Protein AF-0000000077100205 (afdb_homodimer)

Structure (mmCIF, N/CA/C/O backbone):
data_AF-0000000077100205-model_v1
#
loop_
_entity.id
_entity.type
_entity.pdbx_description
1 polymer 'Transcriptional regulator, Crp/Fnr family'
#
loop_
_atom_site.group_PDB
_atom_site.id
_atom_site.type_symbol
_atom_site.label_atom_id
_atom_site.label_alt_id
_atom_site.label_comp_id
_atom_site.label_asym_id
_atom_site.label_entity_id
_atom_site.label_seq_id
_atom_site.pdbx_PDB_ins_code
_atom_site.Cartn_x
_atom_site.Cartn_y
_atom_site.Cartn_z
_atom_site.occupancy
_atom_site.B_iso_or_equiv
_atom_site.auth_seq_id
_atom_site.auth_comp_id
_atom_site.auth_asym_id
_atom_site.auth_atom_id
_atom_site.pdbx_PDB_model_num
ATOM 1 N N . MET A 1 1 ? 35.594 2.723 14.594 1 41.22 1 MET A N 1
ATOM 2 C CA . MET A 1 1 ? 35.844 4.133 14.312 1 41.22 1 MET A CA 1
ATOM 3 C C . MET A 1 1 ? 36 4.371 12.812 1 41.22 1 MET A C 1
ATOM 5 O O . MET A 1 1 ? 35.5 5.363 12.281 1 41.22 1 MET A O 1
ATOM 9 N N . GLU A 1 2 ? 36.812 3.484 12.172 1 47.22 2 GLU A N 1
ATOM 10 C CA . GLU A 1 2 ? 37.25 3.404 10.773 1 47.22 2 GLU A CA 1
ATOM 11 C C . GLU A 1 2 ? 36.062 3.104 9.852 1 47.22 2 GLU A C 1
ATOM 13 O O . GLU A 1 2 ? 35.969 3.652 8.75 1 47.22 2 GLU A O 1
ATOM 18 N N . HIS A 1 3 ? 35.094 2.27 10.297 1 56.97 3 HIS A N 1
ATOM 19 C CA . HIS A 1 3 ? 34 1.74 9.492 1 56.97 3 HIS A CA 1
ATOM 20 C C . HIS A 1 3 ? 32.875 2.773 9.32 1 56.97 3 HIS A C 1
ATOM 22 O O . HIS A 1 3 ? 32.25 2.834 8.273 1 56.97 3 HIS A O 1
ATOM 28 N N . ALA A 1 4 ? 32.844 3.666 10.328 1 57.62 4 ALA A N 1
ATOM 29 C CA . ALA A 1 4 ? 31.875 4.758 10.297 1 57.62 4 ALA A CA 1
ATOM 30 C C . ALA A 1 4 ? 32.219 5.754 9.188 1 57.62 4 ALA A C 1
ATOM 32 O O . ALA A 1 4 ? 31.328 6.238 8.484 1 57.62 4 ALA A O 1
ATOM 33 N N . ASP A 1 5 ? 33.469 6.039 8.953 1 69.19 5 ASP A N 1
ATOM 34 C CA . ASP A 1 5 ? 33.906 7.012 7.957 1 69.19 5 ASP A CA 1
ATOM 35 C C . ASP A 1 5 ? 33.5 6.566 6.551 1 69.19 5 ASP A C 1
ATOM 37 O O . ASP A 1 5 ? 33.156 7.395 5.703 1 69.19 5 ASP A O 1
ATOM 41 N N . GLU A 1 6 ? 33.469 5.215 6.379 1 80 6 GLU A N 1
ATOM 42 C CA . GLU A 1 6 ? 33.156 4.719 5.043 1 80 6 GLU A CA 1
ATOM 43 C C . GLU A 1 6 ? 31.641 4.738 4.789 1 80 6 GLU A C 1
ATOM 45 O O . GLU A 1 6 ? 31.203 4.781 3.637 1 80 6 GLU A O 1
ATOM 50 N N . MET A 1 7 ? 30.906 4.941 5.836 1 88.75 7 MET A N 1
ATOM 51 C CA . MET A 1 7 ? 29.453 4.812 5.703 1 88.75 7 MET A CA 1
ATOM 52 C C . MET A 1 7 ? 28.812 6.176 5.508 1 88.75 7 MET A C 1
ATOM 54 O O . MET A 1 7 ? 27.734 6.277 4.93 1 88.75 7 MET A O 1
ATOM 58 N N . ILE A 1 8 ? 29.578 7.191 5.91 1 91.12 8 ILE A N 1
ATOM 59 C CA . ILE A 1 8 ? 29.016 8.539 5.953 1 91.12 8 ILE A CA 1
ATOM 60 C C . ILE A 1 8 ? 28.625 8.984 4.543 1 91.12 8 ILE A C 1
ATOM 62 O O . ILE A 1 8 ? 27.531 9.484 4.32 1 91.12 8 ILE A O 1
ATOM 66 N N . PRO A 1 9 ? 29.5 8.742 3.553 1 93.25 9 PRO A N 1
ATOM 67 C CA . PRO A 1 9 ? 29.125 9.141 2.195 1 93.25 9 PRO A CA 1
ATOM 68 C C . PRO A 1 9 ? 27.875 8.438 1.699 1 93.25 9 PRO A C 1
ATOM 70 O O . PRO A 1 9 ? 27.047 9.047 1.005 1 93.25 9 PRO A O 1
ATOM 73 N N . ILE A 1 10 ? 27.688 7.23 2.053 1 94.75 10 ILE A N 1
ATOM 74 C CA . ILE A 1 10 ? 26.516 6.473 1.63 1 94.75 10 ILE A CA 1
ATOM 75 C C . ILE A 1 10 ? 25.281 6.992 2.354 1 94.75 10 ILE A C 1
ATOM 77 O O . ILE A 1 10 ? 24.219 7.184 1.739 1 94.75 10 ILE A O 1
ATOM 81 N N . LEU A 1 11 ? 25.422 7.273 3.654 1 96.19 11 LEU A N 1
ATOM 82 C CA . LEU A 1 11 ? 24.312 7.836 4.418 1 96.19 11 LEU A CA 1
ATOM 83 C C . LEU A 1 11 ? 23.891 9.188 3.855 1 96.19 11 LEU A C 1
ATOM 85 O O . LEU A 1 11 ? 22.703 9.43 3.629 1 96.19 11 LEU A O 1
ATOM 89 N N . LYS A 1 12 ? 24.875 9.961 3.562 1 95.12 12 LYS A N 1
ATOM 90 C CA . LYS A 1 12 ? 24.625 11.305 3.051 1 95.12 12 LYS A CA 1
ATOM 91 C C . LYS A 1 12 ? 23.922 11.258 1.704 1 95.12 12 LYS A C 1
ATOM 93 O O . LYS A 1 12 ? 22.984 12.031 1.46 1 95.12 12 LYS A O 1
ATOM 98 N N . SER A 1 13 ? 24.281 10.336 0.863 1 95.69 13 SER A N 1
ATOM 99 C CA . SER A 1 13 ? 23.703 10.234 -0.471 1 95.69 13 SER A CA 1
ATOM 100 C C . SER A 1 13 ? 22.312 9.609 -0.425 1 95.69 13 SER A C 1
ATOM 102 O O . SER A 1 13 ? 21.453 9.93 -1.247 1 95.69 13 SER A O 1
ATOM 104 N N . SER A 1 14 ? 22.031 8.773 0.511 1 96.81 14 SER A N 1
ATOM 105 C CA . SER A 1 14 ? 20.797 7.996 0.561 1 96.81 14 SER A CA 1
ATOM 106 C C . SER A 1 14 ? 19.734 8.703 1.382 1 96.81 14 SER A C 1
ATOM 108 O O . SER A 1 14 ? 18.547 8.406 1.249 1 96.81 14 SER A O 1
ATOM 110 N N . LEU A 1 15 ? 20.219 9.617 2.244 1 97.69 15 LEU A N 1
ATOM 111 C CA . LEU A 1 15 ? 19.297 10.328 3.131 1 97.69 15 LEU A CA 1
ATOM 112 C C . LEU A 1 15 ? 19.312 11.82 2.85 1 97.69 15 LEU A C 1
ATOM 114 O O . LEU A 1 15 ? 20.047 12.57 3.498 1 97.69 15 LEU A O 1
ATOM 118 N N . PRO A 1 16 ? 18.438 12.242 1.99 1 96.56 16 PRO A N 1
ATOM 119 C CA . PRO A 1 16 ? 18.469 13.641 1.553 1 96.56 16 PRO A CA 1
ATOM 120 C C . PRO A 1 16 ? 18.266 14.625 2.705 1 96.56 16 PRO A C 1
ATOM 122 O O . PRO A 1 16 ? 18.656 15.789 2.596 1 96.56 16 PRO A O 1
ATOM 125 N N . PHE A 1 17 ? 17.75 14.195 3.811 1 97.5 17 PHE A N 1
ATOM 126 C CA . PHE A 1 17 ? 17.531 15.086 4.941 1 97.5 17 PHE A CA 1
ATOM 127 C C . PHE A 1 17 ? 18.828 15.273 5.73 1 97.5 17 PHE A C 1
ATOM 129 O O . PHE A 1 17 ? 18.859 16.016 6.715 1 97.5 17 PHE A O 1
ATOM 136 N N . TRP A 1 18 ? 19.906 14.68 5.32 1 97.25 18 TRP A N 1
ATOM 137 C CA . TRP A 1 18 ? 21.203 14.758 5.988 1 97.25 18 TRP A CA 1
ATOM 138 C C . TRP A 1 18 ? 21.609 16.203 6.23 1 97.25 18 TRP A C 1
ATOM 140 O O . TRP A 1 18 ? 22.141 16.531 7.289 1 97.25 18 TRP A O 1
ATOM 150 N N . GLU A 1 19 ? 21.281 17.062 5.324 1 96.06 19 GLU A N 1
ATOM 151 C CA . GLU A 1 19 ? 21.672 18.469 5.406 1 96.06 19 GLU A CA 1
ATOM 152 C C . GLU A 1 19 ? 20.891 19.203 6.492 1 96.06 19 GLU A C 1
ATOM 154 O O . GLU A 1 19 ? 21.281 20.281 6.93 1 96.06 19 GLU A O 1
ATOM 159 N N . HIS A 1 20 ? 19.812 18.625 6.891 1 97.38 20 HIS A N 1
ATOM 160 C CA . HIS A 1 20 ? 18.953 19.25 7.887 1 97.38 20 HIS A CA 1
ATOM 161 C C . HIS A 1 20 ? 19.234 18.703 9.281 1 97.38 20 HIS A C 1
ATOM 163 O O . HIS A 1 20 ? 18.531 19.031 10.234 1 97.38 20 HIS A O 1
ATOM 169 N N . LEU A 1 21 ? 20.281 17.875 9.414 1 97.19 21 LEU A N 1
ATOM 170 C CA . LEU A 1 21 ? 20.625 17.266 10.695 1 97.19 21 LEU A CA 1
ATOM 171 C C . LEU A 1 21 ? 21.672 18.094 11.438 1 97.19 21 LEU A C 1
ATOM 173 O O . LEU A 1 21 ? 22.578 18.641 10.82 1 97.19 21 LEU A O 1
ATOM 177 N N . LYS A 1 22 ? 21.516 18.078 12.734 1 96.44 22 LYS A N 1
ATOM 178 C CA . LYS A 1 22 ? 22.594 18.578 13.578 1 96.44 22 LYS A CA 1
ATOM 179 C C . LYS A 1 22 ? 23.781 17.594 13.586 1 96.44 22 LYS A C 1
ATOM 181 O O . LYS A 1 22 ? 23.609 16.406 13.289 1 96.44 22 LYS A O 1
ATOM 186 N N . GLU A 1 23 ? 24.906 18.125 13.898 1 95.75 23 GLU A N 1
ATOM 187 C CA . GLU A 1 23 ? 26.109 17.297 13.914 1 95.75 23 GLU A CA 1
ATOM 188 C C . GLU A 1 23 ? 25.953 16.125 14.875 1 95.75 23 GLU A C 1
ATOM 190 O O . GLU A 1 23 ? 26.406 15.016 14.586 1 95.75 23 GLU A O 1
ATOM 195 N N . THR A 1 24 ? 25.328 16.328 15.961 1 95.31 24 THR A N 1
ATOM 196 C CA . THR A 1 24 ? 25.109 15.266 16.938 1 95.31 24 THR A CA 1
ATOM 197 C C . THR A 1 24 ? 24.219 14.172 16.344 1 95.31 24 THR A C 1
ATOM 199 O O . THR A 1 24 ? 24.422 12.992 16.625 1 95.31 24 THR A O 1
ATOM 202 N N . GLU A 1 25 ? 23.25 14.586 15.555 1 95.69 25 GLU A N 1
ATOM 203 C CA . GLU A 1 25 ? 22.328 13.641 14.914 1 95.69 25 GLU A CA 1
ATOM 204 C C . GLU A 1 25 ? 23.031 12.836 13.836 1 95.69 25 GLU A C 1
ATOM 206 O O . GLU A 1 25 ? 22.812 11.633 13.703 1 95.69 25 GLU A O 1
ATOM 211 N N . LYS A 1 26 ? 23.891 13.531 13.109 1 95.81 26 LYS A N 1
ATOM 212 C CA . LYS A 1 26 ? 24.688 12.836 12.102 1 95.81 26 LYS A CA 1
ATOM 213 C C . LYS A 1 26 ? 25.578 11.773 12.75 1 95.81 26 LYS A C 1
ATOM 215 O O . LYS A 1 26 ? 25.672 10.648 12.242 1 95.81 26 LYS A O 1
ATOM 220 N N . LYS A 1 27 ? 26.109 12.148 13.82 1 94.25 27 LYS A N 1
ATOM 221 C CA . LYS A 1 27 ? 26.984 11.227 14.547 1 94.25 27 LYS A CA 1
ATOM 222 C C . LYS A 1 27 ? 26.188 10.031 15.07 1 94.25 27 LYS A C 1
ATOM 224 O O . LYS A 1 27 ? 26.656 8.891 14.992 1 94.25 27 LYS A O 1
ATOM 229 N N . THR A 1 28 ? 25.031 10.289 15.578 1 94.12 28 THR A N 1
ATOM 230 C CA . THR A 1 28 ? 24.172 9.227 16.078 1 94.12 28 THR A CA 1
ATOM 231 C C . THR A 1 28 ? 23.828 8.227 14.977 1 94.12 28 THR A C 1
ATOM 233 O O . THR A 1 28 ? 23.984 7.02 15.156 1 94.12 28 THR A O 1
ATOM 236 N N . LEU A 1 29 ? 23.453 8.727 13.797 1 95.19 29 LEU A N 1
ATOM 237 C CA . LEU A 1 29 ? 23.109 7.855 12.688 1 95.19 29 LEU A CA 1
ATOM 238 C C . LEU A 1 29 ? 24.312 7.035 12.242 1 95.19 29 LEU A C 1
ATOM 240 O O . LEU A 1 29 ? 24.203 5.832 11.992 1 95.19 29 LEU A O 1
ATOM 244 N N . SER A 1 30 ? 25.422 7.684 12.188 1 95.06 30 SER A N 1
ATOM 245 C CA . SER A 1 30 ? 26.625 7.004 11.719 1 95.06 30 SER A CA 1
ATOM 246 C C . SER A 1 30 ? 27.078 5.945 12.719 1 95.06 30 SER A C 1
ATOM 248 O O . SER A 1 30 ? 27.469 4.848 12.328 1 95.06 30 SER A O 1
ATOM 250 N N . GLN A 1 31 ? 27 6.25 13.969 1 94.56 31 GLN A N 1
ATOM 251 C CA . GLN A 1 31 ? 27.469 5.359 15.023 1 94.56 31 GLN A CA 1
ATOM 252 C C . GLN A 1 31 ? 26.562 4.133 15.148 1 94.56 31 GLN A C 1
ATOM 254 O O . GLN A 1 31 ? 27.031 3.049 15.5 1 94.56 31 GLN A O 1
ATOM 259 N N . TRP A 1 32 ? 25.344 4.301 14.883 1 95.12 32 TRP A N 1
ATOM 260 C CA . TRP A 1 32 ? 24.391 3.209 15.07 1 95.12 32 TRP A CA 1
ATOM 261 C C . TRP A 1 32 ? 24.016 2.58 13.734 1 95.12 32 TRP A C 1
ATOM 263 O O . TRP A 1 32 ? 22.891 2.102 13.562 1 95.12 32 TRP A O 1
ATOM 273 N N . SER A 1 33 ? 24.859 2.738 12.773 1 95.94 33 SER A N 1
ATOM 274 C CA . SER A 1 33 ? 24.75 2.061 11.492 1 95.94 33 SER A CA 1
ATOM 275 C C . SER A 1 33 ? 25.828 0.989 11.336 1 95.94 33 SER A C 1
ATOM 277 O O . SER A 1 33 ? 26.938 1.147 11.836 1 95.94 33 SER A O 1
ATOM 279 N N . GLN A 1 34 ? 25.438 -0.083 10.727 1 95.19 34 GLN A N 1
ATOM 280 C CA . GLN A 1 34 ? 26.391 -1.167 10.477 1 95.19 34 GLN A CA 1
ATOM 281 C C . GLN A 1 34 ? 26.25 -1.701 9.055 1 95.19 34 GLN A C 1
ATOM 283 O O . GLN A 1 34 ? 25.156 -1.729 8.5 1 95.19 34 GLN A O 1
ATOM 288 N N . LEU A 1 35 ? 27.344 -2.07 8.516 1 96 35 LEU A N 1
ATOM 289 C CA . LEU A 1 35 ? 27.359 -2.76 7.23 1 96 35 LEU A CA 1
ATOM 290 C C . LEU A 1 35 ? 27.266 -4.27 7.426 1 96 35 LEU A C 1
ATOM 292 O O . LEU A 1 35 ? 28.094 -4.855 8.133 1 96 35 LEU A O 1
ATOM 296 N N . ILE A 1 36 ? 26.297 -4.844 6.859 1 96 36 ILE A N 1
ATOM 297 C CA . ILE A 1 36 ? 26.078 -6.281 7.008 1 96 36 ILE A CA 1
ATOM 298 C C . ILE A 1 36 ? 26.078 -6.945 5.633 1 96 36 ILE A C 1
ATOM 300 O O . ILE A 1 36 ? 25.516 -6.41 4.676 1 96 36 ILE A O 1
ATOM 304 N N . ARG A 1 37 ? 26.688 -8.062 5.582 1 97.5 37 ARG A N 1
ATOM 305 C CA . ARG A 1 37 ? 26.688 -8.859 4.363 1 97.5 37 ARG A CA 1
ATOM 306 C C . ARG A 1 37 ? 25.75 -10.047 4.484 1 97.5 37 ARG A C 1
ATOM 308 O O . ARG A 1 37 ? 25.719 -10.727 5.516 1 97.5 37 ARG A O 1
ATOM 315 N N . TYR A 1 38 ? 24.938 -10.195 3.461 1 97.31 38 TYR A N 1
ATOM 316 C CA . TYR A 1 38 ? 24.031 -11.328 3.371 1 97.31 38 TYR A CA 1
ATOM 317 C C . TYR A 1 38 ? 24.344 -12.195 2.154 1 97.31 38 TYR A C 1
ATOM 319 O O . TYR A 1 38 ? 24.609 -11.672 1.07 1 97.31 38 TYR A O 1
ATOM 327 N N . GLU A 1 39 ? 24.297 -13.508 2.398 1 97.31 39 GLU A N 1
ATOM 328 C CA . GLU A 1 39 ? 24.406 -14.422 1.27 1 97.31 39 GLU A CA 1
ATOM 329 C C . GLU A 1 39 ? 23.078 -14.547 0.527 1 97.31 39 GLU A C 1
ATOM 331 O O . GLU A 1 39 ? 22.016 -14.172 1.056 1 97.31 39 GLU A O 1
ATOM 336 N N . LYS A 1 40 ? 23.25 -14.992 -0.708 1 94.56 40 LYS A N 1
ATOM 337 C CA . LYS A 1 40 ? 22.031 -15.305 -1.456 1 94.56 40 LYS A CA 1
ATOM 338 C C . LYS A 1 40 ? 21.109 -16.203 -0.643 1 94.56 40 LYS A C 1
ATOM 340 O O . LYS A 1 40 ? 21.531 -17.203 -0.081 1 94.56 40 LYS A O 1
ATOM 345 N N . GLY A 1 41 ? 19.891 -15.672 -0.539 1 93.62 41 GLY A N 1
ATOM 346 C CA . GLY A 1 41 ? 18.891 -16.453 0.19 1 93.62 41 GLY A CA 1
ATOM 347 C C . GLY A 1 41 ? 18.828 -16.094 1.663 1 93.62 41 GLY A C 1
ATOM 348 O O . GLY A 1 41 ? 17.922 -16.547 2.375 1 93.62 41 GLY A O 1
ATOM 349 N N . GLY A 1 42 ? 19.703 -15.258 2.1 1 96.06 42 GLY A N 1
ATOM 350 C CA . GLY A 1 42 ? 19.703 -14.867 3.5 1 96.06 42 GLY A CA 1
ATOM 351 C C . GLY A 1 42 ? 18.5 -14.039 3.896 1 96.06 42 GLY A C 1
ATOM 352 O O . GLY A 1 42 ? 18.094 -13.125 3.168 1 96.06 42 GLY A O 1
ATOM 353 N N . ILE A 1 43 ? 17.938 -14.383 5.039 1 96 43 ILE A N 1
ATOM 354 C CA . ILE A 1 43 ? 16.797 -13.641 5.578 1 96 43 ILE A CA 1
ATOM 355 C C . ILE A 1 43 ? 17.297 -12.414 6.34 1 96 43 ILE A C 1
ATOM 357 O O . ILE A 1 43 ? 18.203 -12.516 7.168 1 96 43 ILE A O 1
ATOM 361 N N . ILE A 1 44 ? 16.719 -11.328 5.973 1 96.38 44 ILE A N 1
ATOM 362 C CA . ILE A 1 44 ? 17.094 -10.078 6.617 1 96.38 44 ILE A CA 1
ATOM 363 C C . ILE A 1 44 ? 16.156 -9.789 7.785 1 96.38 44 ILE A C 1
ATOM 365 O O . ILE A 1 44 ? 15.016 -9.391 7.582 1 96.38 44 ILE A O 1
ATOM 369 N N . ARG A 1 45 ? 16.625 -10.031 8.961 1 89.19 45 ARG A N 1
ATOM 370 C CA . ARG A 1 45 ? 15.844 -9.828 10.172 1 89.19 45 ARG A CA 1
ATOM 371 C C . ARG A 1 45 ? 16.75 -9.602 11.375 1 89.19 45 ARG A C 1
ATOM 373 O O . ARG A 1 45 ? 17.906 -10.055 11.383 1 89.19 45 ARG A O 1
ATOM 380 N N . CYS A 1 46 ? 16.156 -8.844 12.203 1 81.88 46 CYS A N 1
ATOM 381 C CA . CYS A 1 46 ? 16.875 -8.664 13.461 1 81.88 46 CYS A CA 1
ATOM 382 C C . CYS A 1 46 ? 16.406 -9.68 14.5 1 81.88 46 CYS A C 1
ATOM 384 O O . CYS A 1 46 ? 15.203 -9.883 14.672 1 81.88 46 CYS A O 1
ATOM 386 N N . GLN A 1 47 ? 17.188 -10.461 15.125 1 71.75 47 GLN A N 1
ATOM 387 C CA . GLN A 1 47 ? 16.859 -11.562 16.016 1 71.75 47 GLN A CA 1
ATOM 388 C C . GLN A 1 47 ? 16.281 -11.039 17.344 1 71.75 47 GLN A C 1
ATOM 390 O O . GLN A 1 47 ? 15.312 -11.594 17.859 1 71.75 47 GLN A O 1
ATOM 395 N N . ASN A 1 48 ? 16.719 -9.977 17.797 1 71.69 48 ASN A N 1
ATOM 396 C CA . ASN A 1 48 ? 16.297 -9.539 19.109 1 71.69 48 ASN A CA 1
ATOM 397 C C . ASN A 1 48 ? 15.797 -8.094 19.094 1 71.69 48 ASN A C 1
ATOM 399 O O . ASN A 1 48 ? 16.094 -7.32 20 1 71.69 48 ASN A O 1
ATOM 403 N N . CYS A 1 49 ? 15.18 -7.93 18.062 1 78.25 49 CYS A N 1
ATOM 404 C CA . CYS A 1 49 ? 14.664 -6.566 17.969 1 78.25 49 CYS A CA 1
ATOM 405 C C . CYS A 1 49 ? 13.242 -6.555 17.422 1 78.25 49 CYS A C 1
ATOM 407 O O . CYS A 1 49 ? 12.797 -7.535 16.828 1 78.25 49 CYS A O 1
ATOM 409 N N . GLU A 1 50 ? 12.453 -5.555 17.719 1 81.62 50 GLU A N 1
ATOM 410 C CA . GLU A 1 50 ? 11.086 -5.402 17.234 1 81.62 50 GLU A CA 1
ATOM 411 C C . GLU A 1 50 ? 11.039 -5.277 15.719 1 81.62 50 GLU A C 1
ATOM 413 O O . GLU A 1 50 ? 10.133 -5.812 15.07 1 81.62 50 GLU A O 1
ATOM 418 N N . CYS A 1 51 ? 11.93 -4.508 15.219 1 91.69 51 CYS A N 1
ATOM 419 C CA . CYS A 1 51 ? 12.094 -4.375 13.781 1 91.69 51 CYS A CA 1
ATOM 420 C C . CYS A 1 51 ? 13.562 -4.227 13.406 1 91.69 51 CYS A C 1
ATOM 422 O O . CYS A 1 51 ? 14.406 -3.955 14.266 1 91.69 51 CYS A O 1
ATOM 424 N N . THR A 1 52 ? 13.953 -4.434 12.258 1 93.44 52 THR A N 1
ATOM 425 C CA . THR A 1 52 ? 15.336 -4.547 11.805 1 93.44 52 THR A CA 1
ATOM 426 C C . THR A 1 52 ? 16.016 -3.18 11.789 1 93.44 52 THR A C 1
ATOM 428 O O . THR A 1 52 ? 17.203 -3.066 12.078 1 93.44 52 THR A O 1
ATOM 431 N N . GLY A 1 53 ? 15.219 -2.098 11.492 1 96.19 53 GLY A N 1
ATOM 432 C CA . GLY A 1 53 ? 15.766 -0.775 11.227 1 96.19 53 GLY A CA 1
ATOM 433 C C . GLY A 1 53 ? 15.719 -0.392 9.758 1 96.19 53 GLY A C 1
ATOM 434 O O . GLY A 1 53 ? 15.258 -1.172 8.922 1 96.19 53 GLY A O 1
ATOM 435 N N . VAL A 1 54 ? 16.203 0.77 9.516 1 97.94 54 VAL A N 1
ATOM 436 C CA . VAL A 1 54 ? 16.203 1.242 8.133 1 97.94 54 VAL A CA 1
ATOM 437 C C . VAL A 1 54 ? 17.359 0.619 7.359 1 97.94 54 VAL A C 1
ATOM 439 O O . VAL A 1 54 ? 18.484 0.532 7.875 1 97.94 54 VAL A O 1
ATOM 442 N N . LEU A 1 55 ? 17.094 0.22 6.164 1 98.25 55 LEU A N 1
ATOM 443 C CA . LEU A 1 55 ? 18.109 -0.441 5.355 1 98.25 55 LEU A CA 1
ATOM 444 C C . LEU A 1 55 ? 18.453 0.392 4.125 1 98.25 55 LEU A C 1
ATOM 446 O O . LEU A 1 55 ? 17.562 0.957 3.484 1 98.25 55 LEU A O 1
ATOM 450 N N . ILE A 1 56 ? 19.672 0.458 3.852 1 98.31 56 ILE A N 1
ATOM 451 C CA . ILE A 1 56 ? 20.172 1.014 2.604 1 98.31 56 ILE A CA 1
ATOM 452 C C . ILE A 1 56 ? 20.922 -0.066 1.826 1 98.31 56 ILE A C 1
ATOM 454 O O . ILE A 1 56 ? 21.906 -0.626 2.32 1 98.31 56 ILE A O 1
ATOM 458 N N . ILE A 1 57 ? 20.438 -0.305 0.615 1 98.25 57 ILE A N 1
ATOM 459 C CA . ILE A 1 57 ? 21.062 -1.343 -0.197 1 98.25 57 ILE A CA 1
ATOM 460 C C . ILE A 1 57 ? 22.328 -0.791 -0.856 1 98.25 57 ILE A C 1
ATOM 462 O O . ILE A 1 57 ? 22.25 -0.033 -1.825 1 98.25 57 ILE A O 1
ATOM 466 N N . LYS A 1 58 ? 23.406 -1.151 -0.292 1 97.5 58 LYS A N 1
ATOM 467 C CA . LYS A 1 58 ? 24.672 -0.72 -0.879 1 97.5 58 LYS A CA 1
ATOM 468 C C . LYS A 1 58 ? 24.969 -1.478 -2.17 1 97.5 58 LYS A C 1
ATOM 470 O O . LYS A 1 58 ? 25.438 -0.89 -3.148 1 97.5 58 LYS A O 1
ATOM 475 N N . SER A 1 59 ? 24.719 -2.791 -2.094 1 97.19 59 SER A N 1
ATOM 476 C CA . SER A 1 59 ? 24.844 -3.643 -3.273 1 97.19 59 SER A CA 1
ATOM 477 C C . SER A 1 59 ? 23.953 -4.875 -3.156 1 97.19 59 SER A C 1
ATOM 479 O O . SER A 1 59 ? 23.594 -5.289 -2.051 1 97.19 59 SER A O 1
ATOM 481 N N . GLY A 1 60 ? 23.609 -5.395 -4.359 1 96.06 60 GLY A N 1
ATOM 482 C CA . GLY A 1 60 ? 22.781 -6.59 -4.402 1 96.06 60 GLY A CA 1
ATOM 483 C C . GLY A 1 60 ? 21.312 -6.293 -4.645 1 96.06 60 GLY A C 1
ATOM 484 O O . GLY A 1 60 ? 20.969 -5.238 -5.18 1 96.06 60 GLY A O 1
ATOM 485 N N . SER A 1 61 ? 20.5 -7.328 -4.398 1 95.19 61 SER A N 1
ATOM 486 C CA . SER A 1 61 ? 19.062 -7.266 -4.613 1 95.19 61 SER A CA 1
ATOM 487 C C . SER A 1 61 ? 18.297 -7.941 -3.477 1 95.19 61 SER A C 1
ATOM 489 O O . SER A 1 61 ? 18.672 -9.023 -3.029 1 95.19 61 SER A O 1
ATOM 491 N N . VAL A 1 62 ? 17.312 -7.207 -2.961 1 97.19 62 VAL A N 1
ATOM 492 C CA . VAL A 1 62 ? 16.562 -7.699 -1.815 1 97.19 62 VAL A CA 1
ATOM 493 C C . VAL A 1 62 ? 15.086 -7.809 -2.186 1 97.19 62 VAL A C 1
ATOM 495 O O . VAL A 1 62 ? 14.5 -6.875 -2.74 1 97.19 62 VAL A O 1
ATOM 498 N N . ARG A 1 63 ? 14.523 -8.938 -1.874 1 96.25 63 ARG A N 1
ATOM 499 C CA . ARG A 1 63 ? 13.109 -9.195 -2.094 1 96.25 63 ARG A CA 1
ATOM 500 C C . ARG A 1 63 ? 12.297 -8.898 -0.834 1 96.25 63 ARG A C 1
ATOM 502 O O . ARG A 1 63 ? 12.688 -9.289 0.268 1 96.25 63 ARG A O 1
ATOM 509 N N . THR A 1 64 ? 11.242 -8.148 -0.989 1 97.81 64 THR A N 1
ATOM 510 C CA . THR A 1 64 ? 10.289 -7.895 0.083 1 97.81 64 THR A CA 1
ATOM 511 C C . THR A 1 64 ? 8.984 -8.648 -0.165 1 97.81 64 THR A C 1
ATOM 513 O O . THR A 1 64 ? 8.438 -8.609 -1.267 1 97.81 64 THR A O 1
ATOM 516 N N . TYR A 1 65 ? 8.508 -9.375 0.867 1 97.31 65 TYR A N 1
ATOM 517 C CA . TYR A 1 65 ? 7.348 -10.234 0.644 1 97.31 65 TYR A CA 1
ATOM 518 C C . TYR A 1 65 ? 6.508 -10.352 1.908 1 97.31 65 TYR A C 1
ATOM 520 O O . TYR A 1 65 ? 6.965 -10.008 3 1 97.31 65 TYR A O 1
ATOM 528 N N . MET A 1 66 ? 5.301 -10.648 1.746 1 96.19 66 MET A N 1
ATOM 529 C CA . MET A 1 66 ? 4.434 -10.992 2.873 1 96.19 66 MET A CA 1
ATOM 530 C C . MET A 1 66 ? 4.34 -12.5 3.051 1 96.19 66 MET A C 1
ATOM 532 O O . MET A 1 66 ? 4.414 -13.25 2.074 1 96.19 66 MET A O 1
ATOM 536 N N . LEU A 1 67 ? 4.184 -12.906 4.281 1 94.38 67 LEU A N 1
ATOM 537 C CA . LEU A 1 67 ? 4.16 -14.312 4.66 1 94.38 67 LEU A CA 1
ATOM 538 C C . LEU A 1 67 ? 2.896 -14.648 5.445 1 94.38 67 LEU A C 1
ATOM 540 O O . LEU A 1 67 ? 2.588 -13.984 6.441 1 94.38 67 LEU A O 1
ATOM 544 N N . SER A 1 68 ? 2.15 -15.656 4.949 1 93.62 68 SER A N 1
ATOM 545 C CA . SER A 1 68 ? 0.963 -16.094 5.676 1 93.62 68 SER A CA 1
ATOM 546 C C . SER A 1 68 ? 1.331 -17 6.848 1 93.62 68 SER A C 1
ATOM 548 O O . SER A 1 68 ? 2.477 -17.438 6.961 1 93.62 68 SER A O 1
ATOM 550 N N . GLU A 1 69 ? 0.391 -17.297 7.66 1 90.81 69 GLU A N 1
ATOM 551 C CA . GLU A 1 69 ? 0.599 -18.219 8.766 1 90.81 69 GLU A CA 1
ATOM 552 C C . GLU A 1 69 ? 0.884 -19.625 8.25 1 90.81 69 GLU A C 1
ATOM 554 O O . GLU A 1 69 ? 1.603 -20.391 8.898 1 90.81 69 GLU A O 1
ATOM 559 N N . GLU A 1 70 ? 0.381 -19.969 7.09 1 90.25 70 GLU A N 1
ATOM 560 C CA . GLU A 1 70 ? 0.552 -21.297 6.512 1 90.25 70 GLU A CA 1
ATOM 561 C C . GLU A 1 70 ? 1.835 -21.375 5.691 1 90.25 70 GLU A C 1
ATOM 563 O O . GLU A 1 70 ? 2.141 -22.422 5.109 1 90.25 70 GLU A O 1
ATOM 568 N N . GLY A 1 71 ? 2.504 -20.297 5.602 1 89.81 71 GLY A N 1
ATOM 569 C CA . GLY A 1 71 ? 3.807 -20.328 4.957 1 89.81 71 GLY A CA 1
ATOM 570 C C . GLY A 1 71 ? 3.773 -19.875 3.51 1 89.81 71 GLY A C 1
ATOM 571 O O . GLY A 1 71 ? 4.785 -19.953 2.809 1 89.81 71 GLY A O 1
ATOM 572 N N . LYS A 1 72 ? 2.633 -19.422 3.107 1 90.06 72 LYS A N 1
ATOM 573 C CA . LYS A 1 72 ? 2.539 -18.906 1.749 1 90.06 72 LYS A CA 1
ATOM 574 C C . LYS A 1 72 ? 3.197 -17.531 1.646 1 90.06 72 LYS A C 1
ATOM 576 O O . LYS A 1 72 ? 3 -16.672 2.514 1 90.06 72 LYS A O 1
ATOM 581 N N . GLU A 1 73 ? 3.951 -17.297 0.559 1 93.44 73 GLU A N 1
ATOM 582 C CA . GLU A 1 73 ? 4.664 -16.047 0.35 1 93.44 73 GLU A CA 1
ATOM 583 C C . GLU A 1 73 ? 4.141 -15.312 -0.882 1 93.44 73 GLU A C 1
ATOM 585 O O . GLU A 1 73 ? 3.824 -15.938 -1.896 1 93.44 73 GLU A O 1
ATOM 590 N N . ILE A 1 74 ? 4.074 -14.031 -0.748 1 94.88 74 ILE A N 1
ATOM 591 C CA . ILE A 1 74 ? 3.762 -13.156 -1.875 1 94.88 74 ILE A CA 1
ATOM 592 C C . ILE A 1 74 ? 4.805 -12.047 -1.974 1 94.88 74 ILE A C 1
ATOM 594 O O . ILE A 1 74 ? 4.914 -11.211 -1.075 1 94.88 74 ILE A O 1
ATOM 598 N N . THR A 1 75 ? 5.543 -12.055 -3.074 1 96.81 75 THR A N 1
ATOM 599 C CA . THR A 1 75 ? 6.531 -11 -3.279 1 96.81 75 THR A CA 1
ATOM 600 C C . THR A 1 75 ? 5.844 -9.672 -3.596 1 96.81 75 THR A C 1
ATOM 602 O O . THR A 1 75 ? 4.961 -9.617 -4.453 1 96.81 75 THR A O 1
ATOM 605 N N . LEU A 1 76 ? 6.242 -8.664 -2.947 1 97.69 76 LEU A N 1
ATOM 606 C CA . LEU A 1 76 ? 5.641 -7.344 -3.119 1 97.69 76 LEU A CA 1
ATOM 607 C C . LEU A 1 76 ? 6.473 -6.484 -4.07 1 97.69 76 LEU A C 1
ATOM 609 O O . LEU A 1 76 ? 5.934 -5.875 -4.996 1 97.69 76 LEU A O 1
ATOM 613 N N . TYR A 1 77 ? 7.793 -6.406 -3.842 1 96.88 77 TYR A N 1
ATOM 614 C CA . TYR A 1 77 ? 8.734 -5.66 -4.676 1 96.88 77 TYR A CA 1
ATOM 615 C C . TYR A 1 77 ? 10.172 -6.039 -4.348 1 96.88 77 TYR A C 1
ATOM 617 O O . TYR A 1 77 ? 10.422 -6.828 -3.432 1 96.88 77 TYR A O 1
ATOM 625 N N . ARG A 1 78 ? 11.086 -5.52 -5.137 1 96.19 78 ARG A N 1
ATOM 626 C CA . ARG A 1 78 ? 12.516 -5.73 -4.91 1 96.19 78 ARG A CA 1
ATOM 627 C C . ARG A 1 78 ? 13.234 -4.402 -4.711 1 96.19 78 ARG A C 1
ATOM 629 O O . ARG A 1 78 ? 12.828 -3.379 -5.266 1 96.19 78 ARG A O 1
ATOM 636 N N . LEU A 1 79 ? 14.195 -4.453 -3.91 1 97.56 79 LEU A N 1
ATOM 637 C CA . LEU A 1 79 ? 15.086 -3.32 -3.686 1 97.56 79 LEU A CA 1
ATOM 638 C C . LEU A 1 79 ? 16.438 -3.562 -4.332 1 97.56 79 LEU A C 1
ATOM 640 O O . LEU A 1 79 ? 16.969 -4.672 -4.27 1 97.56 79 LEU A O 1
ATOM 644 N N . GLU A 1 80 ? 16.859 -2.523 -4.949 1 96.19 80 GLU A N 1
ATOM 645 C CA . GLU A 1 80 ? 18.156 -2.574 -5.629 1 96.19 80 GLU A CA 1
ATOM 646 C C . GLU A 1 80 ? 19.141 -1.569 -5.031 1 96.19 80 GLU A C 1
ATOM 648 O O . GLU A 1 80 ? 18.812 -0.88 -4.062 1 96.19 80 GLU A O 1
ATOM 653 N N . GLN A 1 81 ? 20.375 -1.619 -5.57 1 96 81 GLN A N 1
ATOM 654 C CA . GLN A 1 81 ? 21.406 -0.691 -5.117 1 96 81 GLN A CA 1
ATOM 655 C C . GLN A 1 81 ? 20.875 0.739 -5.07 1 96 81 GLN A C 1
ATOM 657 O O . GLN A 1 81 ? 20.266 1.216 -6.035 1 96 81 GLN A O 1
ATOM 662 N N . GLY A 1 82 ? 21.031 1.347 -3.924 1 95.88 82 GLY A N 1
ATOM 663 C CA . GLY A 1 82 ? 20.641 2.74 -3.781 1 95.88 82 GLY A CA 1
ATOM 664 C C . GLY A 1 82 ? 19.297 2.918 -3.123 1 95.88 82 GLY A C 1
ATOM 665 O O . GLY A 1 82 ? 18.969 4.004 -2.635 1 95.88 82 GLY A O 1
ATOM 666 N N . ASP A 1 83 ? 18.578 1.862 -3.068 1 97.69 83 ASP A N 1
ATOM 667 C CA . ASP A 1 83 ? 17.234 1.947 -2.479 1 97.69 83 ASP A CA 1
ATOM 668 C C . ASP A 1 83 ? 17.312 2.006 -0.955 1 97.69 83 ASP A C 1
ATOM 670 O O . ASP A 1 83 ? 18.234 1.451 -0.352 1 97.69 83 ASP A O 1
ATOM 674 N N . VAL A 1 84 ? 16.406 2.715 -0.408 1 98.12 84 VAL A N 1
ATOM 675 C CA . VAL A 1 84 ? 16.219 2.787 1.038 1 98.12 84 VAL A CA 1
ATOM 676 C C . VAL A 1 84 ? 14.922 2.09 1.432 1 98.12 84 VAL A C 1
ATOM 678 O O . VAL A 1 84 ? 13.875 2.314 0.814 1 98.12 84 VAL A O 1
ATOM 681 N N . CYS A 1 85 ? 15.031 1.227 2.416 1 98 85 CYS A N 1
ATOM 682 C CA . CYS A 1 85 ? 13.836 0.55 2.912 1 98 85 CYS A CA 1
ATOM 683 C C . CYS A 1 85 ? 13.477 1.034 4.312 1 98 85 CYS A C 1
ATOM 685 O O . CYS A 1 85 ? 14.156 0.703 5.281 1 98 85 CYS A O 1
ATOM 687 N N . VAL A 1 86 ? 12.375 1.662 4.391 1 98.06 86 VAL A N 1
ATOM 688 C CA . VAL A 1 86 ? 11.945 2.156 5.695 1 98.06 86 VAL A CA 1
ATOM 689 C C . VAL A 1 86 ? 10.93 1.193 6.309 1 98.06 86 VAL A C 1
ATOM 691 O O . VAL A 1 86 ? 10.688 1.227 7.516 1 98.06 86 VAL A O 1
ATOM 694 N N . LEU A 1 87 ? 10.336 0.31 5.461 1 97.75 87 LEU A N 1
ATOM 695 C CA . LEU A 1 87 ? 9.32 -0.61 5.965 1 97.75 87 LEU A CA 1
ATOM 696 C C . LEU A 1 87 ? 9.945 -1.677 6.855 1 97.75 87 LEU A C 1
ATOM 698 O O . LEU A 1 87 ? 9.25 -2.314 7.648 1 97.75 87 LEU A O 1
ATOM 702 N N . SER A 1 88 ? 11.258 -1.86 6.719 1 97.06 88 SER A N 1
ATOM 703 C CA . SER A 1 88 ? 11.984 -2.732 7.637 1 97.06 88 SER A CA 1
ATOM 704 C C . SER A 1 88 ? 12.031 -2.137 9.039 1 97.06 88 SER A C 1
ATOM 706 O O . SER A 1 88 ? 12.383 -2.826 10 1 97.06 88 SER A O 1
ATOM 708 N N . ALA A 1 89 ? 11.75 -0.858 9.125 1 96.5 89 ALA A N 1
ATOM 709 C CA . ALA A 1 89 ? 11.68 -0.145 10.398 1 96.5 89 ALA A CA 1
ATOM 710 C C . ALA A 1 89 ? 10.234 0.229 10.734 1 96.5 89 ALA A C 1
ATOM 712 O O . ALA A 1 89 ? 9.953 1.368 11.117 1 96.5 89 ALA A O 1
ATOM 713 N N . SER A 1 90 ? 9.359 -0.705 10.578 1 95 90 SER A N 1
ATOM 714 C CA . SER A 1 90 ? 7.938 -0.445 10.75 1 95 90 SER A CA 1
ATOM 715 C C . SER A 1 90 ? 7.629 0.028 12.164 1 95 90 SER A C 1
ATOM 717 O O . SER A 1 90 ? 6.699 0.81 12.383 1 95 90 SER A O 1
ATOM 719 N N . CYS A 1 91 ? 8.414 -0.365 13.188 1 94.81 91 CYS A N 1
ATOM 720 C CA . CYS A 1 91 ? 8.18 -0.014 14.586 1 94.81 91 CYS A CA 1
ATOM 721 C C . CYS A 1 91 ? 8.43 1.471 14.82 1 94.81 91 CYS A C 1
ATOM 723 O O . CYS A 1 91 ? 8.047 2.012 15.859 1 94.81 91 CYS A O 1
ATOM 725 N N . VAL A 1 92 ? 9.109 2.139 13.883 1 95.25 92 VAL A N 1
ATOM 726 C CA . VAL A 1 92 ? 9.422 3.561 13.984 1 95.25 92 VAL A CA 1
ATOM 727 C C . VAL A 1 92 ? 8.273 4.387 13.406 1 95.25 92 VAL A C 1
ATOM 729 O O . VAL A 1 92 ? 8.133 5.566 13.719 1 95.25 92 VAL A O 1
ATOM 732 N N . LEU A 1 93 ? 7.523 3.748 12.57 1 96.19 93 LEU A N 1
ATOM 733 C CA . LEU A 1 93 ? 6.496 4.457 11.812 1 96.19 93 LEU A CA 1
ATOM 734 C C . LEU A 1 93 ? 5.113 4.215 12.406 1 96.19 93 LEU A C 1
ATOM 736 O O . LEU A 1 93 ? 4.496 3.18 12.148 1 96.19 93 LEU A O 1
ATOM 740 N N . SER A 1 94 ? 4.617 5.176 13.055 1 94.88 94 SER A N 1
ATOM 741 C CA . SER A 1 94 ? 3.357 5.016 13.773 1 94.88 94 SER A CA 1
ATOM 742 C C . SER A 1 94 ? 2.205 4.746 12.812 1 94.88 94 SER A C 1
ATOM 744 O O . SER A 1 94 ? 1.203 4.137 13.188 1 94.88 94 SER A O 1
ATOM 746 N N . ALA A 1 95 ? 2.365 5.137 11.586 1 95.5 95 ALA A N 1
ATOM 747 C CA . ALA A 1 95 ? 1.293 5 10.602 1 95.5 95 ALA A CA 1
ATOM 748 C C . ALA A 1 95 ? 1.287 3.604 9.992 1 95.5 95 ALA A C 1
ATOM 750 O O . ALA A 1 95 ? 0.394 3.266 9.211 1 95.5 95 ALA A O 1
ATOM 751 N N . ILE A 1 96 ? 2.262 2.783 10.312 1 97 96 ILE A N 1
ATOM 752 C CA . ILE A 1 96 ? 2.393 1.451 9.734 1 97 96 ILE A CA 1
ATOM 753 C C . ILE A 1 96 ? 1.979 0.399 10.766 1 97 96 ILE A C 1
ATOM 755 O O . ILE A 1 96 ? 2.482 0.39 11.891 1 97 96 ILE A O 1
ATOM 759 N N . THR A 1 97 ? 1.044 -0.498 10.391 1 96.56 97 THR A N 1
ATOM 760 C CA . THR A 1 97 ? 0.56 -1.504 11.328 1 96.56 97 THR A CA 1
ATOM 761 C C . THR A 1 97 ? 0.778 -2.91 10.773 1 96.56 97 THR A C 1
ATOM 763 O O . THR A 1 97 ? 0.129 -3.861 11.211 1 96.56 97 THR A O 1
ATOM 766 N N . PHE A 1 98 ? 1.572 -3.023 9.75 1 95.5 98 PHE A N 1
ATOM 767 C CA . PHE A 1 98 ? 1.882 -4.316 9.156 1 95.5 98 PHE A CA 1
ATOM 768 C C . PHE A 1 98 ? 3.387 -4.559 9.141 1 95.5 98 PHE A C 1
ATOM 770 O O . PHE A 1 98 ? 4.172 -3.65 9.43 1 95.5 98 PHE A O 1
ATOM 777 N N . GLU A 1 99 ? 3.729 -5.82 8.812 1 93.69 99 GLU A N 1
ATOM 778 C CA . GLU A 1 99 ? 5.133 -6.195 8.695 1 93.69 99 GLU A CA 1
ATOM 779 C C . GLU A 1 99 ? 5.41 -6.879 7.359 1 93.69 99 GLU A C 1
ATOM 781 O O . GLU A 1 99 ? 4.52 -7.512 6.785 1 93.69 99 GLU A O 1
ATOM 786 N N . VAL A 1 100 ? 6.625 -6.691 6.926 1 96.44 100 VAL A N 1
ATOM 787 C CA . VAL A 1 100 ? 7.07 -7.391 5.723 1 96.44 100 VAL A CA 1
ATOM 788 C C . VAL A 1 100 ? 8.32 -8.211 6.035 1 96.44 100 VAL A C 1
ATOM 790 O O . VAL A 1 100 ? 8.992 -7.973 7.039 1 96.44 100 VAL A O 1
ATOM 793 N N . GLN A 1 101 ? 8.523 -9.172 5.199 1 96.06 101 GLN A N 1
ATOM 794 C CA . GLN A 1 101 ? 9.742 -9.969 5.262 1 96.06 101 GLN A CA 1
ATOM 795 C C . GLN A 1 101 ? 10.695 -9.602 4.129 1 96.06 101 GLN A C 1
ATOM 797 O O . GLN A 1 101 ? 10.266 -9.102 3.088 1 96.06 101 GLN A O 1
ATOM 802 N N . MET A 1 102 ? 11.945 -9.805 4.406 1 97.38 102 MET A N 1
ATOM 803 C CA . MET A 1 102 ? 12.945 -9.469 3.398 1 97.38 102 MET A CA 1
ATOM 804 C C . MET A 1 102 ? 13.977 -10.586 3.254 1 97.38 102 MET A C 1
ATOM 806 O O . MET A 1 102 ? 14.375 -11.195 4.242 1 97.38 102 MET A O 1
ATOM 810 N N . GLU A 1 103 ? 14.367 -10.805 2.041 1 96.88 103 GLU A N 1
ATOM 811 C CA . GLU A 1 103 ? 15.352 -11.828 1.706 1 96.88 103 GLU A CA 1
ATOM 812 C C . GLU A 1 103 ? 16.328 -11.328 0.645 1 96.88 103 GLU A C 1
ATOM 814 O O . GLU A 1 103 ? 15.922 -10.664 -0.314 1 96.88 103 GLU A O 1
ATOM 819 N N . ALA A 1 104 ? 17.641 -11.617 0.865 1 96.88 104 ALA A N 1
ATOM 820 C CA . ALA A 1 104 ? 18.625 -11.289 -0.157 1 96.88 104 ALA A CA 1
ATOM 821 C C . ALA A 1 104 ? 18.484 -12.211 -1.367 1 96.88 104 ALA A C 1
ATOM 823 O O . ALA A 1 104 ? 18.672 -13.422 -1.256 1 96.88 104 ALA A O 1
ATOM 824 N N . VAL A 1 105 ? 18.219 -11.664 -2.482 1 92.44 105 VAL A N 1
ATOM 825 C CA . VAL A 1 105 ? 18.094 -12.414 -3.725 1 92.44 105 VAL A CA 1
ATOM 826 C C . VAL A 1 105 ? 19.469 -12.773 -4.262 1 92.44 105 VAL A C 1
ATOM 828 O O . VAL A 1 105 ? 19.656 -13.828 -4.879 1 92.44 105 VAL A O 1
ATOM 831 N N . THR A 1 106 ? 20.375 -11.906 -4.102 1 93.31 106 THR A N 1
ATOM 832 C CA . THR A 1 106 ? 21.797 -12.086 -4.395 1 93.31 106 THR A CA 1
ATOM 833 C C . THR A 1 106 ? 22.656 -11.758 -3.176 1 93.31 106 THR A C 1
ATOM 835 O O . THR A 1 106 ? 22.141 -11.258 -2.17 1 93.31 106 THR A O 1
ATOM 838 N N . GLU A 1 107 ? 23.891 -12.117 -3.312 1 97.06 107 GLU A N 1
ATOM 839 C CA . GLU A 1 107 ? 24.781 -11.57 -2.301 1 97.06 107 GLU A CA 1
ATOM 840 C C . GLU A 1 107 ? 24.641 -10.055 -2.188 1 97.06 107 GLU A C 1
ATOM 842 O O . GLU A 1 107 ? 24.641 -9.344 -3.197 1 97.06 107 GLU A O 1
ATOM 847 N N . SER A 1 108 ? 24.391 -9.625 -0.941 1 97.75 108 SER A N 1
ATOM 848 C CA . SER A 1 108 ? 24.047 -8.219 -0.761 1 97.75 108 SER A CA 1
ATOM 849 C C . SER A 1 108 ? 24.812 -7.602 0.4 1 97.75 108 SER A C 1
ATOM 851 O O . SER A 1 108 ? 25.078 -8.273 1.402 1 97.75 108 SER A O 1
ATOM 853 N N . GLU A 1 109 ? 25.266 -6.406 0.234 1 97.88 109 GLU A N 1
ATOM 854 C CA . GLU A 1 109 ? 25.766 -5.547 1.307 1 97.88 109 GLU A CA 1
ATOM 855 C C . GLU A 1 109 ? 24.734 -4.473 1.67 1 97.88 109 GLU A C 1
ATOM 857 O O . GLU A 1 109 ? 24.328 -3.688 0.813 1 97.88 109 GLU A O 1
ATOM 862 N N . ILE A 1 110 ? 24.422 -4.465 2.918 1 97.62 110 ILE A N 1
ATOM 863 C CA . ILE A 1 110 ? 23.328 -3.605 3.354 1 97.62 110 ILE A CA 1
ATOM 864 C C . ILE A 1 110 ? 23.75 -2.803 4.578 1 97.62 110 ILE A C 1
ATOM 866 O O . ILE A 1 110 ? 24.328 -3.354 5.52 1 97.62 110 ILE A O 1
ATOM 870 N N . ILE A 1 111 ? 23.547 -1.516 4.48 1 97.31 111 ILE A N 1
ATOM 871 C CA . ILE A 1 111 ? 23.703 -0.689 5.672 1 97.31 111 ILE A CA 1
ATOM 872 C C . ILE A 1 111 ? 22.422 -0.706 6.492 1 97.31 111 ILE A C 1
ATOM 874 O O . ILE A 1 111 ? 21.344 -0.418 5.969 1 97.31 111 ILE A O 1
ATOM 878 N N . GLN A 1 112 ? 22.547 -1.079 7.699 1 96.75 112 GLN A N 1
ATOM 879 C CA . GLN A 1 112 ? 21.422 -1.114 8.625 1 96.75 112 GLN A CA 1
ATOM 880 C C . GLN A 1 112 ? 21.547 -0.019 9.68 1 96.75 112 GLN A C 1
ATOM 882 O O . GLN A 1 112 ? 22.531 0.046 10.406 1 96.75 112 GLN A O 1
ATOM 887 N N . ILE A 1 113 ? 20.562 0.855 9.711 1 96.69 113 ILE A N 1
ATOM 888 C CA . ILE A 1 113 ? 20.484 1.88 10.742 1 96.69 113 ILE A CA 1
ATOM 889 C C . ILE A 1 113 ? 19.547 1.408 11.859 1 96.69 113 ILE A C 1
ATOM 891 O O . ILE A 1 113 ? 18.422 1.015 11.602 1 96.69 113 ILE A O 1
ATOM 895 N N . SER A 1 114 ? 20.016 1.475 13.039 1 95.69 114 SER A N 1
ATOM 896 C CA . SER A 1 114 ? 19.219 0.999 14.172 1 95.69 114 SER A CA 1
ATOM 897 C C . SER A 1 114 ? 17.891 1.726 14.258 1 95.69 114 SER A C 1
ATOM 899 O O . SER A 1 114 ? 17.812 2.938 14.039 1 95.69 114 SER A O 1
ATOM 901 N N . ALA A 1 115 ? 16.828 0.942 14.602 1 96.38 115 ALA A N 1
ATOM 902 C CA . ALA A 1 115 ? 15.484 1.514 14.719 1 96.38 115 ALA A CA 1
ATOM 903 C C . ALA A 1 115 ? 15.438 2.594 15.797 1 96.38 115 ALA A C 1
ATOM 905 O O . ALA A 1 115 ? 14.828 3.646 15.609 1 96.38 115 ALA A O 1
ATOM 906 N N . GLY A 1 116 ? 16.094 2.328 16.859 1 95.56 116 GLY A N 1
ATOM 907 C CA . GLY A 1 116 ? 16.109 3.285 17.953 1 95.56 116 GLY A CA 1
ATOM 908 C C . GLY A 1 116 ? 16.734 4.613 17.578 1 95.56 116 GLY A C 1
ATOM 909 O O . GLY A 1 116 ? 16.156 5.672 17.828 1 95.56 116 GLY A O 1
ATOM 910 N N . ALA A 1 117 ? 17.922 4.566 16.984 1 95.75 117 ALA A N 1
ATOM 911 C CA . ALA A 1 117 ? 18.625 5.781 16.562 1 95.75 117 ALA A CA 1
ATOM 912 C C . ALA A 1 117 ? 17.812 6.547 15.523 1 95.75 117 ALA A C 1
ATOM 914 O O . ALA A 1 117 ? 17.719 7.773 15.578 1 95.75 117 ALA A O 1
ATOM 915 N N . TYR A 1 118 ? 17.266 5.785 14.617 1 97.5 118 TYR A N 1
ATOM 916 C CA . TYR A 1 118 ? 16.484 6.414 13.555 1 97.5 118 TYR A CA 1
ATOM 917 C C . TYR A 1 118 ? 15.227 7.066 14.117 1 97.5 118 TYR A C 1
ATOM 919 O O . TYR A 1 118 ? 14.859 8.172 13.719 1 97.5 118 TYR A O 1
ATOM 927 N N . SER A 1 119 ? 14.609 6.387 15.039 1 97.44 119 SER A N 1
ATOM 928 C CA . SER A 1 119 ? 13.391 6.898 15.664 1 97.44 119 SER A CA 1
ATOM 929 C C . SER A 1 119 ? 13.648 8.234 16.359 1 97.44 119 SER A C 1
ATOM 931 O O . SER A 1 119 ? 12.828 9.148 16.281 1 97.44 119 SER A O 1
ATOM 933 N N . GLU A 1 120 ? 14.75 8.367 16.969 1 96.44 120 GLU A N 1
ATOM 934 C CA . GLU A 1 120 ? 15.109 9.609 17.656 1 96.44 120 GLU A CA 1
ATOM 935 C C . GLU A 1 120 ? 15.188 10.773 16.688 1 96.44 120 GLU A C 1
ATOM 937 O O . GLU A 1 120 ? 14.797 11.898 17.016 1 96.44 120 GLU A O 1
ATOM 942 N N . ILE A 1 121 ? 15.664 10.445 15.523 1 97.12 121 ILE A N 1
ATOM 943 C CA . ILE A 1 121 ? 15.836 11.477 14.508 1 97.12 121 ILE A CA 1
ATOM 944 C C . ILE A 1 121 ? 14.477 11.836 13.906 1 97.12 121 ILE A C 1
ATOM 946 O O . ILE A 1 121 ? 14.133 13.016 13.797 1 97.12 121 ILE A O 1
ATOM 950 N N . VAL A 1 122 ? 13.703 10.859 13.586 1 97.12 122 VAL A N 1
ATOM 951 C CA . VAL A 1 122 ? 12.406 11.055 12.945 1 97.12 122 VAL A CA 1
ATOM 952 C C . VAL A 1 122 ? 11.477 11.828 13.883 1 97.12 122 VAL A C 1
ATOM 954 O O . VAL A 1 122 ? 10.688 12.664 13.43 1 97.12 122 VAL A O 1
ATOM 957 N N . ASP A 1 123 ? 11.617 11.625 15.156 1 95.69 123 ASP A N 1
ATOM 958 C CA . ASP A 1 123 ? 10.75 12.258 16.141 1 95.69 123 ASP A CA 1
ATOM 959 C C . ASP A 1 123 ? 11.086 13.742 16.297 1 95.69 123 ASP A C 1
ATOM 961 O O . ASP A 1 123 ? 10.227 14.539 16.688 1 95.69 123 ASP A O 1
ATOM 965 N N . ARG A 1 124 ? 12.32 14.086 15.906 1 95.19 124 ARG A N 1
ATOM 966 C CA . ARG A 1 124 ? 12.758 15.438 16.25 1 95.19 124 ARG A CA 1
ATOM 967 C C . ARG A 1 124 ? 13.047 16.25 14.984 1 95.19 124 ARG A C 1
ATOM 969 O O . ARG A 1 124 ? 13.273 17.469 15.062 1 95.19 124 ARG A O 1
ATOM 976 N N . ASN A 1 125 ? 13.156 15.578 13.938 1 97.06 125 ASN A N 1
ATOM 977 C CA . ASN A 1 125 ? 13.484 16.25 12.688 1 97.06 125 ASN A CA 1
ATOM 978 C C . ASN A 1 125 ? 12.398 16.047 11.633 1 97.06 125 ASN A C 1
ATOM 980 O O . ASN A 1 125 ? 12.234 14.938 11.109 1 97.06 125 ASN A O 1
ATOM 984 N N . ILE A 1 126 ? 11.703 17.125 11.312 1 97.44 126 ILE A N 1
ATOM 985 C CA . ILE A 1 126 ? 10.531 17.078 10.445 1 97.44 126 ILE A CA 1
ATOM 986 C C . ILE A 1 126 ? 10.938 16.641 9.039 1 97.44 126 ILE A C 1
ATOM 988 O O . ILE A 1 126 ? 10.156 16.016 8.32 1 97.44 126 ILE A O 1
ATOM 992 N N . TYR A 1 127 ? 12.117 16.953 8.609 1 98.06 127 TYR A N 1
ATOM 993 C CA . TYR A 1 127 ? 12.578 16.547 7.281 1 98.06 127 TYR A CA 1
ATOM 994 C C . TYR A 1 127 ? 12.812 15.047 7.215 1 98.06 127 TYR A C 1
ATOM 996 O O . TYR A 1 127 ? 12.523 14.414 6.199 1 98.06 127 TYR A O 1
ATOM 1004 N N . ALA A 1 128 ? 13.32 14.5 8.281 1 98 128 ALA A N 1
ATOM 1005 C CA . ALA A 1 128 ? 13.484 13.055 8.359 1 98 128 ALA A CA 1
ATOM 1006 C C . ALA A 1 128 ? 12.133 12.344 8.367 1 98 128 ALA A C 1
ATOM 1008 O O . ALA A 1 128 ? 11.961 11.32 7.695 1 98 128 ALA A O 1
ATOM 1009 N N . GLU A 1 129 ? 11.219 12.906 9.148 1 97.88 129 GLU A N 1
ATOM 1010 C CA . GLU A 1 129 ? 9.875 12.344 9.18 1 97.88 129 GLU A CA 1
ATOM 1011 C C . GLU A 1 129 ? 9.242 12.352 7.793 1 97.88 129 GLU A C 1
ATOM 1013 O O . GLU A 1 129 ? 8.727 11.328 7.336 1 97.88 129 GLU A O 1
ATOM 1018 N N . ALA A 1 130 ? 9.367 13.484 7.109 1 97.94 130 ALA A N 1
ATOM 1019 C CA . ALA A 1 130 ? 8.781 13.625 5.781 1 97.94 130 ALA A CA 1
ATOM 1020 C C . ALA A 1 130 ? 9.406 12.648 4.793 1 97.94 130 ALA A C 1
ATOM 1022 O O . ALA A 1 130 ? 8.695 11.977 4.039 1 97.94 130 ALA A O 1
ATOM 1023 N N . PHE A 1 131 ? 10.68 12.547 4.852 1 98.25 131 PHE A N 1
ATOM 1024 C CA . PHE A 1 131 ? 11.398 11.625 3.971 1 98.25 131 PHE A CA 1
ATOM 1025 C C . PHE A 1 131 ? 10.945 10.188 4.215 1 98.25 131 PHE A C 1
ATOM 1027 O O . PHE A 1 131 ? 10.719 9.438 3.264 1 98.25 131 PHE A O 1
ATOM 1034 N N . THR A 1 132 ? 10.812 9.836 5.414 1 98.31 132 THR A N 1
ATOM 1035 C CA . THR A 1 132 ? 10.492 8.469 5.793 1 98.31 132 THR A CA 1
ATOM 1036 C C . THR A 1 132 ? 9.109 8.07 5.281 1 98.31 132 THR A C 1
ATOM 1038 O O . THR A 1 132 ? 8.953 7.02 4.656 1 98.31 132 THR A O 1
ATOM 1041 N N . TYR A 1 133 ? 8.188 8.953 5.492 1 98.19 133 TYR A N 1
ATOM 1042 C CA . TYR A 1 133 ? 6.84 8.641 5.035 1 98.19 133 TYR A CA 1
ATOM 1043 C C . TYR A 1 133 ? 6.746 8.727 3.516 1 98.19 133 TYR A C 1
ATOM 1045 O O . TYR A 1 133 ? 5.992 7.969 2.893 1 98.19 133 TYR A O 1
ATOM 1053 N N . LYS A 1 134 ? 7.52 9.602 2.908 1 98.12 134 LYS A N 1
ATOM 1054 C CA . LYS A 1 134 ? 7.574 9.648 1.45 1 98.12 134 LYS A CA 1
ATOM 1055 C C . LYS A 1 134 ? 8.133 8.344 0.882 1 98.12 134 LYS A C 1
ATOM 1057 O O . LYS A 1 134 ? 7.594 7.797 -0.082 1 98.12 134 LYS A O 1
ATOM 1062 N N . GLN A 1 135 ? 9.133 7.855 1.507 1 98.12 135 GLN A N 1
ATOM 1063 C CA . GLN A 1 135 ? 9.719 6.582 1.096 1 98.12 135 GLN A CA 1
ATOM 1064 C C . GLN A 1 135 ? 8.719 5.441 1.247 1 98.12 135 GLN A C 1
ATOM 1066 O O . GLN A 1 135 ? 8.609 4.586 0.365 1 98.12 135 GLN A O 1
ATOM 1071 N N . ALA A 1 136 ? 8.023 5.414 2.35 1 98.31 136 ALA A N 1
ATOM 1072 C CA . ALA A 1 136 ? 6.992 4.398 2.559 1 98.31 136 ALA A CA 1
ATOM 1073 C C . ALA A 1 136 ? 5.922 4.477 1.476 1 98.31 136 ALA A C 1
ATOM 1075 O O . ALA A 1 136 ? 5.449 3.445 0.991 1 98.31 136 ALA A O 1
ATOM 1076 N N . THR A 1 137 ? 5.574 5.652 1.11 1 98.25 137 THR A N 1
ATOM 1077 C CA . THR A 1 137 ? 4.535 5.867 0.109 1 98.25 137 THR A CA 1
ATOM 1078 C C . THR A 1 137 ? 5.004 5.398 -1.266 1 98.25 137 THR A C 1
ATOM 1080 O O . THR A 1 137 ? 4.207 4.887 -2.057 1 98.25 137 THR A O 1
ATOM 1083 N N . GLU A 1 138 ? 6.285 5.566 -1.509 1 97.88 138 GLU A N 1
ATOM 1084 C CA . GLU A 1 138 ? 6.828 5.027 -2.752 1 97.88 138 GLU A CA 1
ATOM 1085 C C . GLU A 1 138 ? 6.668 3.51 -2.812 1 97.88 138 GLU A C 1
ATOM 1087 O O . GLU A 1 138 ? 6.305 2.959 -3.855 1 97.88 138 GLU A O 1
ATOM 1092 N N . ARG A 1 13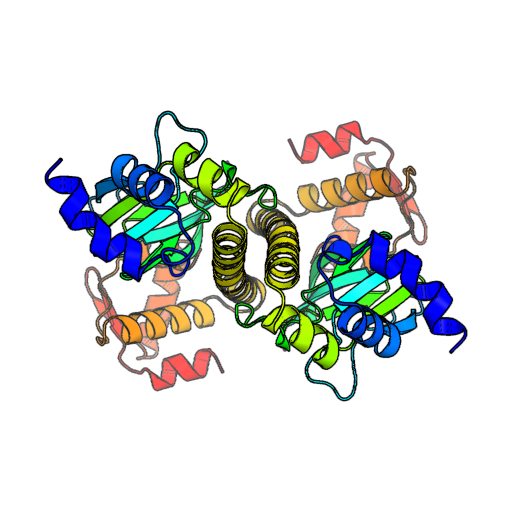9 ? 6.898 2.875 -1.758 1 98.25 139 ARG A N 1
ATOM 1093 C CA . ARG A 1 139 ? 6.711 1.429 -1.681 1 98.25 139 ARG A CA 1
ATOM 1094 C C . ARG A 1 139 ? 5.234 1.061 -1.785 1 98.25 139 ARG A C 1
ATOM 1096 O O . ARG A 1 139 ? 4.891 0.01 -2.33 1 98.25 139 ARG A O 1
ATOM 1103 N N . PHE A 1 140 ? 4.371 1.973 -1.301 1 98.69 140 PHE A N 1
ATOM 1104 C CA . PHE A 1 140 ? 2.936 1.788 -1.46 1 98.69 140 PHE A CA 1
ATOM 1105 C C . PHE A 1 140 ? 2.568 1.64 -2.932 1 98.69 140 PHE A C 1
ATOM 1107 O O . PHE A 1 140 ? 1.807 0.743 -3.301 1 98.69 140 PHE A O 1
ATOM 1114 N N . SER A 1 141 ? 3.141 2.471 -3.746 1 98.44 141 SER A N 1
ATOM 1115 C CA . SER A 1 141 ? 2.893 2.381 -5.184 1 98.44 141 SER A CA 1
ATOM 1116 C C . SER A 1 141 ? 3.324 1.026 -5.734 1 98.44 141 SER A C 1
ATOM 1118 O O . SER A 1 141 ? 2.602 0.413 -6.523 1 98.44 141 SER A O 1
ATOM 1120 N N . ASP A 1 142 ? 4.465 0.53 -5.293 1 97.56 142 ASP A N 1
ATOM 1121 C CA . ASP A 1 142 ? 4.93 -0.785 -5.723 1 97.56 142 ASP A CA 1
ATOM 1122 C C . ASP A 1 142 ? 3.918 -1.87 -5.367 1 97.56 142 ASP A C 1
ATOM 1124 O O . ASP A 1 142 ? 3.6 -2.725 -6.195 1 97.56 142 ASP A O 1
ATOM 1128 N N . VAL A 1 143 ? 3.447 -1.79 -4.168 1 98.19 143 VAL A N 1
ATOM 1129 C CA . VAL A 1 143 ? 2.533 -2.811 -3.668 1 98.19 143 VAL A CA 1
ATOM 1130 C C . VAL A 1 143 ? 1.207 -2.729 -4.418 1 98.19 143 VAL A C 1
ATOM 1132 O O . VAL A 1 143 ? 0.604 -3.756 -4.742 1 98.19 143 VAL A O 1
ATOM 1135 N N . MET A 1 144 ? 0.776 -1.518 -4.68 1 98.12 144 MET A N 1
ATOM 1136 C CA . MET A 1 144 ? -0.466 -1.348 -5.426 1 98.12 144 MET A CA 1
ATOM 1137 C C . MET A 1 144 ? -0.343 -1.94 -6.828 1 98.12 144 MET A C 1
ATOM 1139 O O . MET A 1 144 ? -1.271 -2.586 -7.316 1 98.12 144 MET A O 1
ATOM 1143 N N . TRP A 1 145 ? 0.77 -1.788 -7.434 1 95.88 145 TRP A N 1
ATOM 1144 C CA . TRP A 1 145 ? 1 -2.373 -8.75 1 95.88 145 TRP A CA 1
ATOM 1145 C C . TRP A 1 145 ? 0.972 -3.896 -8.68 1 95.88 145 TRP A C 1
ATOM 1147 O O . TRP A 1 145 ? 0.32 -4.547 -9.5 1 95.88 145 TRP A O 1
ATOM 1157 N N . THR A 1 146 ? 1.577 -4.398 -7.715 1 96.31 146 THR A N 1
ATOM 1158 C CA . THR A 1 146 ? 1.592 -5.844 -7.52 1 96.31 146 THR A CA 1
ATOM 1159 C C . THR A 1 146 ? 0.183 -6.371 -7.258 1 96.31 146 THR A C 1
ATOM 1161 O O . THR A 1 146 ? -0.231 -7.371 -7.848 1 96.31 146 THR A O 1
ATOM 1164 N N . MET A 1 147 ? -0.553 -5.691 -6.418 1 96.44 147 MET A N 1
ATOM 1165 C CA . MET A 1 147 ? -1.915 -6.094 -6.082 1 96.44 147 MET A CA 1
ATOM 1166 C C . MET A 1 147 ? -2.805 -6.086 -7.32 1 96.44 147 MET A C 1
ATOM 1168 O O . MET A 1 147 ? -3.562 -7.031 -7.551 1 96.44 147 MET A O 1
ATOM 1172 N N . GLN A 1 148 ? -2.674 -5.059 -8.086 1 95.69 148 GLN A N 1
ATOM 1173 C CA . GLN A 1 148 ? -3.471 -4.961 -9.305 1 95.69 148 GLN A CA 1
ATOM 1174 C C . GLN A 1 148 ? -3.156 -6.105 -10.258 1 95.69 148 GLN A C 1
ATOM 1176 O O . GLN A 1 148 ? -4.062 -6.688 -10.859 1 95.69 148 GLN A O 1
ATOM 1181 N N . GLN A 1 149 ? -1.933 -6.422 -10.367 1 94.06 149 GLN A N 1
ATOM 1182 C CA . GLN A 1 149 ? -1.547 -7.531 -11.234 1 94.06 149 GLN A CA 1
ATOM 1183 C C . GLN A 1 149 ? -2.145 -8.844 -10.742 1 94.06 149 GLN A C 1
ATOM 1185 O O . GLN A 1 149 ? -2.725 -9.602 -11.531 1 94.06 149 GLN A O 1
ATOM 1190 N N . ILE A 1 150 ? -2.033 -9.078 -9.484 1 94.62 150 ILE A N 1
ATOM 1191 C CA . ILE A 1 150 ? -2.488 -10.336 -8.898 1 94.62 150 ILE A CA 1
ATOM 1192 C C . ILE A 1 150 ? -4 -10.461 -9.055 1 94.62 150 ILE A C 1
ATOM 1194 O O . ILE A 1 150 ? -4.512 -11.531 -9.375 1 94.62 150 ILE A O 1
ATOM 1198 N N . LEU A 1 151 ? -4.695 -9.367 -8.93 1 93.81 151 LEU A N 1
ATOM 1199 C CA . LEU A 1 151 ? -6.148 -9.43 -8.836 1 93.81 151 LEU A CA 1
ATOM 1200 C C . LEU A 1 151 ? -6.789 -9.32 -10.219 1 93.81 151 LEU A C 1
ATOM 1202 O O . LEU A 1 151 ? -7.883 -9.836 -10.445 1 93.81 151 LEU A O 1
ATOM 1206 N N . PHE A 1 152 ? -6.059 -8.727 -11.203 1 94.31 152 PHE A N 1
ATOM 1207 C CA . PHE A 1 152 ? -6.773 -8.359 -12.422 1 94.31 152 PHE A CA 1
ATOM 1208 C C . PHE A 1 152 ? -6.113 -8.969 -13.648 1 94.31 152 PHE A C 1
ATOM 1210 O O . PHE A 1 152 ? -6.648 -8.891 -14.758 1 94.31 152 PHE A O 1
ATOM 1217 N N . MET A 1 153 ? -5.02 -9.594 -13.43 1 94.06 153 MET A N 1
ATOM 1218 C CA . MET A 1 153 ? -4.336 -10.172 -14.586 1 94.06 153 MET A CA 1
ATOM 1219 C C . MET A 1 153 ? -4.273 -11.688 -14.484 1 94.06 153 MET A C 1
ATOM 1221 O O . MET A 1 153 ? -4.309 -12.242 -13.383 1 94.06 153 MET A O 1
ATOM 1225 N N . SER A 1 154 ? -4.211 -12.305 -15.625 1 94.69 154 SER A N 1
ATOM 1226 C CA . SER A 1 154 ? -3.963 -13.742 -15.68 1 94.69 154 SER A CA 1
ATOM 1227 C C . SER A 1 154 ? -2.496 -14.062 -15.406 1 94.69 154 SER A C 1
ATOM 1229 O O . SER A 1 154 ? -1.645 -13.172 -15.445 1 94.69 154 SER A O 1
ATOM 1231 N N . PHE A 1 155 ? -2.279 -15.289 -15.141 1 96 155 PHE A N 1
ATOM 1232 C CA . PHE A 1 155 ? -0.916 -15.656 -14.773 1 96 155 PHE A CA 1
ATOM 1233 C C . PHE A 1 155 ? 0.021 -15.5 -15.969 1 96 155 PHE A C 1
ATOM 1235 O O . PHE A 1 155 ? 1.188 -15.148 -15.805 1 96 155 PHE A O 1
ATOM 1242 N N . ASP A 1 156 ? -0.469 -15.828 -17.141 1 96.38 156 ASP A N 1
ATOM 1243 C CA . ASP A 1 156 ? 0.391 -15.695 -18.312 1 96.38 156 ASP A CA 1
ATOM 1244 C C . ASP A 1 156 ? 0.827 -14.242 -18.516 1 96.38 156 ASP A C 1
ATOM 1246 O O . ASP A 1 156 ? 1.988 -13.977 -18.828 1 96.38 156 ASP A O 1
ATOM 1250 N N . GLN A 1 157 ? -0.08 -13.336 -18.266 1 96.62 157 GLN A N 1
ATOM 1251 C CA . GLN A 1 157 ? 0.255 -11.922 -18.359 1 96.62 157 GLN A CA 1
ATOM 1252 C C . GLN A 1 157 ? 1.297 -11.539 -17.312 1 96.62 157 GLN A C 1
ATOM 1254 O O . GLN A 1 157 ? 2.285 -10.867 -17.625 1 96.62 157 GLN A O 1
ATOM 1259 N N . ARG A 1 158 ? 1.063 -11.977 -16.109 1 96.56 158 ARG A N 1
ATOM 1260 C CA . ARG A 1 158 ? 1.963 -11.633 -15.016 1 96.56 158 ARG A CA 1
ATOM 1261 C C . ARG A 1 158 ? 3.355 -12.211 -15.25 1 96.56 158 ARG A C 1
ATOM 1263 O O . ARG A 1 158 ? 4.359 -11.555 -14.969 1 96.56 158 ARG A O 1
ATOM 1270 N N . LEU A 1 159 ? 3.396 -13.438 -15.75 1 97.44 159 LEU A N 1
ATOM 1271 C CA . LEU A 1 159 ? 4.68 -14.062 -16.047 1 97.44 159 LEU A CA 1
ATOM 1272 C C . LEU A 1 159 ? 5.402 -13.328 -17.172 1 97.44 159 LEU A C 1
ATOM 1274 O O . LEU A 1 159 ? 6.613 -13.117 -17.094 1 97.44 159 LEU A O 1
ATOM 1278 N N . ALA A 1 160 ? 4.684 -12.953 -18.156 1 97.69 160 ALA A N 1
ATOM 1279 C CA . ALA A 1 160 ? 5.262 -12.188 -19.25 1 97.69 160 ALA A CA 1
ATOM 1280 C C . ALA A 1 160 ? 5.855 -10.875 -18.75 1 97.69 160 ALA A C 1
ATOM 1282 O O . ALA A 1 160 ? 6.98 -10.516 -19.109 1 97.69 160 ALA A O 1
ATOM 1283 N N . ILE A 1 161 ? 5.129 -10.195 -17.922 1 96.88 161 ILE A N 1
ATOM 1284 C CA . ILE A 1 161 ? 5.594 -8.938 -17.359 1 96.88 161 ILE A CA 1
ATOM 1285 C C . ILE A 1 161 ? 6.875 -9.172 -16.562 1 96.88 161 ILE A C 1
ATOM 1287 O O . ILE A 1 161 ? 7.852 -8.43 -16.719 1 96.88 161 ILE A O 1
ATOM 1291 N N . PHE A 1 162 ? 6.863 -10.164 -15.797 1 96.56 162 PHE A N 1
ATOM 1292 C CA . PHE A 1 162 ? 8.023 -10.469 -14.969 1 96.56 162 PHE A CA 1
ATOM 1293 C C . PHE A 1 162 ? 9.258 -10.711 -15.828 1 96.56 162 PHE A C 1
ATOM 1295 O O . PHE A 1 162 ? 10.328 -10.172 -15.547 1 96.56 162 PHE A O 1
ATOM 1302 N N . LEU A 1 163 ? 9.055 -11.547 -16.797 1 97.38 163 LEU A N 1
ATOM 1303 C CA . LEU A 1 163 ? 10.172 -11.891 -17.672 1 97.38 163 LEU A CA 1
ATOM 1304 C C . LEU A 1 163 ? 10.711 -10.648 -18.391 1 97.38 163 LEU A C 1
ATOM 1306 O O . LEU A 1 163 ? 11.922 -10.445 -18.453 1 97.38 163 LEU A O 1
ATOM 1310 N N . LEU A 1 164 ? 9.844 -9.844 -18.828 1 97.19 164 LEU A N 1
ATOM 1311 C CA . LEU A 1 164 ? 10.25 -8.625 -19.531 1 97.19 164 LEU A CA 1
ATOM 1312 C C . LEU A 1 164 ? 10.953 -7.664 -18.578 1 97.19 164 LEU A C 1
ATOM 1314 O O . LEU A 1 164 ? 11.969 -7.059 -18.938 1 97.19 164 LEU A O 1
ATOM 1318 N N . ASP A 1 165 ? 10.414 -7.555 -17.406 1 94.38 165 ASP A N 1
ATOM 1319 C CA . ASP A 1 165 ? 11.016 -6.688 -16.391 1 94.38 165 ASP A CA 1
ATOM 1320 C C . ASP A 1 165 ? 12.422 -7.16 -16.031 1 94.38 165 ASP A C 1
ATOM 1322 O O . ASP A 1 165 ? 13.344 -6.355 -15.922 1 94.38 165 ASP A O 1
ATOM 1326 N N . GLU A 1 166 ? 12.531 -8.414 -15.82 1 94 166 GLU A N 1
ATOM 1327 C CA . GLU A 1 166 ? 13.836 -8.977 -15.477 1 94 166 GLU A CA 1
ATOM 1328 C C . GLU A 1 166 ? 14.852 -8.742 -16.594 1 94 166 GLU A C 1
ATOM 1330 O O . GLU A 1 166 ? 16.016 -8.422 -16.328 1 94 166 GLU A O 1
ATOM 1335 N N . SER A 1 167 ? 14.406 -8.992 -17.781 1 95.94 167 SER A N 1
ATOM 1336 C CA . SER A 1 167 ? 15.266 -8.75 -18.938 1 95.94 167 SER A CA 1
ATOM 1337 C C . SER A 1 167 ? 15.727 -7.297 -18.984 1 95.94 167 SER A C 1
ATOM 1339 O O . SER A 1 167 ? 16.891 -7.02 -19.25 1 95.94 167 SER A O 1
ATOM 1341 N N . GLY A 1 168 ? 14.852 -6.418 -18.734 1 92.69 168 GLY A N 1
ATOM 1342 C CA . GLY A 1 168 ? 15.195 -5.004 -18.703 1 92.69 168 GLY A CA 1
ATOM 1343 C C . GLY A 1 168 ? 16.188 -4.648 -17.625 1 92.69 168 GLY A C 1
ATOM 1344 O O . GLY A 1 168 ? 17.109 -3.857 -17.844 1 92.69 168 GLY A O 1
ATOM 1345 N N . LYS A 1 169 ? 16.062 -5.199 -16.516 1 87.31 169 LYS A N 1
ATOM 1346 C CA . LYS A 1 169 ? 16.922 -4.914 -15.367 1 87.31 169 LYS A CA 1
ATOM 1347 C C . LYS A 1 169 ? 18.328 -5.422 -15.602 1 87.31 169 LYS A C 1
ATOM 1349 O O . LYS A 1 169 ? 19.312 -4.75 -15.242 1 87.31 169 LYS A O 1
ATOM 1354 N N . THR A 1 170 ? 18.422 -6.57 -16.156 1 88 170 THR A N 1
ATOM 1355 C CA . THR A 1 170 ? 19.734 -7.195 -16.312 1 88 170 THR A CA 1
ATOM 1356 C C . THR A 1 170 ? 20.359 -6.828 -17.672 1 88 170 THR A C 1
ATOM 1358 O O . THR A 1 170 ? 21.562 -6.996 -17.859 1 88 170 THR A O 1
ATOM 1361 N N . GLY A 1 171 ? 19.5 -6.414 -18.531 1 92.75 171 GLY A N 1
ATOM 1362 C CA . GLY A 1 171 ? 19.953 -6.141 -19.891 1 92.75 171 GLY A CA 1
ATOM 1363 C C . GLY A 1 171 ? 20.203 -7.398 -20.703 1 92.75 171 GLY A C 1
ATOM 1364 O O . GLY A 1 171 ? 20.891 -7.359 -21.719 1 92.75 171 GLY A O 1
ATOM 1365 N N . SER A 1 172 ? 19.703 -8.469 -20.188 1 94.88 172 SER A N 1
ATOM 1366 C CA . SER A 1 172 ? 19.875 -9.758 -20.844 1 94.88 172 SER A CA 1
ATOM 1367 C C . SER A 1 172 ? 18.547 -10.484 -21.016 1 94.88 172 SER A C 1
ATOM 1369 O O . SER A 1 172 ? 17.656 -10.352 -20.172 1 94.88 172 SER A O 1
ATOM 1371 N N . ASP A 1 173 ? 18.453 -11.203 -22.109 1 96.81 173 ASP A N 1
ATOM 1372 C CA . ASP A 1 173 ? 17.25 -11.984 -22.344 1 96.81 173 ASP A CA 1
ATOM 1373 C C . ASP A 1 173 ? 17.359 -13.375 -21.719 1 96.81 173 ASP A C 1
ATOM 1375 O O . ASP A 1 173 ? 16.422 -14.164 -21.766 1 96.81 173 ASP A O 1
ATOM 1379 N N . ASP A 1 174 ? 18.516 -13.602 -21.156 1 96.44 174 ASP A N 1
ATOM 1380 C CA . ASP A 1 174 ? 18.719 -14.836 -20.406 1 96.44 174 ASP A CA 1
ATOM 1381 C C . ASP A 1 174 ? 18.406 -14.633 -18.922 1 96.44 174 ASP A C 1
ATOM 1383 O O . ASP A 1 174 ? 19.125 -13.922 -18.219 1 96.44 174 ASP A O 1
ATOM 1387 N N . ILE A 1 175 ? 17.375 -15.258 -18.547 1 95.44 175 ILE A N 1
ATOM 1388 C CA . ILE A 1 175 ? 16.953 -15.156 -17.156 1 95.44 175 ILE A CA 1
ATOM 1389 C C . ILE A 1 175 ? 17.406 -16.406 -16.391 1 95.44 175 ILE A C 1
ATOM 1391 O O . ILE A 1 175 ? 16.938 -17.516 -16.672 1 95.44 175 ILE A O 1
ATOM 1395 N N . HIS A 1 176 ? 18.297 -16.203 -15.469 1 92.56 176 HIS A N 1
ATOM 1396 C CA . HIS A 1 176 ? 18.859 -17.312 -14.711 1 92.56 176 HIS A CA 1
ATOM 1397 C C . HIS A 1 176 ? 18.094 -17.531 -13.398 1 92.56 176 HIS A C 1
ATOM 1399 O O . HIS A 1 176 ? 18.641 -17.25 -12.32 1 92.56 176 HIS A O 1
ATOM 1405 N N . MET A 1 177 ? 16.938 -18.094 -13.539 1 92.69 177 MET A N 1
ATOM 1406 C CA . MET A 1 177 ? 16.094 -18.422 -12.391 1 92.69 177 MET A CA 1
ATOM 1407 C C . MET A 1 177 ? 15.414 -19.766 -12.578 1 92.69 177 MET A C 1
ATOM 1409 O O . MET A 1 177 ? 14.977 -20.094 -13.688 1 92.69 177 MET A O 1
ATOM 1413 N N . THR A 1 178 ? 15.359 -20.484 -11.469 1 92.88 178 THR A N 1
ATOM 1414 C CA . THR A 1 178 ? 14.625 -21.75 -11.492 1 92.88 178 THR A CA 1
ATOM 1415 C C . THR A 1 178 ? 13.117 -21.5 -11.508 1 92.88 178 THR A C 1
ATOM 1417 O O . THR A 1 178 ? 12.664 -20.375 -11.227 1 92.88 178 THR A O 1
ATOM 1420 N N . HIS A 1 179 ? 12.406 -22.531 -11.891 1 95.5 179 HIS A N 1
ATOM 1421 C CA . HIS A 1 179 ? 10.953 -22.422 -11.852 1 95.5 179 HIS A CA 1
ATOM 1422 C C . HIS A 1 179 ? 10.461 -22.125 -10.438 1 95.5 179 HIS A C 1
ATOM 1424 O O . HIS A 1 179 ? 9.461 -21.422 -10.266 1 95.5 179 HIS A O 1
ATOM 1430 N N . GLU A 1 180 ? 11.188 -22.609 -9.477 1 92.31 180 GLU A N 1
ATOM 1431 C CA . GLU A 1 180 ? 10.859 -22.344 -8.078 1 92.31 180 GLU A CA 1
ATOM 1432 C C . GLU A 1 180 ? 11.047 -20.859 -7.734 1 92.31 180 GLU A C 1
ATOM 1434 O O . GLU A 1 180 ? 10.195 -20.266 -7.066 1 92.31 180 GLU A O 1
ATOM 1439 N N . GLN A 1 181 ? 12.086 -20.344 -8.148 1 89.69 181 GLN A N 1
ATOM 1440 C CA . GLN A 1 181 ? 12.352 -18.922 -7.922 1 89.69 181 GLN A CA 1
ATOM 1441 C C . GLN A 1 181 ? 11.328 -18.047 -8.641 1 89.69 181 GLN A C 1
ATOM 1443 O O . GLN A 1 181 ? 10.82 -17.078 -8.062 1 89.69 181 GLN A O 1
ATOM 1448 N N . LEU A 1 182 ? 11.047 -18.422 -9.852 1 94.25 182 LEU A N 1
ATOM 1449 C CA . LEU A 1 182 ? 10.039 -17.688 -10.617 1 94.25 182 LEU A CA 1
ATOM 1450 C C . LEU A 1 182 ? 8.688 -17.734 -9.914 1 94.25 182 LEU A C 1
ATOM 1452 O O . LEU A 1 182 ? 7.965 -16.734 -9.875 1 94.25 182 LEU A O 1
ATOM 1456 N N . ALA A 1 183 ? 8.367 -18.891 -9.391 1 93.62 183 ALA A N 1
ATOM 1457 C CA . ALA A 1 183 ? 7.121 -19.062 -8.648 1 93.62 183 ALA A CA 1
ATOM 1458 C C . ALA A 1 183 ? 7.082 -18.141 -7.434 1 93.62 183 ALA A C 1
ATOM 1460 O O . ALA A 1 183 ? 6.082 -17.453 -7.199 1 93.62 183 ALA A O 1
ATOM 1461 N N . LYS A 1 184 ? 8.125 -17.984 -6.73 1 89.38 184 LYS A N 1
ATOM 1462 C CA . LYS A 1 184 ? 8.234 -17.141 -5.551 1 89.38 184 LYS A CA 1
ATOM 1463 C C . LYS A 1 184 ? 8.062 -15.664 -5.918 1 89.38 184 LYS A C 1
ATOM 1465 O O . LYS A 1 184 ? 7.371 -14.922 -5.219 1 89.38 184 LYS A O 1
ATOM 1470 N N . TYR A 1 185 ? 8.602 -15.328 -7.043 1 90.75 185 TYR A N 1
ATOM 1471 C CA . TYR A 1 185 ? 8.609 -13.922 -7.434 1 90.75 185 TYR A CA 1
ATOM 1472 C C . TYR A 1 185 ? 7.277 -13.516 -8.055 1 90.75 185 TYR A C 1
ATOM 1474 O O . TYR A 1 185 ? 6.902 -12.344 -8.031 1 90.75 185 TYR A O 1
ATOM 1482 N N . THR A 1 186 ? 6.574 -14.484 -8.57 1 91.88 186 THR A N 1
ATOM 1483 C CA . THR A 1 186 ? 5.316 -14.172 -9.234 1 91.88 186 THR A CA 1
ATOM 1484 C C . THR A 1 186 ? 4.129 -14.57 -8.359 1 91.88 186 THR A C 1
ATOM 1486 O O . THR A 1 186 ? 2.977 -14.453 -8.781 1 91.88 186 THR A O 1
ATOM 1489 N N . GLY A 1 187 ? 4.445 -15 -7.176 1 87.81 187 GLY A N 1
ATOM 1490 C CA . GLY A 1 187 ? 3.389 -15.383 -6.258 1 87.81 187 GLY A CA 1
ATOM 1491 C C . GLY A 1 187 ? 2.531 -16.516 -6.777 1 87.81 187 GLY A C 1
ATOM 1492 O O . GLY A 1 187 ? 1.301 -16.438 -6.738 1 87.81 187 GLY A O 1
ATOM 1493 N N . SER A 1 188 ? 3.107 -17.469 -7.309 1 91.81 188 SER A N 1
ATOM 1494 C CA . SER A 1 188 ? 2.42 -18.625 -7.863 1 91.81 188 SER A CA 1
ATOM 1495 C C . SER A 1 188 ? 3.08 -19.922 -7.414 1 91.81 188 SER A C 1
ATOM 1497 O O . SER A 1 188 ? 3.906 -19.922 -6.5 1 91.81 188 SER A O 1
ATOM 1499 N N . ALA A 1 189 ? 2.527 -21.047 -7.848 1 92.38 189 ALA A N 1
ATOM 1500 C CA . ALA A 1 189 ? 3.105 -22.359 -7.559 1 92.38 189 ALA A CA 1
ATOM 1501 C C . ALA A 1 189 ? 4.07 -22.781 -8.664 1 92.38 189 ALA A C 1
ATOM 1503 O O . ALA A 1 189 ? 3.885 -22.438 -9.828 1 92.38 189 ALA A O 1
ATOM 1504 N N . ARG A 1 190 ? 5.07 -23.562 -8.211 1 94.06 190 ARG A N 1
ATOM 1505 C CA . ARG A 1 190 ? 6.094 -24.016 -9.148 1 94.06 190 ARG A CA 1
ATOM 1506 C C . ARG A 1 190 ? 5.469 -24.75 -10.328 1 94.06 190 ARG A C 1
ATOM 1508 O O . ARG A 1 190 ? 5.879 -24.562 -11.469 1 94.06 190 ARG A O 1
ATOM 1515 N N . GLU A 1 191 ? 4.492 -25.516 -10.016 1 96.56 191 GLU A N 1
ATOM 1516 C CA . GLU A 1 191 ? 3.838 -26.297 -11.047 1 96.56 191 GLU A CA 1
ATOM 1517 C C . GLU A 1 191 ? 3.156 -25.406 -12.078 1 96.56 191 GLU A C 1
ATOM 1519 O O . GLU A 1 191 ? 3.195 -25.688 -13.281 1 96.56 191 GLU A O 1
ATOM 1524 N N . VAL A 1 192 ? 2.576 -24.422 -11.672 1 96.44 192 VAL A N 1
ATOM 1525 C CA . VAL A 1 192 ? 1.881 -23.484 -12.555 1 96.44 192 VAL A CA 1
ATOM 1526 C C . VAL A 1 192 ? 2.891 -22.766 -13.438 1 96.44 192 VAL A C 1
ATOM 1528 O O . VAL A 1 192 ? 2.678 -22.625 -14.648 1 96.44 192 VAL A O 1
ATOM 1531 N N . VAL A 1 193 ? 3.973 -22.359 -12.883 1 97 193 VAL A N 1
ATOM 1532 C CA . VAL A 1 193 ? 5.031 -21.672 -13.625 1 97 193 VAL A CA 1
ATOM 1533 C C . VAL A 1 193 ? 5.586 -22.609 -14.703 1 97 193 VAL A C 1
ATOM 1535 O O . VAL A 1 193 ? 5.742 -22.203 -15.859 1 97 193 VAL A O 1
ATOM 1538 N N . SER A 1 194 ? 5.832 -23.812 -14.305 1 97.44 194 SER A N 1
ATOM 1539 C CA . SER A 1 194 ? 6.391 -24.797 -15.227 1 97.44 194 SER A CA 1
ATOM 1540 C C . SER A 1 194 ? 5.477 -25.016 -16.422 1 97.44 194 SER A C 1
ATOM 1542 O O . SER A 1 194 ? 5.941 -25.031 -17.562 1 97.44 194 SER A O 1
ATOM 1544 N N . ARG A 1 195 ? 4.223 -25.141 -16.125 1 97.81 195 ARG A N 1
ATOM 1545 C CA . ARG A 1 195 ? 3.248 -25.344 -17.203 1 97.81 195 ARG A CA 1
ATOM 1546 C C . ARG A 1 195 ? 3.18 -24.125 -18.125 1 97.81 195 ARG A C 1
ATOM 1548 O O . ARG A 1 195 ? 3.121 -24.281 -19.344 1 97.81 195 ARG A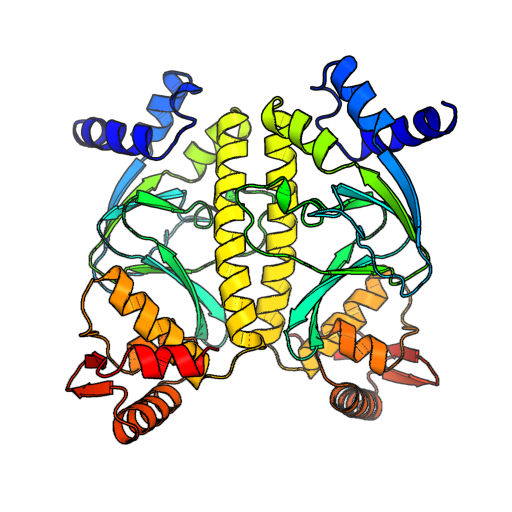 O 1
ATOM 1555 N N . MET A 1 196 ? 3.156 -23.047 -17.562 1 97.88 196 MET A N 1
ATOM 1556 C CA . MET A 1 196 ? 3.041 -21.812 -18.344 1 97.88 196 MET A CA 1
ATOM 1557 C C . MET A 1 196 ? 4.281 -21.609 -19.203 1 97.88 196 MET A C 1
ATOM 1559 O O . MET A 1 196 ? 4.176 -21.203 -20.359 1 97.88 196 MET A O 1
ATOM 1563 N N . LEU A 1 197 ? 5.43 -21.859 -18.625 1 97.81 197 LEU A N 1
ATOM 1564 C CA . LEU A 1 197 ? 6.672 -21.719 -19.391 1 97.81 197 LEU A CA 1
ATOM 1565 C C . LEU A 1 197 ? 6.723 -22.703 -20.547 1 97.81 197 LEU A C 1
ATOM 1567 O O . LEU A 1 197 ? 7.227 -22.391 -21.625 1 97.81 197 LEU A O 1
ATOM 1571 N N . LYS A 1 198 ? 6.285 -23.875 -20.281 1 97.88 198 LYS A N 1
ATOM 1572 C CA . LYS A 1 198 ? 6.188 -24.859 -21.359 1 97.88 198 LYS A CA 1
ATOM 1573 C C . LYS A 1 198 ? 5.289 -24.344 -22.484 1 97.88 198 LYS A C 1
ATOM 1575 O O . LYS A 1 198 ? 5.617 -24.484 -23.672 1 97.88 198 LYS A O 1
ATOM 1580 N N . TYR A 1 199 ? 4.238 -23.828 -22.062 1 98 199 TYR A N 1
ATOM 1581 C CA . TYR A 1 199 ? 3.326 -23.234 -23.031 1 98 199 TYR A CA 1
ATOM 1582 C C . TYR A 1 199 ? 4.004 -22.109 -23.797 1 98 199 TYR A C 1
ATOM 1584 O O . TYR A 1 199 ? 3.936 -22.062 -25.031 1 98 199 TYR A O 1
ATOM 1592 N N . PHE A 1 200 ? 4.637 -21.156 -23.094 1 98.12 200 PHE A N 1
ATOM 1593 C CA . PHE A 1 200 ? 5.379 -20.078 -23.734 1 98.12 200 PHE A CA 1
ATOM 1594 C C . PHE A 1 200 ? 6.402 -20.625 -24.719 1 98.12 200 PHE A C 1
ATOM 1596 O O . PHE A 1 200 ? 6.594 -20.047 -25.797 1 98.12 200 PHE A O 1
ATOM 1603 N N . SER A 1 201 ? 7.051 -21.656 -24.297 1 98 201 SER A N 1
ATOM 1604 C CA . SER A 1 201 ? 8.062 -22.281 -25.141 1 98 201 SER A CA 1
ATOM 1605 C C . SER A 1 201 ? 7.441 -22.859 -26.422 1 98 201 SER A C 1
ATOM 1607 O O . SER A 1 201 ? 7.992 -22.688 -27.516 1 98 201 SER A O 1
ATOM 1609 N N . SER A 1 202 ? 6.367 -23.531 -26.266 1 98.19 202 SER A N 1
ATOM 1610 C CA . SER A 1 202 ? 5.691 -24.109 -27.422 1 98.19 202 SER A CA 1
ATOM 1611 C C . SER A 1 202 ? 5.234 -23.047 -28.406 1 98.19 202 SER A C 1
ATOM 1613 O O . SER A 1 202 ? 5.137 -23.297 -29.609 1 98.19 202 SER A O 1
ATOM 1615 N N . GLU A 1 203 ? 5 -21.859 -27.922 1 97.62 203 GLU A N 1
ATOM 1616 C CA . GLU A 1 203 ? 4.555 -20.75 -28.75 1 97.62 203 GLU A CA 1
ATOM 1617 C C . GLU A 1 203 ? 5.742 -19.969 -29.297 1 97.62 203 GLU A C 1
ATOM 1619 O O . GLU A 1 203 ? 5.562 -18.953 -29.984 1 97.62 203 GLU A O 1
ATOM 1624 N N . GLY A 1 204 ? 6.914 -20.375 -28.922 1 97.94 204 GLY A N 1
ATOM 1625 C CA . GLY A 1 204 ? 8.125 -19.766 -29.438 1 97.94 204 GLY A CA 1
ATOM 1626 C C . GLY A 1 204 ? 8.492 -18.469 -28.719 1 97.94 204 GLY A C 1
ATOM 1627 O O . GLY A 1 204 ? 9.297 -17.688 -29.219 1 97.94 204 GLY A O 1
ATOM 1628 N N . LEU A 1 205 ? 7.934 -18.25 -27.562 1 98.44 205 LEU A N 1
ATOM 1629 C CA . LEU A 1 205 ? 8.172 -17 -26.844 1 98.44 205 LEU A CA 1
ATOM 1630 C C . LEU A 1 205 ? 9.453 -17.094 -26.016 1 98.44 205 LEU A C 1
ATOM 1632 O O . LEU A 1 205 ? 10.164 -16.094 -25.844 1 98.44 205 LEU A O 1
ATOM 1636 N N . VAL A 1 206 ? 9.688 -18.281 -25.5 1 98.56 206 VAL A N 1
ATOM 1637 C CA . VAL A 1 206 ? 10.867 -18.484 -24.672 1 98.56 206 VAL A CA 1
ATOM 1638 C C . VAL A 1 206 ? 11.5 -19.844 -24.984 1 98.56 206 VAL A C 1
ATOM 1640 O O . VAL A 1 206 ? 10.875 -20.688 -25.625 1 98.56 206 VAL A O 1
ATOM 1643 N N . LYS A 1 207 ? 12.742 -19.969 -24.578 1 98.25 207 LYS A N 1
ATOM 1644 C CA . LYS A 1 207 ? 13.453 -21.234 -24.578 1 98.25 207 LYS A CA 1
ATOM 1645 C C . LYS A 1 207 ? 13.836 -21.656 -23.156 1 98.25 207 LYS A C 1
ATOM 1647 O O . LYS A 1 207 ? 14.352 -20.828 -22.391 1 98.25 207 LYS A O 1
ATOM 1652 N N . LEU A 1 208 ? 13.539 -22.875 -22.891 1 97.19 208 LEU A N 1
ATOM 1653 C CA . LEU A 1 208 ? 13.828 -23.359 -21.547 1 97.19 208 LEU A CA 1
ATOM 1654 C C . LEU A 1 208 ? 15.156 -24.094 -21.5 1 97.19 208 LEU A C 1
ATOM 1656 O O . LEU A 1 208 ? 15.508 -24.812 -22.438 1 97.19 208 LEU A O 1
ATOM 1660 N N . SER A 1 209 ? 15.891 -23.797 -20.547 1 93.38 209 SER A N 1
ATOM 1661 C CA . SER A 1 209 ? 17.141 -24.5 -20.25 1 93.38 209 SER A CA 1
ATOM 1662 C C . SER A 1 209 ? 17.25 -24.844 -18.781 1 93.38 209 SER A C 1
ATOM 1664 O O . SER A 1 209 ? 16.375 -24.484 -17.984 1 93.38 209 SER A O 1
ATOM 1666 N N . ARG A 1 210 ? 18.297 -25.594 -18.469 1 89.81 210 ARG A N 1
ATOM 1667 C CA . ARG A 1 210 ? 18.516 -25.938 -17.062 1 89.81 210 ARG A CA 1
ATOM 1668 C C . ARG A 1 210 ? 18.797 -24.688 -16.234 1 89.81 210 ARG A C 1
ATOM 1670 O O . ARG A 1 210 ? 19.766 -23.984 -16.484 1 89.81 210 ARG A O 1
ATOM 1677 N N . GLY A 1 211 ? 17.969 -24.375 -15.438 1 88.06 211 GLY A N 1
ATOM 1678 C CA . GLY A 1 211 ? 18.172 -23.281 -14.5 1 88.06 211 GLY A CA 1
ATOM 1679 C C . GLY A 1 211 ? 17.891 -21.922 -15.102 1 88.06 211 GLY A C 1
ATOM 1680 O O . GLY A 1 211 ? 18.234 -20.891 -14.516 1 88.06 211 GLY A O 1
ATOM 1681 N N . GLY A 1 212 ? 17.219 -22 -16.297 1 93.88 212 GLY A N 1
ATOM 1682 C CA . GLY A 1 212 ? 17.062 -20.688 -16.906 1 93.88 212 GLY A CA 1
ATOM 1683 C C . GLY A 1 212 ? 15.992 -20.641 -17.984 1 93.88 212 GLY A C 1
ATOM 1684 O O . GLY A 1 212 ? 15.5 -21.688 -18.406 1 93.88 212 GLY A O 1
ATOM 1685 N N . VAL A 1 213 ? 15.617 -19.453 -18.328 1 97.38 213 VAL A N 1
ATOM 1686 C CA . VAL A 1 213 ? 14.648 -19.125 -19.375 1 97.38 213 VAL A CA 1
AT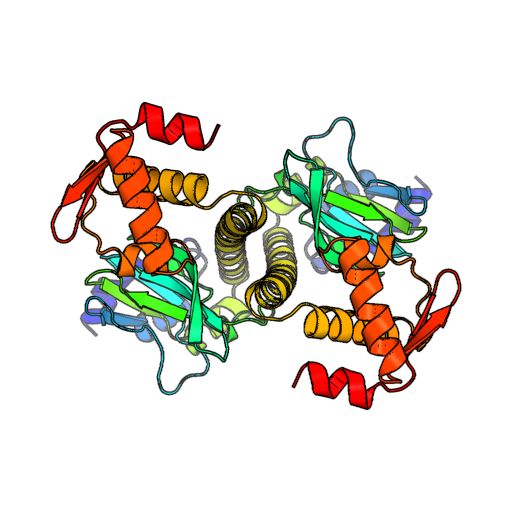OM 1687 C C . VAL A 1 213 ? 15.219 -18.047 -20.297 1 97.38 213 VAL A C 1
ATOM 1689 O O . VAL A 1 213 ? 15.734 -17.031 -19.828 1 97.38 213 VAL A O 1
ATOM 1692 N N . THR A 1 214 ? 15.227 -18.297 -21.562 1 98.25 214 THR A N 1
ATOM 1693 C CA . THR A 1 214 ? 15.672 -17.297 -22.531 1 98.25 214 THR A CA 1
ATOM 1694 C C . THR A 1 214 ? 14.492 -16.719 -23.297 1 98.25 214 THR A C 1
ATOM 1696 O O . THR A 1 214 ? 13.703 -17.469 -23.891 1 98.25 214 THR A O 1
ATOM 1699 N N . ILE A 1 215 ? 14.359 -15.438 -23.281 1 98.38 215 ILE A N 1
ATOM 1700 C CA . ILE A 1 215 ? 13.289 -14.781 -24.047 1 98.38 215 ILE A CA 1
ATOM 1701 C C . ILE A 1 215 ? 13.641 -14.781 -25.531 1 98.38 215 ILE A C 1
ATOM 1703 O O . ILE A 1 215 ? 14.703 -14.289 -25.922 1 98.38 215 ILE A O 1
ATOM 1707 N N . LEU A 1 216 ? 12.781 -15.281 -26.312 1 98.31 216 LEU A N 1
ATOM 1708 C CA . LEU A 1 216 ? 13.008 -15.359 -27.75 1 98.31 216 LEU A CA 1
ATOM 1709 C C . LEU A 1 216 ? 12.227 -14.273 -28.484 1 98.31 216 LEU A C 1
ATOM 1711 O O . LEU A 1 216 ? 12.664 -13.797 -29.531 1 98.31 216 LEU A O 1
ATOM 1715 N N . ASP A 1 217 ? 11.102 -13.953 -27.984 1 97.94 217 ASP A N 1
ATOM 1716 C CA . ASP A 1 217 ? 10.203 -13.031 -28.656 1 97.94 217 ASP A CA 1
ATOM 1717 C C . ASP A 1 217 ? 9.609 -12.016 -27.672 1 97.94 217 ASP A C 1
ATOM 1719 O O . ASP A 1 217 ? 8.477 -12.18 -27.219 1 97.94 217 ASP A O 1
ATOM 1723 N N . LYS A 1 218 ? 10.273 -10.922 -27.469 1 96.94 218 LYS A N 1
ATOM 1724 C CA . LYS A 1 218 ? 9.836 -9.891 -26.531 1 96.94 218 LYS A CA 1
ATOM 1725 C C . LYS A 1 218 ? 8.523 -9.258 -27 1 96.94 218 LYS A C 1
ATOM 1727 O O . LYS A 1 218 ? 7.648 -8.969 -26.172 1 96.94 218 LYS A O 1
ATOM 1732 N N . LYS A 1 219 ? 8.43 -9.086 -28.266 1 96.75 219 LYS A N 1
ATOM 1733 C CA . LYS A 1 219 ? 7.211 -8.5 -28.812 1 96.75 219 LYS A CA 1
ATOM 1734 C C . LYS A 1 219 ? 6 -9.383 -28.531 1 96.75 219 LYS A C 1
ATOM 1736 O O . LYS A 1 219 ? 4.93 -8.883 -28.172 1 96.75 219 LYS A O 1
ATOM 1741 N N . GLY A 1 220 ? 6.223 -10.656 -28.766 1 97 220 GLY A N 1
ATOM 1742 C CA . GLY A 1 220 ? 5.156 -11.594 -28.469 1 97 220 GLY A CA 1
ATOM 1743 C C . GLY A 1 220 ? 4.723 -11.562 -27.016 1 97 220 GLY A C 1
ATOM 1744 O O . GLY A 1 220 ? 3.527 -11.633 -26.703 1 97 220 GLY A O 1
ATOM 1745 N N . LEU A 1 221 ? 5.699 -11.484 -26.109 1 97.44 221 LEU A N 1
ATOM 1746 C CA . LEU A 1 221 ? 5.391 -11.398 -24.672 1 97.44 221 LEU A CA 1
ATOM 1747 C C . LEU A 1 221 ? 4.633 -10.109 -24.359 1 97.44 221 LEU A C 1
ATOM 1749 O O . LEU A 1 221 ? 3.689 -10.125 -23.562 1 97.44 221 LEU A O 1
ATOM 1753 N N . LYS A 1 222 ? 5.012 -9 -24.984 1 96.38 222 LYS A N 1
ATOM 1754 C CA . LYS A 1 222 ? 4.355 -7.715 -24.766 1 96.38 222 LYS A CA 1
ATOM 1755 C C . LYS A 1 222 ? 2.902 -7.754 -25.234 1 96.38 222 LYS A C 1
ATOM 1757 O O . LYS A 1 222 ? 2.043 -7.094 -24.641 1 96.38 222 LYS A O 1
ATOM 1762 N N . GLN A 1 223 ? 2.631 -8.555 -26.219 1 95.5 223 GLN A N 1
ATOM 1763 C CA . GLN A 1 223 ? 1.279 -8.672 -26.766 1 95.5 223 GLN A CA 1
ATOM 1764 C C . GLN A 1 223 ? 0.348 -9.359 -25.766 1 95.5 223 GLN A C 1
ATOM 1766 O O . GLN A 1 223 ? -0.861 -9.117 -25.766 1 95.5 223 GLN A O 1
ATOM 1771 N N . LEU A 1 224 ? 0.923 -10.203 -24.922 1 93 224 LEU A N 1
ATOM 1772 C CA . LEU A 1 224 ? 0.128 -10.883 -23.906 1 93 224 LEU A CA 1
ATOM 1773 C C . LEU A 1 224 ? -0.384 -9.906 -22.859 1 93 224 LEU A C 1
ATOM 1775 O O . LEU A 1 224 ? -1.383 -10.172 -22.188 1 93 224 LEU A O 1
ATOM 1779 N N . ILE A 1 225 ? 0.319 -8.852 -22.625 1 89.44 225 ILE A N 1
ATOM 1780 C CA . ILE A 1 225 ? 0.028 -7.906 -21.562 1 89.44 225 ILE A CA 1
ATOM 1781 C C . ILE A 1 225 ? -0.94 -6.84 -22.062 1 89.44 225 ILE A C 1
ATOM 1783 O O . ILE A 1 225 ? -1.607 -6.172 -21.266 1 89.44 225 ILE A O 1
ATOM 1787 N N . SER A 1 226 ? -0.98 -6.574 -23.422 1 77.38 226 SER A N 1
ATOM 1788 C CA . SER A 1 226 ? -1.854 -5.582 -24.047 1 77.38 226 SER A CA 1
ATOM 1789 C C . SER A 1 226 ? -3.305 -6.051 -24.047 1 77.38 226 SER A C 1
ATOM 1791 O O . SER A 1 226 ? -3.574 -7.25 -24.109 1 77.38 226 SER A O 1
ATOM 1793 N N . MET B 1 1 ? -18.125 34.031 0.574 1 40.91 1 MET B N 1
ATOM 1794 C CA . MET B 1 1 ? -17.422 34.656 1.699 1 40.91 1 MET B CA 1
ATOM 1795 C C . MET B 1 1 ? -17.781 33.969 3.008 1 40.91 1 MET B C 1
ATOM 1797 O O . MET B 1 1 ? -16.922 33.75 3.855 1 40.91 1 MET B O 1
ATOM 1801 N N . GLU B 1 2 ? -19.109 33.719 3.201 1 47.16 2 GLU B N 1
ATOM 1802 C CA . GLU B 1 2 ? -19.844 33.156 4.332 1 47.16 2 GLU B CA 1
ATOM 1803 C C . GLU B 1 2 ? -19.5 31.672 4.508 1 47.16 2 GLU B C 1
ATOM 1805 O O . GLU B 1 2 ? -19.359 31.188 5.633 1 47.16 2 GLU B O 1
ATOM 1810 N N . HIS B 1 3 ? -19.266 30.922 3.4 1 57.12 3 HIS B N 1
ATOM 1811 C CA . HIS B 1 3 ? -19.109 29.469 3.363 1 57.12 3 HIS B CA 1
ATOM 1812 C C . HIS B 1 3 ? -17.703 29.062 3.803 1 57.12 3 HIS B C 1
ATOM 1814 O O . HIS B 1 3 ? -17.531 28.016 4.445 1 57.12 3 HIS B O 1
ATOM 1820 N N . ALA B 1 4 ? -16.812 30.031 3.57 1 57.88 4 ALA B N 1
ATOM 1821 C CA . ALA B 1 4 ? -15.422 29.812 3.98 1 57.88 4 ALA B CA 1
ATOM 1822 C C . ALA B 1 4 ? -15.297 29.812 5.5 1 57.88 4 ALA B C 1
ATOM 1824 O O . ALA B 1 4 ? -14.562 29 6.07 1 57.88 4 ALA B O 1
ATOM 1825 N N . ASP B 1 5 ? -16.016 30.656 6.176 1 69.31 5 ASP B N 1
ATOM 1826 C CA . ASP B 1 5 ? -15.93 30.781 7.629 1 69.31 5 ASP B CA 1
ATOM 1827 C C . ASP B 1 5 ? -16.375 29.5 8.32 1 69.31 5 ASP B C 1
ATOM 1829 O O . ASP B 1 5 ? -15.82 29.125 9.359 1 69.31 5 ASP B O 1
ATOM 1833 N N . GLU B 1 6 ? -17.297 28.781 7.633 1 79.81 6 GLU B N 1
ATOM 1834 C CA . GLU B 1 6 ? -17.812 27.562 8.258 1 79.81 6 GLU B CA 1
ATOM 1835 C C . GLU B 1 6 ? -16.859 26.391 8.055 1 79.81 6 GLU B C 1
ATOM 1837 O O . GLU B 1 6 ? -16.859 25.422 8.828 1 79.81 6 GLU B O 1
ATOM 1842 N N . MET B 1 7 ? -15.922 26.594 7.184 1 88.75 7 MET B N 1
ATOM 1843 C CA . MET B 1 7 ? -15.07 25.469 6.809 1 88.75 7 MET B CA 1
ATOM 1844 C C . MET B 1 7 ? -13.758 25.5 7.59 1 88.75 7 MET B C 1
ATOM 1846 O O . MET B 1 7 ? -13.125 24.453 7.785 1 88.75 7 MET B O 1
ATOM 1850 N N . ILE B 1 8 ? -13.492 26.703 8.102 1 91 8 ILE B N 1
ATOM 1851 C CA . ILE B 1 8 ? -12.188 26.922 8.711 1 91 8 ILE B CA 1
ATOM 1852 C C . ILE B 1 8 ? -12.023 26.016 9.938 1 91 8 ILE B C 1
ATOM 1854 O O . ILE B 1 8 ? -11 25.359 10.102 1 91 8 ILE B O 1
ATOM 1858 N N . PRO B 1 9 ? -13.055 25.906 10.773 1 93.06 9 PRO B N 1
ATOM 1859 C CA . PRO B 1 9 ? -12.914 25.031 11.938 1 93.06 9 PRO B CA 1
ATOM 1860 C C . PRO B 1 9 ? -12.68 23.578 11.547 1 93.06 9 PRO B C 1
ATOM 1862 O O . PRO B 1 9 ? -11.906 22.875 12.203 1 93.06 9 PRO B O 1
ATOM 1865 N N . ILE B 1 10 ? -13.281 23.141 10.5 1 94.62 10 ILE B N 1
ATOM 1866 C CA . ILE B 1 10 ? -13.117 21.766 10.047 1 94.62 10 ILE B CA 1
ATOM 1867 C C . ILE B 1 10 ? -11.719 21.562 9.469 1 94.62 10 ILE B C 1
ATOM 1869 O O . ILE B 1 10 ? -11.047 20.578 9.758 1 94.62 10 ILE B O 1
ATOM 1873 N N . LEU B 1 11 ? -11.258 22.562 8.695 1 96.12 11 LEU B N 1
ATOM 1874 C CA . LEU B 1 11 ? -9.914 22.5 8.141 1 96.12 11 LEU B CA 1
ATOM 1875 C C . LEU B 1 11 ? -8.867 22.469 9.258 1 96.12 11 LEU B C 1
ATOM 1877 O O . LEU B 1 11 ? -7.965 21.625 9.242 1 96.12 11 LEU B O 1
ATOM 1881 N N . LYS B 1 12 ? -9.094 23.297 10.211 1 95.06 12 LYS B N 1
ATOM 1882 C CA . LYS B 1 12 ? -8.156 23.422 11.32 1 95.06 12 LYS B CA 1
ATOM 1883 C C . LYS B 1 12 ? -8.086 22.109 12.117 1 95.06 12 LYS B C 1
ATOM 1885 O O . LYS B 1 12 ? -7 21.672 12.5 1 95.06 12 LYS B O 1
ATOM 1890 N N . SER B 1 13 ? -9.203 21.453 12.312 1 95.69 13 SER B N 1
ATOM 1891 C CA . SER B 1 13 ? -9.25 20.234 13.102 1 95.69 13 SER B CA 1
ATOM 1892 C C . SER B 1 13 ? -8.719 19.047 12.312 1 95.69 13 SER B C 1
ATOM 1894 O O . SER B 1 13 ? -8.148 18.109 12.883 1 95.69 13 SER B O 1
ATOM 1896 N N . SER B 1 14 ? -8.828 19.047 11.031 1 96.81 14 SER B N 1
ATOM 1897 C CA . SER B 1 14 ? -8.508 17.891 10.188 1 96.81 14 SER B CA 1
ATOM 1898 C C . SER B 1 14 ? -7.066 17.953 9.695 1 96.81 14 SER B C 1
ATOM 1900 O O . SER B 1 14 ? -6.496 16.938 9.289 1 96.81 14 SER B O 1
ATOM 1902 N N . LEU B 1 15 ? -6.531 19.188 9.711 1 97.69 15 LEU B N 1
ATOM 1903 C CA . LEU B 1 15 ? -5.176 19.406 9.203 1 97.69 15 LEU B CA 1
ATOM 1904 C C . LEU B 1 15 ? -4.258 19.906 10.312 1 97.69 15 LEU B C 1
ATOM 1906 O O . LEU B 1 15 ? -4.074 21.109 10.477 1 97.69 15 LEU B O 1
ATOM 1910 N N . PRO B 1 16 ? -3.615 18.969 10.961 1 96.62 16 PRO B N 1
ATOM 1911 C CA . PRO B 1 16 ? -2.816 19.344 12.125 1 96.62 16 PRO B CA 1
ATOM 1912 C C . PRO B 1 16 ? -1.692 20.328 11.789 1 96.62 16 PRO B C 1
ATOM 1914 O O . PRO B 1 16 ? -1.194 21.031 12.672 1 96.62 16 PRO B O 1
ATOM 1917 N N . PHE B 1 17 ? -1.307 20.422 10.555 1 97.5 17 PHE B N 1
ATOM 1918 C CA . PHE B 1 17 ? -0.237 21.344 10.172 1 97.5 17 PHE B CA 1
ATOM 1919 C C . PHE B 1 17 ? -0.763 22.766 10.039 1 97.5 17 PHE B C 1
ATOM 1921 O O . PHE B 1 17 ? -0.003 23.688 9.742 1 97.5 17 PHE B O 1
ATOM 1928 N N . TRP B 1 18 ? -2.025 22.984 10.305 1 97.25 18 TRP B N 1
ATOM 1929 C CA . TRP B 1 18 ? -2.666 24.297 10.203 1 97.25 18 TRP B CA 1
ATOM 1930 C C . TRP B 1 18 ? -1.886 25.344 10.992 1 97.25 18 TRP B C 1
ATOM 1932 O O . TRP B 1 18 ? -1.735 26.484 10.539 1 97.25 18 TRP B O 1
ATOM 1942 N N . GLU B 1 19 ? -1.352 24.984 12.094 1 96 19 GLU B N 1
ATOM 1943 C CA . GLU B 1 19 ? -0.64 25.906 12.961 1 96 19 GLU B CA 1
ATOM 1944 C C . GLU B 1 19 ? 0.694 26.328 12.352 1 96 19 GLU B C 1
ATOM 1946 O O . GLU B 1 19 ? 1.281 27.328 12.766 1 96 19 GLU B O 1
ATOM 1951 N N . HIS B 1 20 ? 1.145 25.578 11.414 1 97.31 20 HIS B N 1
ATOM 1952 C CA . HIS B 1 20 ? 2.436 25.859 10.789 1 97.31 20 HIS B CA 1
ATOM 1953 C C . HIS B 1 20 ? 2.268 26.625 9.492 1 97.31 20 HIS B C 1
ATOM 1955 O O . HIS B 1 20 ? 3.242 26.875 8.773 1 97.31 20 HIS B O 1
ATOM 1961 N N . LEU B 1 21 ? 1.023 27.078 9.203 1 97.25 21 LEU B N 1
ATOM 1962 C CA . LEU B 1 21 ? 0.737 27.797 7.965 1 97.25 21 LEU B CA 1
ATOM 1963 C C . LEU B 1 21 ? 0.791 29.297 8.18 1 97.25 21 LEU B C 1
ATOM 1965 O O . LEU B 1 21 ? 0.369 29.797 9.234 1 97.25 21 LEU B O 1
ATOM 1969 N N . LYS B 1 22 ? 1.289 29.984 7.148 1 96.38 22 LYS B N 1
ATOM 1970 C CA . LYS B 1 22 ? 1.12 31.422 7.098 1 96.38 22 LYS B CA 1
ATOM 1971 C C . LYS B 1 22 ? -0.337 31.797 6.848 1 96.38 22 LYS B C 1
ATOM 1973 O O . LYS B 1 22 ? -1.107 31 6.316 1 96.38 22 LYS B O 1
ATOM 1978 N N . GLU B 1 23 ? -0.667 32.969 7.234 1 95.69 23 GLU B N 1
ATOM 1979 C CA . GLU B 1 23 ? -2.041 33.438 7.062 1 95.69 23 GLU B CA 1
ATOM 1980 C C . GLU B 1 23 ? -2.461 33.375 5.598 1 95.69 23 GLU B C 1
ATOM 1982 O O . GLU B 1 23 ? -3.604 33.031 5.285 1 95.69 23 GLU B O 1
ATOM 1987 N N . THR B 1 24 ? -1.602 33.688 4.73 1 95.38 24 THR B N 1
ATOM 1988 C CA . THR B 1 24 ? -1.898 33.656 3.305 1 95.38 24 THR B CA 1
ATOM 1989 C C . THR B 1 24 ? -2.193 32.219 2.844 1 95.38 24 THR B C 1
ATOM 1991 O O . THR B 1 24 ? -3.055 32 1.991 1 95.38 24 THR B O 1
ATOM 1994 N N . GLU B 1 25 ? -1.477 31.281 3.42 1 95.69 25 GLU B N 1
ATOM 1995 C CA . GLU B 1 25 ? -1.673 29.875 3.088 1 95.69 25 GLU B CA 1
ATOM 1996 C C . GLU B 1 25 ? -3.006 29.359 3.627 1 95.69 25 GLU B C 1
ATOM 1998 O O . GLU B 1 25 ? -3.705 28.594 2.949 1 95.69 25 GLU B O 1
ATOM 2003 N N . LYS B 1 26 ? -3.318 29.797 4.836 1 95.75 26 LYS B N 1
ATOM 2004 C CA . LYS B 1 26 ? -4.617 29.453 5.406 1 95.75 26 LYS B CA 1
ATOM 2005 C C . LYS B 1 26 ? -5.758 29.969 4.539 1 95.75 26 LYS B C 1
ATOM 2007 O O . LYS B 1 26 ? -6.723 29.25 4.277 1 95.75 26 LYS B O 1
ATOM 2012 N N . LYS B 1 27 ? -5.574 31.125 4.094 1 94.12 27 LYS B N 1
ATOM 2013 C CA . LYS B 1 27 ? -6.582 31.75 3.242 1 94.12 27 LYS B CA 1
ATOM 2014 C C . LYS B 1 27 ? -6.711 31.016 1.914 1 94.12 27 LYS B C 1
ATOM 2016 O O . LYS B 1 27 ? -7.82 30.781 1.43 1 94.12 27 LYS B O 1
ATOM 2021 N N . THR B 1 28 ? -5.598 30.641 1.368 1 94.06 28 THR B N 1
ATOM 2022 C CA . THR B 1 28 ? -5.594 29.906 0.115 1 94.06 28 THR B CA 1
ATOM 2023 C C . THR B 1 28 ? -6.352 28.578 0.264 1 94.06 28 THR B C 1
ATOM 2025 O O . THR B 1 28 ? -7.223 28.266 -0.551 1 94.06 28 THR B O 1
ATOM 2028 N N . LEU B 1 29 ? -6.09 27.844 1.348 1 95.12 29 LEU B N 1
ATOM 2029 C CA . LEU B 1 29 ? -6.754 26.578 1.575 1 95.12 29 LEU B CA 1
ATOM 2030 C C . LEU B 1 29 ? -8.258 26.766 1.76 1 95.12 29 LEU B C 1
ATOM 2032 O O . LEU B 1 29 ? -9.055 26.016 1.199 1 95.12 29 LEU B O 1
ATOM 2036 N N . SER B 1 30 ? -8.578 27.766 2.49 1 95 30 SER B N 1
ATOM 2037 C CA . SER B 1 30 ? -9.984 28 2.775 1 95 30 SER B CA 1
ATOM 2038 C C . SER B 1 30 ? -10.734 28.453 1.523 1 95 30 SER B C 1
ATOM 2040 O O . SER B 1 30 ? -11.859 28 1.273 1 95 30 SER B O 1
ATOM 2042 N N . GLN B 1 31 ? -10.117 29.266 0.736 1 94.56 31 GLN B N 1
ATOM 2043 C CA . GLN B 1 31 ? -10.75 29.812 -0.458 1 94.56 31 GLN B CA 1
ATOM 2044 C C . GLN B 1 31 ? -10.93 28.75 -1.532 1 94.56 31 GLN B C 1
ATOM 2046 O O . GLN B 1 31 ? -11.883 28.797 -2.311 1 94.56 31 GLN B O 1
ATOM 2051 N N . TRP B 1 32 ? -10.055 27.844 -1.582 1 95.12 32 TRP B N 1
ATOM 2052 C CA . TRP B 1 32 ? -10.094 26.828 -2.637 1 95.12 32 TRP B CA 1
ATOM 2053 C C . TRP B 1 32 ? -10.641 25.516 -2.105 1 95.12 32 TRP B C 1
ATOM 2055 O O . TRP B 1 32 ? -10.266 24.438 -2.58 1 95.12 32 TRP B O 1
ATOM 2065 N N . SER B 1 33 ? -11.383 25.578 -1.042 1 95.88 33 SER B N 1
ATOM 2066 C CA . SER B 1 33 ? -12.133 24.453 -0.503 1 95.88 33 SER B CA 1
ATOM 2067 C C . SER B 1 33 ? -13.633 24.625 -0.725 1 95.88 33 SER B C 1
ATOM 2069 O O . SER B 1 33 ? -14.141 25.75 -0.699 1 95.88 33 SER B O 1
ATOM 2071 N N . GLN B 1 34 ? -14.273 23.531 -1.004 1 95.19 34 GLN B N 1
ATOM 2072 C CA . GLN B 1 34 ? -15.727 23.562 -1.191 1 95.19 34 GLN B CA 1
ATOM 2073 C C . GLN B 1 34 ? -16.391 22.391 -0.472 1 95.19 34 GLN B C 1
ATOM 2075 O O . GLN B 1 34 ? -15.82 21.312 -0.378 1 95.19 34 GLN B O 1
ATOM 2080 N N . LEU B 1 35 ? -17.531 22.656 0.019 1 95.94 35 LEU B N 1
ATOM 2081 C CA . LEU B 1 35 ? -18.375 21.609 0.583 1 95.94 35 LEU B CA 1
ATOM 2082 C C . LEU B 1 35 ? -19.281 21 -0.481 1 95.94 35 LEU B C 1
ATOM 2084 O O . LEU B 1 35 ? -20.047 21.719 -1.135 1 95.94 35 LEU B O 1
ATOM 2088 N N . ILE B 1 36 ? -19.156 19.75 -0.674 1 96 36 ILE B N 1
ATOM 2089 C CA . ILE B 1 36 ? -19.953 19.062 -1.694 1 96 36 ILE B CA 1
ATOM 2090 C C . ILE B 1 36 ? -20.781 17.969 -1.048 1 96 36 ILE B C 1
ATOM 2092 O O . ILE B 1 36 ? -20.312 17.25 -0.167 1 96 36 ILE B O 1
ATOM 2096 N N . ARG B 1 37 ? -21.969 17.875 -1.497 1 97.44 37 ARG B N 1
ATOM 2097 C CA . ARG B 1 37 ? -22.859 16.812 -1.044 1 97.44 37 ARG B CA 1
ATOM 2098 C C . ARG B 1 37 ? -22.984 15.711 -2.102 1 97.44 37 ARG B C 1
ATOM 2100 O O . ARG B 1 37 ? -23.141 16 -3.289 1 97.44 37 ARG B O 1
ATOM 2107 N N . TYR B 1 38 ? -22.828 14.5 -1.646 1 97.31 38 TYR B N 1
ATOM 2108 C CA . TYR B 1 38 ? -23 13.328 -2.504 1 97.31 38 TYR B CA 1
ATOM 2109 C C . TYR B 1 38 ? -24.141 12.453 -2.006 1 97.31 38 TYR B C 1
ATOM 2111 O O . TYR B 1 38 ? -24.281 12.219 -0.801 1 97.31 38 TYR B O 1
ATOM 2119 N N . GLU B 1 39 ? -24.938 11.992 -2.977 1 97.31 39 GLU B N 1
ATOM 2120 C CA . GLU B 1 39 ? -25.953 11 -2.637 1 97.31 39 GLU B CA 1
ATOM 2121 C C . GLU B 1 39 ? -25.344 9.609 -2.514 1 97.31 39 GLU B C 1
ATOM 2123 O O . GLU B 1 39 ? -24.219 9.367 -2.986 1 97.31 39 GLU B O 1
ATOM 2128 N N . LYS B 1 40 ? -26.109 8.805 -1.788 1 94.44 40 LYS B N 1
ATOM 2129 C CA . LYS B 1 40 ? -25.703 7.402 -1.742 1 94.44 40 LYS B CA 1
ATOM 2130 C C . LYS B 1 40 ? -25.453 6.859 -3.145 1 94.44 40 LYS B C 1
ATOM 2132 O O . LYS B 1 40 ? -26.266 7.035 -4.047 1 94.44 40 LYS B O 1
ATOM 2137 N N . GLY B 1 41 ? -24.234 6.316 -3.262 1 93.44 41 GLY B N 1
ATOM 2138 C CA . GLY B 1 41 ? -23.891 5.738 -4.547 1 93.44 41 GLY B CA 1
ATOM 2139 C C . GLY B 1 41 ? -23.172 6.715 -5.469 1 93.44 41 GLY B C 1
ATOM 2140 O O . GLY B 1 41 ? -22.688 6.328 -6.527 1 93.44 41 GLY B O 1
ATOM 2141 N N . GLY B 1 42 ? -23.094 7.938 -5.059 1 96.06 42 GLY B N 1
ATOM 2142 C CA . GLY B 1 42 ? -22.438 8.945 -5.883 1 96.06 42 GLY B CA 1
ATOM 2143 C C . GLY B 1 42 ? -20.953 8.719 -6.027 1 96.06 42 GLY B C 1
ATOM 2144 O O . GLY B 1 42 ? -20.266 8.406 -5.051 1 96.06 42 GLY B O 1
ATOM 2145 N N . ILE B 1 43 ? -20.469 8.867 -7.254 1 96 43 ILE B N 1
ATOM 2146 C CA . ILE B 1 43 ? -19.047 8.734 -7.539 1 96 43 ILE B CA 1
ATOM 2147 C C . ILE B 1 43 ? -18.344 10.062 -7.246 1 96 43 ILE B C 1
ATOM 2149 O O . ILE B 1 43 ? -18.797 11.117 -7.684 1 96 43 ILE B O 1
ATOM 2153 N N . ILE B 1 44 ? -17.312 9.914 -6.496 1 96.38 44 ILE B N 1
ATOM 2154 C CA . ILE B 1 44 ? -16.547 11.102 -6.133 1 96.38 44 ILE B CA 1
ATOM 2155 C C . ILE B 1 44 ? -15.391 11.281 -7.109 1 96.38 44 ILE B C 1
ATOM 2157 O O . ILE B 1 44 ? -14.391 10.555 -7.039 1 96.38 44 ILE B O 1
ATOM 2161 N N . ARG B 1 45 ? -15.539 12.18 -8 1 89.44 45 ARG B N 1
ATOM 2162 C CA . ARG B 1 45 ? -14.531 12.461 -9.008 1 89.44 45 ARG B CA 1
ATOM 2163 C C . ARG B 1 45 ? -14.656 13.891 -9.531 1 89.44 45 ARG B C 1
ATOM 2165 O O . ARG B 1 45 ? -15.734 14.477 -9.492 1 89.44 45 ARG B O 1
ATOM 2172 N N . CYS B 1 46 ? -13.492 14.312 -9.867 1 82.19 46 CYS B N 1
ATOM 2173 C CA . CYS B 1 46 ? -13.5 15.617 -10.516 1 82.19 46 CYS B CA 1
ATOM 2174 C C . CYS B 1 46 ? -13.562 15.477 -12.031 1 82.19 46 CYS B C 1
ATOM 2176 O O . CYS B 1 46 ? -12.82 14.688 -12.617 1 82.19 46 CYS B O 1
ATOM 2178 N N . GLN B 1 47 ? -14.477 16.016 -12.758 1 71.75 47 GLN B N 1
ATOM 2179 C CA . GLN B 1 47 ? -14.734 15.836 -14.18 1 71.75 47 GLN B CA 1
ATOM 2180 C C . GLN B 1 47 ? -13.625 16.453 -15.023 1 71.75 47 GLN B C 1
ATOM 2182 O O . GLN B 1 47 ? -13.188 15.852 -16.016 1 71.75 47 GLN B O 1
ATOM 2187 N N . ASN B 1 48 ? -13.07 17.484 -14.625 1 71.75 48 ASN B N 1
ATOM 2188 C CA . ASN B 1 48 ? -12.102 18.156 -15.484 1 71.75 48 ASN B CA 1
ATOM 2189 C C . ASN B 1 48 ? -10.805 18.438 -14.742 1 71.75 48 ASN B C 1
ATOM 2191 O O . ASN B 1 48 ? -10.219 19.516 -14.898 1 71.75 48 ASN B O 1
ATOM 2195 N N . CYS B 1 49 ? -10.562 17.484 -14.031 1 78.69 49 CYS B N 1
ATOM 2196 C CA . CYS B 1 49 ? -9.32 17.672 -13.289 1 78.69 49 CYS B CA 1
ATOM 2197 C C . CYS B 1 49 ? -8.492 16.406 -13.266 1 78.69 49 CYS B C 1
ATOM 2199 O O . CYS B 1 49 ? -9.008 15.312 -13.523 1 78.69 49 CYS B O 1
ATOM 2201 N N . GLU B 1 50 ? -7.203 16.484 -13.141 1 81.75 50 GLU B N 1
ATOM 2202 C CA . GLU B 1 50 ? -6.297 15.344 -13.078 1 81.75 50 GLU B CA 1
ATOM 2203 C C . GLU B 1 50 ? -6.605 14.461 -11.867 1 81.75 50 GLU B C 1
ATOM 2205 O O . GLU B 1 50 ? -6.539 13.234 -11.961 1 81.75 50 GLU B O 1
ATOM 2210 N N . CYS B 1 51 ? -6.816 15.102 -10.781 1 91.75 51 CYS B N 1
ATOM 2211 C CA . CYS B 1 51 ? -7.238 14.414 -9.57 1 91.75 51 CYS B CA 1
ATOM 2212 C C . CYS B 1 51 ? -8.242 15.25 -8.789 1 91.75 51 CYS B C 1
ATOM 2214 O O . CYS B 1 51 ? -8.398 16.438 -9.047 1 91.75 51 CYS B O 1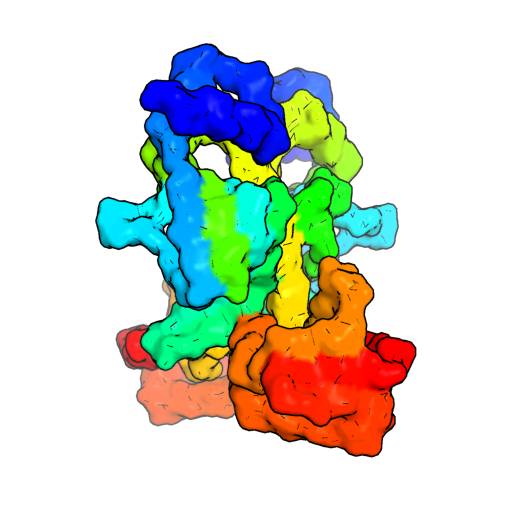
ATOM 2216 N N . THR B 1 52 ? -8.969 14.734 -7.922 1 93.44 52 THR B N 1
ATOM 2217 C CA . THR B 1 52 ? -10.109 15.352 -7.266 1 93.44 52 THR B CA 1
ATOM 2218 C C . THR B 1 52 ? -9.656 16.391 -6.246 1 93.44 52 THR B C 1
ATOM 2220 O O . THR B 1 52 ? -10.32 17.422 -6.051 1 93.44 52 THR B O 1
ATOM 2223 N N . GLY B 1 53 ? -8.461 16.172 -5.613 1 96.19 53 GLY B N 1
ATOM 2224 C CA . GLY B 1 53 ? -8.008 16.953 -4.477 1 96.19 53 GLY B CA 1
ATOM 2225 C C . GLY B 1 53 ? -8.133 16.234 -3.152 1 96.19 53 GLY B C 1
ATOM 2226 O O . GLY B 1 53 ? -8.602 15.086 -3.109 1 96.19 53 GLY B O 1
ATOM 2227 N N . VAL B 1 54 ? -7.754 16.922 -2.139 1 97.94 54 VAL B N 1
ATOM 2228 C CA . VAL B 1 54 ? -7.816 16.297 -0.819 1 97.94 54 VAL B CA 1
ATOM 2229 C C . VAL B 1 54 ? -9.25 16.359 -0.29 1 97.94 54 VAL B C 1
ATOM 2231 O O . VAL B 1 54 ? -9.922 17.391 -0.421 1 97.94 54 VAL B O 1
ATOM 2234 N N . LEU B 1 55 ? -9.664 15.289 0.299 1 98.25 55 LEU B N 1
ATOM 2235 C CA . LEU B 1 55 ? -11.031 15.219 0.8 1 98.25 55 LEU B CA 1
ATOM 2236 C C . LEU B 1 55 ? -11.047 15.086 2.32 1 98.25 55 LEU B C 1
ATOM 2238 O O . LEU B 1 55 ? -10.242 14.352 2.893 1 98.25 55 LEU B O 1
ATOM 2242 N N . ILE B 1 56 ? -11.914 15.781 2.906 1 98.31 56 ILE B N 1
ATOM 2243 C CA . ILE B 1 56 ? -12.234 15.633 4.32 1 98.31 56 ILE B CA 1
ATOM 2244 C C . ILE B 1 56 ? -13.695 15.211 4.477 1 98.31 56 ILE B C 1
ATOM 2246 O O . ILE B 1 56 ? -14.602 15.922 4.043 1 98.31 56 ILE B O 1
ATOM 2250 N N . ILE B 1 57 ? -13.859 14.055 5.121 1 98.25 57 ILE B N 1
ATOM 2251 C CA . ILE B 1 57 ? -15.219 13.547 5.293 1 98.25 57 ILE B CA 1
ATOM 2252 C C . ILE B 1 57 ? -15.883 14.25 6.473 1 98.25 57 ILE B C 1
ATOM 2254 O O . ILE B 1 57 ? -15.594 13.953 7.633 1 98.25 57 ILE B O 1
ATOM 2258 N N . LYS B 1 58 ? -16.703 15.172 6.129 1 97.5 58 LYS B N 1
ATOM 2259 C CA . LYS B 1 58 ? -17.438 15.875 7.18 1 97.5 58 LYS B CA 1
ATOM 2260 C C . LYS B 1 58 ? -18.516 14.984 7.789 1 97.5 58 LYS B C 1
ATOM 2262 O O . LYS B 1 58 ? -18.703 14.977 9.008 1 97.5 58 LYS B O 1
ATOM 2267 N N . SER B 1 59 ? -19.234 14.281 6.891 1 97.12 59 SER B N 1
ATOM 2268 C CA . SER B 1 59 ? -20.219 13.297 7.316 1 97.12 59 SER B CA 1
ATOM 2269 C C . SER B 1 59 ? -20.422 12.227 6.25 1 97.12 59 SER B C 1
ATOM 2271 O O . SER B 1 59 ? -20.141 12.453 5.07 1 97.12 59 SER B O 1
ATOM 2273 N N . GLY B 1 60 ? -20.875 11.055 6.758 1 96 60 GLY B N 1
ATOM 2274 C CA . GLY B 1 60 ? -21.141 9.945 5.855 1 96 60 GLY B CA 1
ATOM 2275 C C . GLY B 1 60 ? -20 8.938 5.801 1 96 60 GLY B C 1
ATOM 2276 O O . GLY B 1 60 ? -19.203 8.852 6.734 1 96 60 GLY B O 1
ATOM 2277 N N . SER B 1 61 ? -20.078 8.086 4.777 1 95.12 61 SER B N 1
ATOM 2278 C CA . SER B 1 61 ? -19.125 7.012 4.574 1 95.12 61 SER B CA 1
ATOM 2279 C C . SER B 1 61 ? -18.75 6.875 3.102 1 95.12 61 SER B C 1
ATOM 2281 O O . SER B 1 61 ? -19.609 6.922 2.227 1 95.12 61 SER B O 1
ATOM 2283 N N . VAL B 1 62 ? -17.438 6.832 2.875 1 97.12 62 VAL B N 1
ATOM 2284 C CA . VAL B 1 62 ? -16.938 6.777 1.505 1 97.12 62 VAL B CA 1
ATOM 2285 C C . VAL B 1 62 ? -16.109 5.504 1.308 1 97.12 62 VAL B C 1
ATOM 2287 O O . VAL B 1 62 ? -15.242 5.184 2.125 1 97.12 62 VAL B O 1
ATOM 2290 N N . ARG B 1 63 ? -16.406 4.824 0.245 1 96.06 63 ARG B N 1
ATOM 2291 C CA . ARG B 1 63 ? -15.664 3.621 -0.136 1 96.06 63 ARG B CA 1
ATOM 2292 C C . ARG B 1 63 ? -14.562 3.945 -1.135 1 96.06 63 ARG B C 1
ATOM 2294 O O . ARG B 1 63 ? -14.773 4.703 -2.082 1 96.06 63 ARG B O 1
ATOM 2301 N N . THR B 1 64 ? -13.383 3.467 -0.869 1 97.75 64 THR B N 1
ATOM 2302 C CA . THR B 1 64 ? -12.258 3.562 -1.797 1 97.75 64 THR B CA 1
ATOM 2303 C C . THR B 1 64 ? -11.961 2.205 -2.426 1 97.75 64 THR B C 1
ATOM 2305 O O . THR B 1 64 ? -11.867 1.196 -1.722 1 97.75 64 THR B O 1
ATOM 2308 N N . TYR B 1 65 ? -11.836 2.176 -3.771 1 97.25 65 TYR B N 1
ATOM 2309 C CA . TYR B 1 65 ? -11.695 0.886 -4.438 1 97.25 65 TYR B CA 1
ATOM 2310 C C . TYR B 1 65 ? -10.844 1.014 -5.695 1 97.25 65 TYR B C 1
ATOM 2312 O O . TYR B 1 65 ? -10.617 2.121 -6.188 1 97.25 65 TYR B O 1
ATOM 2320 N N . MET B 1 66 ? -10.273 -0.025 -6.082 1 96.19 66 MET B N 1
ATOM 2321 C CA . MET B 1 66 ? -9.594 -0.09 -7.371 1 96.19 66 MET B CA 1
ATOM 2322 C C . MET B 1 66 ? -10.5 -0.712 -8.43 1 96.19 66 MET B C 1
ATOM 2324 O O . MET B 1 66 ? -11.328 -1.565 -8.117 1 96.19 66 MET B O 1
ATOM 2328 N N . LEU B 1 67 ? -10.312 -0.27 -9.648 1 94.31 67 LEU B N 1
ATOM 2329 C CA . LEU B 1 67 ? -11.148 -0.672 -10.773 1 94.31 67 LEU B CA 1
ATOM 2330 C C . LEU B 1 67 ? -10.289 -1.21 -11.914 1 94.31 67 LEU B C 1
ATOM 2332 O O . LEU B 1 67 ? -9.352 -0.546 -12.359 1 94.31 67 LEU B O 1
ATOM 2336 N N . SER B 1 68 ? -10.617 -2.449 -12.352 1 93.56 68 SER B N 1
ATOM 2337 C CA . SER B 1 68 ? -9.898 -3.018 -13.484 1 93.56 68 SER B CA 1
ATOM 2338 C C . SER B 1 68 ? -10.43 -2.469 -14.805 1 93.56 68 SER B C 1
ATOM 2340 O O . SER B 1 68 ? -11.477 -1.814 -14.836 1 93.56 68 SER B O 1
ATOM 2342 N N . GLU B 1 69 ? -9.758 -2.754 -15.859 1 90.69 69 GLU B N 1
ATOM 2343 C CA . GLU B 1 69 ? -10.219 -2.365 -17.188 1 90.69 69 GLU B CA 1
ATOM 2344 C C . GLU B 1 69 ? -11.516 -3.082 -17.562 1 90.69 69 GLU B C 1
ATOM 2346 O O . GLU B 1 69 ? -12.344 -2.543 -18.297 1 90.69 69 GLU B O 1
ATOM 2351 N N . GLU B 1 70 ? -11.742 -4.254 -17.016 1 90.06 70 GLU B N 1
ATOM 2352 C CA . GLU B 1 70 ? -12.922 -5.055 -17.328 1 90.06 70 GLU B CA 1
ATOM 2353 C C . GLU B 1 70 ? -14.078 -4.699 -16.391 1 90.06 70 GLU B C 1
ATOM 2355 O O . GLU B 1 70 ? -15.156 -5.297 -16.484 1 90.06 70 GLU B O 1
ATOM 2360 N N . GLY B 1 71 ? -13.812 -3.818 -15.508 1 89.56 71 GLY B N 1
ATOM 2361 C CA . GLY B 1 71 ? -14.906 -3.328 -14.688 1 89.56 71 GLY B CA 1
ATOM 2362 C C . GLY B 1 71 ? -14.984 -4.016 -13.336 1 89.56 71 GLY B C 1
ATOM 2363 O O . GLY B 1 71 ? -15.914 -3.775 -12.562 1 89.56 71 GLY B O 1
ATOM 2364 N N . LYS B 1 72 ? -14.023 -4.84 -13.078 1 89.88 72 LYS B N 1
ATOM 2365 C CA . LYS B 1 72 ? -13.984 -5.48 -11.766 1 89.88 72 LYS B CA 1
ATOM 2366 C C . LYS B 1 72 ? -13.523 -4.504 -10.688 1 89.88 72 LYS B C 1
ATOM 2368 O O . LYS B 1 72 ? -12.57 -3.752 -10.891 1 89.88 72 LYS B O 1
ATOM 2373 N N . GLU B 1 73 ? -14.195 -4.539 -9.516 1 93.31 73 GLU B N 1
ATOM 2374 C CA . GLU B 1 73 ? -13.883 -3.635 -8.414 1 93.31 73 GLU B CA 1
ATOM 2375 C C . GLU B 1 73 ? -13.383 -4.402 -7.195 1 93.31 73 GLU B C 1
ATOM 2377 O O . GLU B 1 73 ? -13.875 -5.492 -6.895 1 93.31 73 GLU B O 1
ATOM 2382 N N . ILE B 1 74 ? -12.438 -3.805 -6.547 1 94.5 74 ILE B N 1
ATOM 2383 C CA . ILE B 1 74 ? -11.953 -4.305 -5.262 1 94.5 74 ILE B CA 1
ATOM 2384 C C . ILE B 1 74 ? -11.938 -3.172 -4.242 1 94.5 74 ILE B C 1
ATOM 2386 O O . ILE B 1 74 ? -11.195 -2.201 -4.395 1 94.5 74 ILE B O 1
ATOM 2390 N 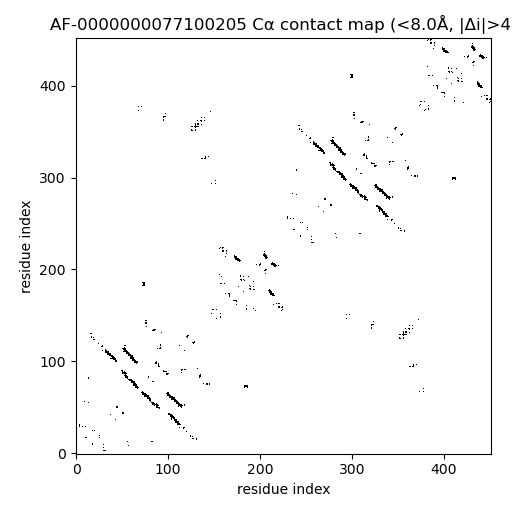N . THR B 1 75 ? -12.75 -3.326 -3.203 1 96.69 75 THR B N 1
ATOM 2391 C CA . THR B 1 75 ? -12.758 -2.318 -2.148 1 96.69 75 THR B CA 1
ATOM 2392 C C . THR B 1 75 ? -11.484 -2.396 -1.314 1 96.69 75 THR B C 1
ATOM 2394 O O . THR B 1 75 ? -11.086 -3.479 -0.879 1 96.69 75 THR B O 1
ATOM 2397 N N . LEU B 1 76 ? -10.883 -1.31 -1.093 1 97.62 76 LEU B N 1
ATOM 2398 C CA . LEU B 1 76 ? -9.625 -1.245 -0.351 1 97.62 76 LEU B CA 1
ATOM 2399 C C . LEU B 1 76 ? -9.875 -0.873 1.106 1 97.62 76 LEU B C 1
ATOM 2401 O O . LEU B 1 76 ? -9.344 -1.52 2.016 1 97.62 76 LEU B O 1
ATOM 2405 N N . TYR B 1 77 ? -10.664 0.189 1.351 1 96.75 77 TYR B N 1
ATOM 2406 C CA . TYR B 1 77 ? -11.031 0.654 2.684 1 96.75 77 TYR B CA 1
ATOM 2407 C C . TYR B 1 77 ? -12.172 1.661 2.617 1 96.75 77 TYR B C 1
ATOM 2409 O O . TYR B 1 77 ? -12.617 2.029 1.527 1 96.75 77 TYR B O 1
ATOM 2417 N N . ARG B 1 78 ? -12.664 2.041 3.771 1 96 78 ARG B N 1
ATOM 2418 C CA . ARG B 1 78 ? -13.711 3.051 3.877 1 96 78 ARG B CA 1
ATOM 2419 C C . ARG B 1 78 ? -13.242 4.238 4.711 1 96 78 ARG B C 1
ATOM 2421 O O . ARG B 1 78 ? -12.422 4.082 5.617 1 96 78 ARG B O 1
ATOM 2428 N N . LEU B 1 79 ? -13.711 5.34 4.352 1 97.5 79 LEU B N 1
ATOM 2429 C CA . LEU B 1 79 ? -13.484 6.57 5.102 1 97.5 79 LEU B CA 1
ATOM 2430 C C . LEU B 1 79 ? -14.758 7.004 5.828 1 97.5 79 LEU B C 1
ATOM 2432 O O . LEU B 1 79 ? -15.852 6.91 5.277 1 97.5 79 LEU B O 1
ATOM 2436 N N . GLU B 1 80 ? -14.508 7.383 7.023 1 96.12 80 GLU B N 1
ATOM 2437 C CA . GLU B 1 80 ? -15.609 7.836 7.867 1 96.12 80 GLU B CA 1
ATOM 2438 C C . GLU B 1 80 ? -15.422 9.289 8.281 1 96.12 80 GLU B C 1
ATOM 2440 O O . GLU B 1 80 ? -14.469 9.945 7.859 1 96.12 80 GLU B O 1
ATOM 2445 N N . GLN B 1 81 ? -16.438 9.789 9 1 96.06 81 GLN B N 1
ATOM 2446 C CA . GLN B 1 81 ? -16.391 11.164 9.492 1 96.06 81 GLN B CA 1
ATOM 2447 C C . GLN B 1 81 ? -15.047 11.453 10.156 1 96.06 81 GLN B C 1
ATOM 2449 O O . GLN B 1 81 ? -14.586 10.688 11 1 96.06 81 GLN B O 1
ATOM 2454 N N . GLY B 1 82 ? -14.43 12.508 9.695 1 95.88 82 GLY B N 1
ATOM 2455 C CA . GLY B 1 82 ? -13.18 12.938 10.305 1 95.88 82 GLY B CA 1
ATOM 2456 C C . GLY B 1 82 ? -11.953 12.477 9.539 1 95.88 82 GLY B C 1
ATOM 2457 O O . GLY B 1 82 ? -10.867 13.023 9.719 1 95.88 82 GLY B O 1
ATOM 2458 N N . ASP B 1 83 ? -12.156 11.562 8.672 1 97.69 83 ASP B N 1
ATOM 2459 C CA . ASP B 1 83 ? -11.023 11.047 7.906 1 97.69 83 ASP B CA 1
ATOM 2460 C C . ASP B 1 83 ? -10.609 12.023 6.809 1 97.69 83 ASP B C 1
ATOM 2462 O O . ASP B 1 83 ? -11.445 12.75 6.27 1 97.69 83 ASP B O 1
ATOM 2466 N N . VAL B 1 84 ? -9.359 12.039 6.562 1 98.12 84 VAL B N 1
ATOM 2467 C CA . VAL B 1 84 ? -8.781 12.805 5.461 1 98.12 84 VAL B CA 1
ATOM 2468 C C . VAL B 1 84 ? -8.25 11.844 4.391 1 98.12 84 VAL B C 1
ATOM 2470 O O . VAL B 1 84 ? -7.562 10.875 4.703 1 98.12 84 VAL B O 1
ATOM 2473 N N . CYS B 1 85 ? -8.633 12.117 3.168 1 98 85 CYS B N 1
ATOM 2474 C CA . CYS B 1 85 ? -8.141 11.305 2.062 1 98 85 CYS B CA 1
ATOM 2475 C C . CYS B 1 85 ? -7.176 12.094 1.189 1 98 85 CYS B C 1
ATOM 2477 O O . CYS B 1 85 ? -7.594 12.984 0.446 1 98 85 CYS B O 1
ATOM 2479 N N . VAL B 1 86 ? -5.977 11.672 1.196 1 98.12 86 VAL B N 1
ATOM 2480 C CA . VAL B 1 86 ? -4.984 12.367 0.384 1 98.12 86 VAL B CA 1
ATOM 2481 C C . VAL B 1 86 ? -4.777 11.617 -0.931 1 98.12 86 VAL B C 1
ATOM 2483 O O . VAL B 1 86 ? -4.246 12.18 -1.894 1 98.12 86 VAL B O 1
ATOM 2486 N N . LEU B 1 87 ? -5.215 10.328 -0.977 1 97.81 87 LEU B N 1
ATOM 2487 C CA . LEU B 1 87 ? -5.004 9.531 -2.182 1 97.81 87 LEU B CA 1
ATOM 2488 C C . LEU B 1 87 ? -5.902 10.023 -3.314 1 97.81 87 LEU B C 1
ATOM 2490 O O . LEU B 1 87 ? -5.637 9.734 -4.484 1 97.81 87 LEU B O 1
ATOM 2494 N N . SER B 1 88 ? -6.953 10.758 -2.961 1 97.06 88 SER B N 1
ATOM 2495 C CA . SER B 1 88 ? -7.781 11.414 -3.969 1 97.06 88 SER B CA 1
ATOM 2496 C C . SER B 1 88 ? -7.016 12.531 -4.664 1 97.06 88 SER B C 1
ATOM 2498 O O . SER B 1 88 ? -7.453 13.039 -5.703 1 97.06 88 SER B O 1
ATOM 2500 N N . ALA B 1 89 ? -5.926 12.953 -4.059 1 96.5 89 ALA B N 1
ATOM 2501 C CA . ALA B 1 89 ? -5.039 13.969 -4.617 1 96.5 89 ALA B CA 1
ATOM 2502 C C . ALA B 1 89 ? -3.713 13.352 -5.062 1 96.5 89 ALA B C 1
ATOM 2504 O O . ALA B 1 89 ? -2.643 13.891 -4.762 1 96.5 89 ALA B O 1
ATOM 2505 N N . SER B 1 90 ? -3.799 12.258 -5.73 1 94.94 90 SER B N 1
ATOM 2506 C CA . SER B 1 90 ? -2.607 11.5 -6.109 1 94.94 90 SER B CA 1
ATOM 2507 C C . SER B 1 90 ? -1.683 12.336 -6.984 1 94.94 90 SER B C 1
ATOM 2509 O O . SER B 1 90 ? -0.462 12.172 -6.945 1 94.94 90 SER B O 1
ATOM 2511 N N . CYS B 1 91 ? -2.201 13.305 -7.773 1 94.69 91 CYS B N 1
ATOM 2512 C CA . CYS B 1 91 ? -1.414 14.125 -8.688 1 94.69 91 CYS B CA 1
ATOM 2513 C C . CYS B 1 91 ? -0.511 15.086 -7.922 1 94.69 91 CYS B C 1
ATOM 2515 O O . CYS B 1 91 ? 0.409 15.672 -8.5 1 94.69 91 CYS B O 1
ATOM 2517 N N . VAL B 1 92 ? -0.782 15.281 -6.621 1 95.19 92 VAL B N 1
ATOM 2518 C CA . VAL B 1 92 ? -0.002 16.172 -5.773 1 95.19 92 VAL B CA 1
ATOM 2519 C C . VAL B 1 92 ? 1.173 15.414 -5.16 1 95.19 92 VAL B C 1
ATOM 2521 O O . VAL B 1 92 ? 2.16 16.016 -4.738 1 95.19 92 VAL B O 1
ATOM 2524 N N . LEU B 1 93 ? 1.021 14.125 -5.121 1 96.12 93 LEU B N 1
ATOM 2525 C CA . LEU B 1 93 ? 1.982 13.289 -4.41 1 96.12 93 LEU B CA 1
ATOM 2526 C C . LEU B 1 93 ? 2.928 12.602 -5.387 1 96.12 93 LEU B C 1
ATOM 2528 O O . LEU B 1 93 ? 2.572 11.586 -5.992 1 96.12 93 LEU B O 1
ATOM 2532 N N . SER B 1 94 ? 4.109 13.062 -5.438 1 95 94 SER B N 1
ATOM 2533 C CA . SER B 1 94 ? 5.062 12.555 -6.422 1 95 94 SER B CA 1
ATOM 2534 C C . SER B 1 94 ? 5.387 11.086 -6.176 1 95 94 SER B C 1
ATOM 2536 O O . SER B 1 94 ? 5.766 10.367 -7.102 1 95 94 SER B O 1
ATOM 2538 N N . ALA B 1 95 ? 5.184 10.641 -4.973 1 95.56 95 ALA B N 1
ATOM 2539 C CA . ALA B 1 95 ? 5.543 9.273 -4.609 1 95.56 95 ALA B CA 1
ATOM 2540 C C . ALA B 1 95 ? 4.426 8.297 -4.977 1 95.56 95 ALA B C 1
ATOM 2542 O O . ALA B 1 95 ? 4.578 7.082 -4.832 1 95.56 95 ALA B O 1
ATOM 2543 N N . ILE B 1 96 ? 3.305 8.797 -5.441 1 97 96 ILE B N 1
ATOM 2544 C CA . ILE B 1 96 ? 2.146 7.969 -5.754 1 97 96 ILE B CA 1
ATOM 2545 C C . ILE B 1 96 ? 2 7.84 -7.27 1 97 96 ILE B C 1
ATOM 2547 O O . ILE B 1 96 ? 1.97 8.844 -7.984 1 97 96 ILE B O 1
ATOM 2551 N N . THR B 1 97 ? 1.925 6.594 -7.781 1 96.62 97 THR B N 1
ATOM 2552 C CA . THR B 1 97 ? 1.833 6.383 -9.219 1 96.62 97 THR B CA 1
ATOM 2553 C C . THR B 1 97 ? 0.573 5.594 -9.57 1 96.62 97 THR B C 1
ATOM 2555 O O . THR B 1 97 ? 0.484 5.004 -10.648 1 96.62 97 THR B O 1
ATOM 2558 N N . PHE B 1 98 ? -0.334 5.484 -8.641 1 95.56 98 PHE B N 1
ATOM 2559 C CA . PHE B 1 98 ? -1.592 4.781 -8.867 1 95.56 98 PHE B CA 1
ATOM 2560 C C . PHE B 1 98 ? -2.779 5.691 -8.586 1 95.56 98 PHE B C 1
ATOM 2562 O O . PHE B 1 98 ? -2.611 6.789 -8.047 1 95.56 98 PHE B O 1
ATOM 2569 N N . GLU B 1 99 ? -3.953 5.176 -8.992 1 93.69 99 GLU B N 1
ATOM 2570 C CA . GLU B 1 99 ? -5.195 5.898 -8.727 1 93.69 99 GLU B CA 1
ATOM 2571 C C . GLU B 1 99 ? -6.223 5 -8.047 1 93.69 99 GLU B C 1
ATOM 2573 O O . GLU B 1 99 ? -6.219 3.783 -8.25 1 93.69 99 GLU B O 1
ATOM 2578 N N . VAL B 1 100 ? -7.039 5.656 -7.262 1 96.44 100 VAL B N 1
ATOM 2579 C CA . VAL B 1 100 ? -8.156 4.945 -6.645 1 96.44 100 VAL B CA 1
ATOM 2580 C C . VAL B 1 100 ? -9.469 5.613 -7.023 1 96.44 100 VAL B C 1
ATOM 2582 O O . VAL B 1 100 ? -9.484 6.773 -7.449 1 96.44 100 VAL B O 1
ATOM 2585 N N . GLN B 1 101 ? -10.492 4.836 -6.906 1 96.06 101 GLN B N 1
ATOM 2586 C CA . GLN B 1 101 ? -11.844 5.352 -7.086 1 96.06 101 GLN B CA 1
ATOM 2587 C C . GLN B 1 101 ? -12.57 5.484 -5.75 1 96.06 101 GLN B C 1
ATOM 2589 O O . GLN B 1 101 ? -12.227 4.805 -4.781 1 96.06 101 GLN B O 1
ATOM 2594 N N . MET B 1 102 ? -13.484 6.414 -5.738 1 97.31 102 MET B N 1
ATOM 2595 C CA . MET B 1 102 ? -14.211 6.648 -4.496 1 97.31 102 MET B CA 1
ATOM 2596 C C . MET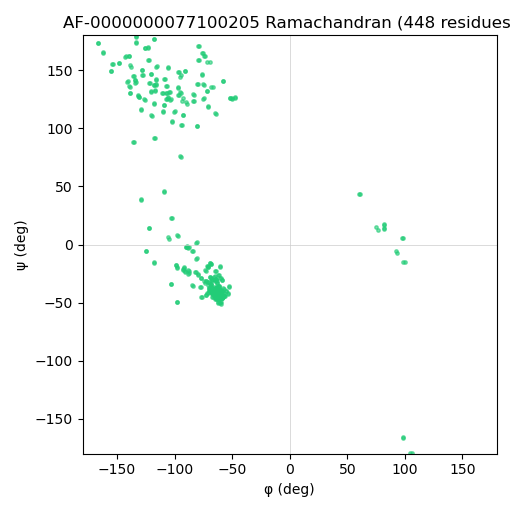 B 1 102 ? -15.711 6.77 -4.762 1 97.31 102 MET B C 1
ATOM 2598 O O . MET B 1 102 ? -16.125 7.359 -5.762 1 97.31 102 MET B O 1
ATOM 2602 N N . GLU B 1 103 ? -16.469 6.223 -3.869 1 96.88 103 GLU B N 1
ATOM 2603 C CA . GLU B 1 103 ? -17.922 6.246 -3.945 1 96.88 103 GLU B CA 1
ATOM 2604 C C . GLU B 1 103 ? -18.547 6.5 -2.574 1 96.88 103 GLU B C 1
ATOM 2606 O O . GLU B 1 103 ? -18.094 5.945 -1.571 1 96.88 103 GLU B O 1
ATOM 2611 N N . ALA B 1 104 ? -19.562 7.395 -2.549 1 96.81 104 ALA B N 1
ATOM 2612 C CA . ALA B 1 104 ? -20.297 7.605 -1.306 1 96.81 104 ALA B CA 1
ATOM 2613 C C . ALA B 1 104 ? -21.172 6.398 -0.972 1 96.81 104 ALA B C 1
ATOM 2615 O O . ALA B 1 104 ? -22.094 6.066 -1.721 1 96.81 104 ALA B O 1
ATOM 2616 N N . VAL B 1 105 ? -20.922 5.789 0.119 1 92.31 105 VAL B N 1
ATOM 2617 C CA . VAL B 1 105 ? -21.703 4.637 0.579 1 92.31 105 VAL B CA 1
ATOM 2618 C C . VAL B 1 105 ? -23.031 5.105 1.157 1 92.31 105 VAL B C 1
ATOM 2620 O O . VAL B 1 105 ? -24.047 4.402 1.052 1 92.31 105 VAL B O 1
ATOM 2623 N N . THR B 1 106 ? -23.016 6.191 1.809 1 93.19 106 THR B N 1
ATOM 2624 C CA . THR B 1 106 ? -24.188 6.898 2.32 1 93.19 106 THR B CA 1
ATOM 2625 C C . THR B 1 106 ? -24.203 8.344 1.831 1 93.19 106 THR B C 1
ATOM 2627 O O . THR B 1 106 ? -23.234 8.805 1.222 1 93.19 106 THR B O 1
ATOM 2630 N N . GLU B 1 107 ? -25.328 8.953 2.059 1 97 107 GLU B N 1
ATOM 2631 C CA . GLU B 1 107 ? -25.281 10.398 1.862 1 97 107 GLU B CA 1
ATOM 2632 C C . GLU B 1 107 ? -24.125 11.023 2.631 1 97 107 GLU B C 1
ATOM 2634 O O . GLU B 1 107 ? -23.938 10.742 3.816 1 97 107 GLU B O 1
ATOM 2639 N N . SER B 1 108 ? -23.312 11.773 1.88 1 97.69 108 SER B N 1
ATOM 2640 C CA . SER B 1 108 ? -22.062 12.258 2.479 1 97.69 108 SER B CA 1
ATOM 2641 C C . SER B 1 108 ? -21.844 13.734 2.18 1 97.69 108 SER B C 1
ATOM 2643 O O . SER B 1 108 ? -22.188 14.211 1.098 1 97.69 108 SER B O 1
ATOM 2645 N N . GLU B 1 109 ? -21.375 14.461 3.139 1 97.88 109 GLU B N 1
ATOM 2646 C CA . GLU B 1 109 ? -20.828 15.805 2.975 1 97.88 109 GLU B CA 1
ATOM 2647 C C . GLU B 1 109 ? -19.312 15.789 3.051 1 97.88 109 GLU B C 1
ATOM 2649 O O . GLU B 1 109 ? -18.734 15.352 4.047 1 97.88 109 GLU B O 1
ATOM 2654 N N . ILE B 1 110 ? -18.734 16.312 2.018 1 97.56 110 ILE B N 1
ATOM 2655 C CA . ILE B 1 110 ? -17.281 16.203 1.89 1 97.56 110 ILE B CA 1
ATOM 2656 C C . ILE B 1 110 ? -16.688 17.562 1.556 1 97.56 110 ILE B C 1
ATOM 2658 O O . ILE B 1 110 ? -17.188 18.266 0.674 1 97.56 110 ILE B O 1
ATOM 2662 N N . ILE B 1 111 ? -15.711 17.938 2.34 1 97.31 111 ILE B N 1
ATOM 2663 C CA . ILE B 1 111 ? -14.922 19.109 1.975 1 97.31 111 ILE B CA 1
ATOM 2664 C C . ILE B 1 111 ? -13.828 18.703 0.986 1 97.31 111 ILE B C 1
ATOM 2666 O O . ILE B 1 111 ? -13.047 17.797 1.254 1 97.31 111 ILE B O 1
ATOM 2670 N N . GLN B 1 112 ? -13.836 19.344 -0.11 1 96.69 112 GLN B N 1
ATOM 2671 C CA . GLN B 1 112 ? -12.836 19.109 -1.142 1 96.69 112 GLN B CA 1
ATOM 2672 C C . GLN B 1 112 ? -11.875 20.297 -1.259 1 96.69 112 GLN B C 1
ATOM 2674 O O . GLN B 1 112 ? -12.297 21.422 -1.493 1 96.69 112 GLN B O 1
ATOM 2679 N N . ILE B 1 113 ? -10.609 20.031 -1.032 1 96.62 113 ILE B N 1
ATOM 2680 C CA . ILE B 1 113 ? -9.57 21.031 -1.23 1 96.62 113 ILE B CA 1
ATOM 2681 C C . ILE B 1 113 ? -8.945 20.859 -2.613 1 96.62 113 ILE B C 1
ATOM 2683 O O . ILE B 1 113 ? -8.508 19.75 -2.969 1 96.62 113 ILE B O 1
ATOM 2687 N N . SER B 1 114 ? -8.883 21.891 -3.346 1 95.62 114 SER B N 1
ATOM 2688 C CA . SER B 1 114 ? -8.352 21.812 -4.703 1 95.62 114 SER B CA 1
ATOM 2689 C C . SER B 1 114 ? -6.926 21.281 -4.711 1 95.62 114 SER B C 1
ATOM 2691 O O . SER B 1 114 ? -6.117 21.625 -3.848 1 95.62 114 SER B O 1
ATOM 2693 N N . ALA B 1 115 ? -6.637 20.422 -5.73 1 96.38 115 ALA B N 1
ATOM 2694 C CA . ALA B 1 115 ? -5.305 19.828 -5.855 1 96.38 115 ALA B CA 1
ATOM 2695 C C . ALA B 1 115 ? -4.242 20.906 -6.035 1 96.38 115 ALA B C 1
ATOM 2697 O O . ALA B 1 115 ? -3.166 20.844 -5.438 1 96.38 115 ALA B O 1
ATOM 2698 N N . GLY B 1 116 ? -4.562 21.875 -6.812 1 95.62 116 GLY B N 1
ATOM 2699 C CA . GLY B 1 116 ? -3.619 22.953 -7.066 1 95.62 116 GLY B CA 1
ATOM 2700 C C . GLY B 1 116 ? -3.254 23.734 -5.816 1 95.62 116 GLY B C 1
ATOM 2701 O O . GLY B 1 116 ? -2.074 23.953 -5.539 1 95.62 116 GLY B O 1
ATOM 2702 N N . ALA B 1 117 ? -4.27 24.156 -5.062 1 95.75 117 ALA B N 1
ATOM 2703 C CA . ALA B 1 117 ? -4.039 24.906 -3.83 1 95.75 117 ALA B CA 1
ATOM 2704 C C . ALA B 1 117 ? -3.262 24.078 -2.814 1 95.75 117 ALA B C 1
ATOM 2706 O O . ALA B 1 117 ? -2.352 24.578 -2.156 1 95.75 117 ALA B O 1
ATOM 2707 N N . TYR B 1 118 ? -3.648 22.828 -2.742 1 97.5 118 TYR B N 1
ATOM 2708 C CA . TYR B 1 118 ? -2.986 21.938 -1.788 1 97.5 118 TYR B CA 1
ATOM 2709 C C . TYR B 1 118 ? -1.533 21.703 -2.182 1 97.5 118 TYR B C 1
ATOM 2711 O O . TYR B 1 118 ? -0.645 21.703 -1.326 1 97.5 118 TYR B O 1
ATOM 2719 N N . SER B 1 119 ? -1.315 21.547 -3.453 1 97.44 119 SER B N 1
ATOM 2720 C CA . SER B 1 119 ? 0.034 21.312 -3.961 1 97.44 119 SER B CA 1
ATOM 2721 C C . SER B 1 119 ? 0.959 22.484 -3.613 1 97.44 119 SER B C 1
ATOM 2723 O O . SER B 1 119 ? 2.115 22.266 -3.244 1 97.44 119 SER B O 1
ATOM 2725 N N . GLU B 1 120 ? 0.473 23.656 -3.695 1 96.5 120 GLU B N 1
ATOM 2726 C CA . GLU B 1 120 ? 1.258 24.844 -3.375 1 96.5 120 GLU B CA 1
ATOM 2727 C C . GLU B 1 120 ? 1.722 24.828 -1.922 1 96.5 120 GLU B C 1
ATOM 2729 O O . GLU B 1 120 ? 2.844 25.234 -1.617 1 96.5 120 GLU B O 1
ATOM 2734 N N . ILE B 1 121 ? 0.856 24.312 -1.112 1 97.12 121 ILE B N 1
ATOM 2735 C CA . ILE B 1 121 ? 1.155 24.281 0.315 1 97.12 121 ILE B CA 1
ATOM 2736 C C . ILE B 1 121 ? 2.15 23.156 0.606 1 97.12 121 ILE B C 1
ATOM 2738 O O . ILE B 1 121 ? 3.15 23.359 1.295 1 97.12 121 ILE B O 1
ATOM 2742 N N . VAL B 1 122 ? 1.928 22.016 0.053 1 97.06 122 VAL B N 1
ATOM 2743 C CA . VAL B 1 122 ? 2.758 20.844 0.291 1 97.06 122 VAL B CA 1
ATOM 2744 C C . VAL B 1 122 ? 4.176 21.094 -0.213 1 97.06 122 VAL B C 1
ATOM 2746 O O . VAL B 1 122 ? 5.148 20.656 0.403 1 97.06 122 VAL B O 1
ATOM 2749 N N . ASP B 1 123 ? 4.309 21.844 -1.264 1 95.62 123 ASP B N 1
ATOM 2750 C CA . ASP B 1 123 ? 5.602 22.125 -1.881 1 95.62 123 ASP B CA 1
ATOM 2751 C C . ASP B 1 123 ? 6.426 23.078 -1.026 1 95.62 123 ASP B C 1
ATOM 2753 O O . ASP B 1 123 ? 7.656 23.078 -1.08 1 95.62 123 ASP B O 1
ATOM 2757 N N . ARG B 1 124 ? 5.715 23.844 -0.182 1 95.19 124 ARG B N 1
ATOM 2758 C CA . ARG B 1 124 ? 6.426 24.938 0.485 1 95.19 124 ARG B CA 1
ATOM 2759 C C . ARG B 1 124 ? 6.426 24.75 1.998 1 95.19 124 ARG B C 1
ATOM 2761 O O . ARG B 1 124 ? 7.121 25.453 2.721 1 95.19 124 ARG B O 1
ATOM 2768 N N . ASN B 1 125 ? 5.59 23.906 2.424 1 97.06 125 ASN B N 1
ATOM 2769 C CA . ASN B 1 125 ? 5.465 23.672 3.861 1 97.06 125 ASN B CA 1
ATOM 2770 C C . ASN B 1 125 ? 5.773 22.234 4.234 1 97.06 125 ASN B C 1
ATOM 2772 O O . ASN B 1 125 ? 4.992 21.328 3.934 1 97.06 125 ASN B O 1
ATOM 2776 N N . ILE B 1 126 ? 6.891 22.031 4.922 1 97.44 126 ILE B N 1
ATOM 2777 C CA . ILE B 1 126 ? 7.418 20.703 5.227 1 97.44 126 ILE B CA 1
ATOM 2778 C C . ILE B 1 126 ? 6.449 19.969 6.148 1 97.44 126 ILE B C 1
ATOM 2780 O O . ILE B 1 126 ? 6.359 18.734 6.102 1 97.44 126 ILE B O 1
ATOM 2784 N N . TYR B 1 127 ? 5.738 20.641 6.988 1 98 127 TYR B N 1
ATOM 2785 C CA . TYR B 1 127 ? 4.781 20 7.887 1 98 127 TYR B CA 1
ATOM 2786 C C . TYR B 1 127 ? 3.584 19.469 7.109 1 98 127 TYR B C 1
ATOM 2788 O O . TYR B 1 127 ? 3.068 18.391 7.418 1 98 127 TYR B O 1
ATOM 2796 N N . ALA B 1 128 ? 3.164 20.188 6.117 1 98 128 ALA B N 1
ATOM 2797 C CA . ALA B 1 128 ? 2.092 19.719 5.246 1 98 128 ALA B CA 1
ATOM 2798 C C . ALA B 1 128 ? 2.531 18.5 4.445 1 98 128 ALA B C 1
ATOM 2800 O O . ALA B 1 128 ? 1.77 17.547 4.297 1 98 128 ALA B O 1
ATOM 2801 N N . GLU B 1 129 ? 3.754 18.594 3.932 1 97.88 129 GLU B N 1
ATOM 2802 C CA . GLU B 1 129 ? 4.293 17.453 3.199 1 97.88 129 GLU B CA 1
ATOM 2803 C C . GLU B 1 129 ? 4.344 16.203 4.074 1 97.88 129 GLU B C 1
ATOM 2805 O O . GLU B 1 129 ? 3.871 15.133 3.676 1 97.88 129 GLU B O 1
ATOM 2810 N N . ALA B 1 130 ? 4.84 16.391 5.301 1 97.88 130 ALA B N 1
ATOM 2811 C CA . ALA B 1 130 ? 4.965 15.266 6.23 1 97.88 130 ALA B CA 1
ATOM 2812 C C . ALA B 1 130 ? 3.6 14.68 6.574 1 97.88 130 ALA B C 1
ATOM 2814 O O . ALA B 1 130 ? 3.414 13.461 6.551 1 97.88 130 ALA B O 1
ATOM 2815 N N . PHE B 1 131 ? 2.674 15.523 6.828 1 98.19 131 PHE B N 1
ATOM 2816 C CA . PHE B 1 131 ? 1.319 15.086 7.145 1 98.19 131 PHE B CA 1
ATOM 2817 C C . PHE B 1 131 ? 0.718 14.305 5.988 1 98.19 131 PHE B C 1
ATOM 2819 O O . PHE B 1 131 ? 0.095 13.258 6.195 1 98.19 131 PHE B O 1
ATOM 2826 N N . THR B 1 132 ? 0.902 14.773 4.828 1 98.31 132 THR B N 1
ATOM 2827 C CA . THR B 1 132 ? 0.299 14.18 3.639 1 98.31 132 THR B CA 1
ATOM 2828 C C . THR B 1 132 ? 0.826 12.766 3.41 1 98.31 132 THR B C 1
ATOM 2830 O O . THR B 1 132 ? 0.046 11.828 3.215 1 98.31 132 THR B O 1
ATOM 2833 N N . TYR B 1 133 ? 2.117 12.656 3.521 1 98.25 133 TYR B N 1
ATOM 2834 C CA . TYR B 1 133 ? 2.691 11.336 3.303 1 98.25 133 TYR B CA 1
ATOM 2835 C C . TYR B 1 133 ? 2.391 10.406 4.473 1 98.25 133 TYR B C 1
ATOM 2837 O O . TYR B 1 133 ? 2.215 9.203 4.289 1 98.25 133 TYR B O 1
ATOM 2845 N N . LYS B 1 134 ? 2.285 10.953 5.672 1 98.12 134 LYS B N 1
ATOM 2846 C CA . LYS B 1 134 ? 1.868 10.148 6.812 1 98.12 134 LYS B CA 1
ATOM 2847 C C . LYS B 1 134 ? 0.446 9.625 6.629 1 98.12 134 LYS B C 1
ATOM 2849 O O . LYS B 1 134 ? 0.172 8.453 6.879 1 98.12 134 LYS B O 1
ATOM 2854 N N . GLN B 1 135 ? -0.388 10.453 6.145 1 98.06 135 GLN B N 1
ATOM 2855 C CA . GLN B 1 135 ? -1.765 10.062 5.867 1 98.06 135 GLN B CA 1
ATOM 2856 C C . GLN B 1 135 ? -1.817 8.977 4.797 1 98.06 135 GLN B C 1
ATOM 2858 O O . GLN B 1 135 ? -2.566 8 4.926 1 98.06 135 GLN B O 1
ATOM 2863 N N . ALA B 1 136 ? -1.058 9.141 3.752 1 98.31 136 ALA B N 1
ATOM 2864 C CA . ALA B 1 136 ? -0.986 8.125 2.705 1 98.31 136 ALA B CA 1
ATOM 2865 C C . ALA B 1 136 ? -0.514 6.789 3.268 1 98.31 136 ALA B C 1
ATOM 2867 O O . ALA B 1 136 ? -1.029 5.734 2.893 1 98.31 136 ALA B O 1
ATOM 2868 N N . THR B 1 137 ? 0.42 6.848 4.148 1 98.25 137 THR B N 1
ATOM 2869 C CA . THR B 1 137 ? 0.991 5.645 4.742 1 98.25 137 THR B CA 1
ATOM 2870 C C . THR B 1 137 ? -0.031 4.941 5.633 1 98.25 137 THR B C 1
ATOM 2872 O O . THR B 1 137 ? -0.061 3.713 5.703 1 98.25 137 THR B O 1
ATOM 2875 N N . GLU B 1 138 ? -0.863 5.738 6.266 1 97.81 138 GLU B N 1
ATOM 2876 C CA . GLU B 1 138 ? -1.947 5.137 7.035 1 97.81 138 GLU B CA 1
ATOM 2877 C C . GLU B 1 138 ? -2.885 4.336 6.137 1 97.81 138 GLU B C 1
ATOM 2879 O O . GLU B 1 138 ? -3.303 3.232 6.496 1 97.81 138 GLU B O 1
ATOM 2884 N N . ARG B 1 139 ? -3.18 4.836 5.039 1 98.25 139 ARG B N 1
ATOM 2885 C CA . ARG B 1 139 ? -4.012 4.125 4.07 1 98.25 139 ARG B CA 1
ATOM 2886 C C . ARG B 1 139 ? -3.287 2.904 3.516 1 98.25 139 ARG B C 1
ATOM 2888 O O . ARG B 1 139 ? -3.916 1.889 3.209 1 98.25 139 ARG B O 1
ATOM 2895 N N . PHE B 1 140 ? -1.945 3.004 3.447 1 98.69 140 PHE B N 1
ATOM 2896 C CA . PHE B 1 140 ? -1.139 1.854 3.055 1 98.69 140 PHE B CA 1
ATOM 2897 C C . PHE B 1 140 ? -1.405 0.668 3.975 1 98.69 140 PHE B C 1
ATOM 2899 O O . PHE B 1 140 ? -1.6 -0.456 3.508 1 98.69 140 PHE B O 1
ATOM 2906 N N . SER B 1 141 ? -1.464 0.937 5.242 1 98.44 141 SER B N 1
ATOM 2907 C CA . SER B 1 141 ? -1.76 -0.121 6.203 1 98.44 141 SER B CA 1
ATOM 2908 C C . SER B 1 141 ? -3.127 -0.742 5.938 1 98.44 141 SER B C 1
ATOM 2910 O O . SER B 1 141 ? -3.273 -1.966 5.965 1 98.44 141 SER B O 1
ATOM 2912 N N . ASP B 1 142 ? -4.105 0.073 5.637 1 97.5 142 ASP B N 1
ATOM 2913 C CA . ASP B 1 142 ? -5.438 -0.434 5.312 1 97.5 142 ASP B CA 1
ATOM 2914 C C . ASP B 1 142 ? -5.387 -1.379 4.113 1 97.5 142 ASP B C 1
ATOM 2916 O O . ASP B 1 142 ? -5.984 -2.457 4.141 1 97.5 142 ASP B O 1
ATOM 2920 N N . VAL B 1 143 ? -4.68 -0.946 3.127 1 98.12 143 VAL B N 1
ATOM 2921 C CA . VAL B 1 143 ? -4.609 -1.713 1.888 1 98.12 143 VAL B CA 1
ATOM 2922 C C . VAL B 1 143 ? -3.863 -3.021 2.133 1 98.12 143 VAL B C 1
ATOM 2924 O O . VAL B 1 143 ? -4.242 -4.066 1.599 1 98.12 143 VAL B O 1
ATOM 2927 N N . MET B 1 144 ? -2.828 -2.949 2.93 1 98.12 144 MET B N 1
ATOM 2928 C CA . MET B 1 144 ? -2.08 -4.16 3.246 1 98.12 144 MET B CA 1
ATOM 2929 C C . MET B 1 144 ? -2.959 -5.164 3.986 1 98.12 144 MET B C 1
ATOM 2931 O O . MET B 1 144 ? -2.906 -6.363 3.709 1 98.12 144 MET B O 1
ATOM 2935 N N . TRP B 1 145 ? -3.777 -4.703 4.848 1 95.81 145 TRP B N 1
ATOM 2936 C CA . TRP B 1 145 ? -4.699 -5.582 5.559 1 95.81 145 TRP B CA 1
ATOM 2937 C C . TRP B 1 145 ? -5.691 -6.223 4.598 1 95.81 145 TRP B C 1
ATOM 2939 O O . TRP B 1 145 ? -5.918 -7.434 4.645 1 95.81 145 TRP B O 1
ATOM 2949 N N . THR B 1 146 ? -6.172 -5.461 3.734 1 96.25 146 THR B N 1
ATOM 2950 C CA . THR B 1 146 ? -7.105 -5.961 2.732 1 96.25 146 THR B CA 1
ATOM 2951 C C . THR B 1 146 ? -6.434 -6.992 1.829 1 96.25 146 THR B C 1
ATOM 2953 O O . THR B 1 146 ? -6.992 -8.055 1.564 1 96.25 146 THR B O 1
ATOM 2956 N N . MET B 1 147 ? -5.234 -6.695 1.394 1 96.44 147 MET B N 1
ATOM 2957 C CA . MET B 1 147 ? -4.488 -7.594 0.517 1 96.44 147 MET B CA 1
ATOM 2958 C C . MET B 1 147 ? -4.23 -8.93 1.204 1 96.44 147 MET B C 1
ATOM 2960 O O . MET B 1 147 ? -4.418 -9.992 0.603 1 96.44 147 MET B O 1
ATOM 2964 N N . GLN B 1 148 ? -3.836 -8.844 2.428 1 95.62 148 GLN B N 1
ATOM 2965 C CA . GLN B 1 148 ? -3.57 -10.07 3.18 1 95.62 148 GLN B CA 1
ATOM 2966 C C . GLN B 1 148 ? -4.828 -10.922 3.309 1 95.62 148 GLN B C 1
ATOM 2968 O O . GLN B 1 148 ? -4.777 -12.141 3.16 1 95.62 148 GLN B O 1
ATOM 2973 N N . GLN B 1 149 ? -5.902 -10.297 3.541 1 93.94 149 GLN B N 1
ATOM 2974 C CA . GLN B 1 149 ? -7.16 -11.031 3.643 1 93.94 149 GLN B CA 1
ATOM 2975 C C . GLN B 1 149 ? -7.508 -11.711 2.322 1 93.94 149 GLN B C 1
ATOM 2977 O O . GLN B 1 149 ? -7.844 -12.898 2.301 1 93.94 149 GLN B O 1
ATOM 2982 N N . ILE B 1 150 ? -7.387 -10.984 1.279 1 94.56 150 ILE B N 1
ATOM 2983 C CA . ILE B 1 150 ? -7.758 -11.484 -0.038 1 94.56 150 ILE B CA 1
ATOM 2984 C C . ILE B 1 150 ? -6.859 -12.656 -0.417 1 94.56 150 ILE B C 1
ATOM 2986 O O . ILE B 1 150 ? -7.328 -13.664 -0.962 1 94.56 150 ILE B O 1
ATOM 2990 N N . LEU B 1 151 ? -5.613 -12.586 -0.058 1 93.88 151 LEU B N 1
ATOM 2991 C CA . LEU B 1 151 ? -4.637 -13.539 -0.567 1 93.88 151 LEU B CA 1
ATOM 2992 C C . LEU B 1 151 ? -4.52 -14.75 0.358 1 93.88 151 LEU B C 1
ATOM 2994 O O . LEU B 1 151 ? -4.188 -15.852 -0.088 1 93.88 151 LEU B O 1
ATOM 2998 N N . PHE B 1 152 ? -4.887 -14.594 1.65 1 94.31 152 PHE B N 1
ATOM 2999 C CA . PHE B 1 152 ? -4.492 -15.641 2.584 1 94.31 152 PHE B CA 1
ATOM 3000 C C . PHE B 1 152 ? -5.707 -16.188 3.33 1 94.31 152 PHE B C 1
ATOM 3002 O O . PHE B 1 152 ? -5.602 -17.172 4.062 1 94.31 152 PHE B O 1
ATOM 3009 N N . MET B 1 153 ? -6.809 -15.578 3.105 1 94 153 MET B N 1
ATOM 3010 C CA . MET B 1 153 ? -7.988 -16.047 3.828 1 94 153 MET B CA 1
ATOM 3011 C C . MET B 1 153 ? -9.031 -16.609 2.863 1 94 153 MET B C 1
ATOM 3013 O O . MET B 1 153 ? -9.07 -16.219 1.694 1 94 153 MET B O 1
ATOM 3017 N N . SER B 1 154 ? -9.812 -17.5 3.383 1 94.62 154 SER B N 1
ATOM 3018 C CA . SER B 1 154 ? -10.977 -17.984 2.641 1 94.62 154 SER B CA 1
ATOM 3019 C C . SER B 1 154 ? -12.109 -16.969 2.656 1 94.62 154 SER B C 1
ATOM 3021 O O . SER B 1 154 ? -12.094 -16.031 3.449 1 94.62 154 SER B O 1
ATOM 3023 N N . PHE B 1 155 ? -13.016 -17.188 1.785 1 95.94 155 PHE B N 1
ATOM 3024 C CA . PHE B 1 155 ? -14.086 -16.203 1.68 1 95.94 155 PHE B CA 1
ATOM 3025 C C . PHE B 1 155 ? -14.953 -16.219 2.932 1 95.94 155 PHE B C 1
ATOM 3027 O O . PHE B 1 155 ? -15.453 -15.18 3.352 1 95.94 155 PHE B O 1
ATOM 3034 N N . ASP B 1 156 ? -15.18 -17.391 3.477 1 96.25 156 ASP B N 1
ATOM 3035 C CA . ASP B 1 156 ? -16 -17.453 4.684 1 96.25 156 ASP B CA 1
ATOM 3036 C C . ASP B 1 156 ? -15.359 -16.641 5.816 1 96.25 156 ASP B C 1
ATOM 3038 O O . ASP B 1 156 ? -16.062 -15.93 6.539 1 96.25 156 ASP B O 1
ATOM 3042 N N . GLN B 1 157 ? -14.062 -16.719 5.914 1 96.56 157 GLN B N 1
ATOM 3043 C CA . GLN B 1 157 ? -13.352 -15.922 6.914 1 96.56 157 GLN B CA 1
ATOM 3044 C C . GLN B 1 157 ? -13.508 -14.43 6.645 1 96.56 157 GLN B C 1
ATOM 3046 O O . GLN B 1 157 ? -13.805 -13.656 7.559 1 96.56 157 GLN B O 1
ATOM 3051 N N . ARG B 1 158 ? -13.312 -14.07 5.414 1 96.44 158 ARG B N 1
ATOM 3052 C CA . ARG B 1 158 ? -13.383 -12.664 5.047 1 96.44 158 ARG B CA 1
ATOM 3053 C C . ARG B 1 158 ? -14.789 -12.109 5.277 1 96.44 158 ARG B C 1
ATOM 3055 O O . ARG B 1 158 ? -14.945 -10.977 5.738 1 96.44 158 ARG B O 1
ATOM 3062 N N . LEU B 1 159 ? -15.781 -12.898 4.934 1 97.38 159 LEU B N 1
ATOM 3063 C CA . LEU B 1 159 ? -17.156 -12.469 5.145 1 97.38 159 LEU B CA 1
ATOM 3064 C C . LEU B 1 159 ? -17.469 -12.336 6.629 1 97.38 159 LEU B C 1
ATOM 3066 O O . LEU B 1 159 ? -18.125 -11.383 7.047 1 97.38 159 LEU B O 1
ATOM 3070 N N . ALA B 1 160 ? -17 -13.25 7.391 1 97.69 160 ALA B N 1
ATOM 3071 C CA . ALA B 1 160 ? -17.188 -13.18 8.836 1 97.69 160 ALA B CA 1
ATOM 3072 C C . ALA B 1 160 ? -16.562 -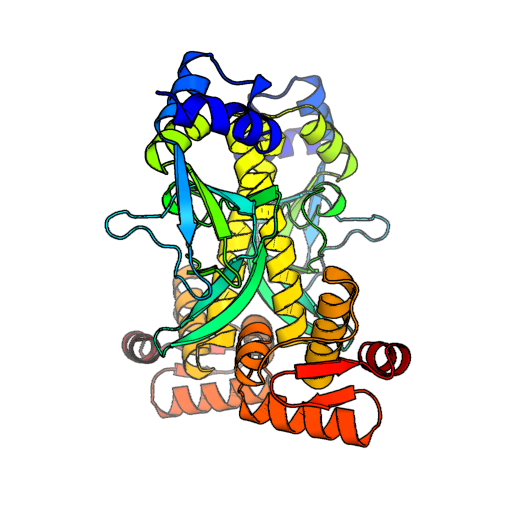11.914 9.406 1 97.69 160 ALA B C 1
ATOM 3074 O O . ALA B 1 160 ? -17.172 -11.203 10.203 1 97.69 160 ALA B O 1
ATOM 3075 N N . ILE B 1 161 ? -15.367 -11.617 8.992 1 96.75 161 ILE B N 1
ATOM 3076 C CA . ILE B 1 161 ? -14.672 -10.422 9.438 1 96.75 161 ILE B CA 1
ATOM 3077 C C . ILE B 1 161 ? -15.477 -9.18 9.062 1 96.75 161 ILE B C 1
ATOM 3079 O O . ILE B 1 161 ? -15.688 -8.289 9.891 1 96.75 161 ILE B O 1
ATOM 3083 N N . PHE B 1 162 ? -15.93 -9.164 7.898 1 96.44 162 PHE B N 1
ATOM 3084 C CA . PHE B 1 162 ? -16.688 -8.023 7.414 1 96.44 162 PHE B CA 1
ATOM 3085 C C . PHE B 1 162 ? -17.938 -7.801 8.258 1 96.44 162 PHE B C 1
ATOM 3087 O O . PHE B 1 162 ? -18.219 -6.676 8.68 1 96.44 162 PHE B O 1
ATOM 3094 N N . LEU B 1 163 ? -18.641 -8.875 8.438 1 97.31 163 LEU B N 1
ATOM 3095 C CA . LEU B 1 163 ? -19.875 -8.781 9.203 1 97.31 163 LEU B CA 1
ATOM 3096 C C . LEU B 1 163 ? -19.609 -8.305 10.625 1 97.31 163 LEU B C 1
ATOM 3098 O O . LEU B 1 163 ? -20.312 -7.441 11.141 1 97.31 163 LEU B O 1
ATOM 3102 N N . LEU B 1 164 ? -18.594 -8.82 11.203 1 97.12 164 LEU B N 1
ATOM 3103 C CA . LEU B 1 164 ? -18.234 -8.43 12.562 1 97.12 164 LEU B CA 1
ATOM 3104 C C . LEU B 1 164 ? -17.797 -6.973 12.617 1 97.12 164 LEU B C 1
ATOM 3106 O O . LEU B 1 164 ? -18.172 -6.238 13.539 1 97.12 164 LEU B O 1
ATOM 3110 N N . ASP B 1 165 ? -17.016 -6.582 11.648 1 94.19 165 ASP B N 1
ATOM 3111 C CA . ASP B 1 165 ? -16.562 -5.199 11.57 1 94.19 165 ASP B CA 1
ATOM 3112 C C . ASP B 1 165 ? -17.734 -4.238 11.406 1 94.19 165 ASP B C 1
ATOM 3114 O O . ASP B 1 165 ? -17.781 -3.197 12.07 1 94.19 165 ASP B O 1
ATOM 3118 N N . GLU B 1 166 ? -18.594 -4.586 10.531 1 93.88 166 GLU B N 1
ATOM 3119 C CA . GLU B 1 166 ? -19.766 -3.742 10.305 1 93.88 166 GLU B CA 1
ATOM 3120 C C . GLU B 1 166 ? -20.609 -3.613 11.57 1 93.88 166 GLU B C 1
ATOM 3122 O O . GLU B 1 166 ? -21.094 -2.529 11.891 1 93.88 166 GLU B O 1
ATOM 3127 N N . SER B 1 167 ? -20.828 -4.727 12.188 1 95.88 167 SER B N 1
ATOM 3128 C CA . SER B 1 167 ? -21.562 -4.723 13.445 1 95.88 167 SER B CA 1
ATOM 3129 C C . SER B 1 167 ? -20.906 -3.805 14.469 1 95.88 167 SER B C 1
ATOM 3131 O O . SER B 1 167 ? -21.594 -3.055 15.164 1 95.88 167 SER B O 1
ATOM 3133 N N . GLY B 1 168 ? -19.641 -3.871 14.57 1 92.62 168 GLY B N 1
ATOM 3134 C CA . GLY B 1 168 ? -18.906 -3.014 15.492 1 92.62 168 GLY B CA 1
ATOM 3135 C C . GLY B 1 168 ? -19.031 -1.538 15.164 1 92.62 168 GLY B C 1
ATOM 3136 O O . GLY B 1 168 ? -19.188 -0.706 16.062 1 92.62 168 GLY B O 1
ATOM 3137 N N . LYS B 1 169 ? -19 -1.204 13.953 1 87.12 169 LYS B N 1
ATOM 3138 C CA . LYS B 1 169 ? -19.062 0.181 13.5 1 87.12 169 LYS B CA 1
ATOM 3139 C C . LYS B 1 169 ? -20.438 0.791 13.773 1 87.12 169 LYS B C 1
ATOM 3141 O O . LYS B 1 169 ? -20.531 1.952 14.172 1 87.12 169 LYS B O 1
ATOM 3146 N N . THR B 1 170 ? -21.438 0.021 13.539 1 87.81 170 THR B N 1
ATOM 3147 C CA . THR B 1 170 ? -22.781 0.548 13.648 1 87.81 170 THR B CA 1
ATOM 3148 C C . THR B 1 170 ? -23.344 0.329 15.055 1 87.81 170 THR B C 1
ATOM 3150 O O . THR B 1 170 ? -24.328 0.958 15.438 1 87.81 170 THR B O 1
ATOM 3153 N N . GLY B 1 171 ? -22.734 -0.599 15.711 1 92.69 171 GLY B N 1
ATOM 3154 C CA . GLY B 1 171 ? -23.25 -0.967 17.016 1 92.69 171 GLY B CA 1
ATOM 3155 C C . GLY B 1 171 ? -24.484 -1.831 16.953 1 92.69 171 GLY B C 1
ATOM 3156 O O . GLY B 1 171 ? -25.219 -1.958 17.938 1 92.69 171 GLY B O 1
ATOM 3157 N N . SER B 1 172 ? -24.734 -2.312 15.789 1 94.81 172 SER B N 1
ATOM 3158 C CA . SER B 1 172 ? -25.922 -3.143 15.562 1 94.81 172 SER B CA 1
ATOM 3159 C C . SER B 1 172 ? -25.547 -4.457 14.891 1 94.81 172 SER B C 1
ATOM 3161 O O . SER B 1 172 ? -24.625 -4.508 14.078 1 94.81 172 SER B O 1
ATOM 3163 N N . ASP B 1 173 ? -26.281 -5.484 15.258 1 96.81 173 ASP B N 1
ATOM 3164 C CA . ASP B 1 173 ? -26.047 -6.785 14.641 1 96.81 173 ASP B CA 1
ATOM 3165 C C . ASP B 1 173 ? -26.906 -6.941 13.375 1 96.81 173 ASP B C 1
ATOM 3167 O O . ASP B 1 173 ? -26.812 -7.957 12.68 1 96.81 173 ASP B O 1
ATOM 3171 N N . ASP B 1 174 ? -27.688 -5.934 13.133 1 96.44 174 ASP B N 1
ATOM 3172 C CA . ASP B 1 174 ? -28.453 -5.887 11.891 1 96.44 174 ASP B CA 1
ATOM 3173 C C . ASP B 1 174 ? -27.688 -5.129 10.805 1 96.44 174 ASP B C 1
ATOM 3175 O O . ASP B 1 174 ? -27.5 -3.912 10.898 1 96.44 174 ASP B O 1
ATOM 3179 N N . ILE B 1 175 ? -27.297 -5.875 9.875 1 95.38 175 ILE B N 1
ATOM 3180 C CA . ILE B 1 175 ? -26.547 -5.285 8.766 1 95.38 175 ILE B CA 1
ATOM 3181 C C . ILE B 1 175 ? -27.484 -5.066 7.574 1 95.38 175 ILE B C 1
ATOM 3183 O O . ILE B 1 175 ? -28 -6.027 6.992 1 95.38 175 ILE B O 1
ATOM 3187 N N . HIS B 1 176 ? -27.688 -3.826 7.246 1 92.38 176 HIS B N 1
ATOM 3188 C CA . HIS B 1 176 ? -28.609 -3.479 6.172 1 92.38 176 HIS B CA 1
ATOM 3189 C C . HIS B 1 176 ? -27.875 -3.301 4.848 1 92.38 176 HIS B C 1
ATOM 3191 O O . HIS B 1 176 ? -27.734 -2.18 4.355 1 92.38 176 HIS B O 1
ATOM 3197 N N . MET B 1 177 ? -27.516 -4.41 4.281 1 92.5 177 MET B N 1
ATOM 3198 C CA . MET B 1 177 ? -26.828 -4.441 2.992 1 92.5 177 MET B CA 1
ATOM 3199 C C . MET B 1 177 ? -27.328 -5.602 2.137 1 92.5 177 MET B C 1
ATOM 3201 O O . MET B 1 177 ? -27.578 -6.695 2.648 1 92.5 177 MET B O 1
ATOM 3205 N N . THR B 1 178 ? -27.469 -5.281 0.856 1 92.69 178 THR B N 1
ATOM 3206 C CA . THR B 1 178 ? -27.844 -6.336 -0.082 1 92.69 178 THR B CA 1
ATOM 3207 C C . THR B 1 178 ? -26.656 -7.262 -0.341 1 92.69 178 THR B C 1
ATOM 3209 O O . THR B 1 178 ? -25.516 -6.922 -0.019 1 92.69 178 THR B O 1
ATOM 3212 N N . HIS B 1 179 ? -26.969 -8.422 -0.865 1 95.31 179 HIS B N 1
ATOM 3213 C CA . HIS B 1 179 ? -25.906 -9.344 -1.237 1 95.31 179 HIS B CA 1
ATOM 3214 C C . HIS B 1 179 ? -24.969 -8.711 -2.266 1 95.31 179 HIS B C 1
ATOM 3216 O O . HIS B 1 179 ? -23.766 -8.984 -2.262 1 95.31 179 HIS B O 1
ATOM 3222 N N . GLU B 1 180 ? -25.516 -7.844 -3.072 1 92.12 180 GLU B N 1
ATOM 3223 C CA . GLU B 1 180 ? -24.719 -7.129 -4.062 1 92.12 180 GLU B CA 1
ATOM 3224 C C . GLU B 1 180 ? -23.75 -6.16 -3.389 1 92.12 180 GLU B C 1
ATOM 3226 O O . GLU B 1 180 ? -22.578 -6.078 -3.771 1 92.12 180 GLU B O 1
ATOM 3231 N N . GLN B 1 181 ? -24.219 -5.477 -2.48 1 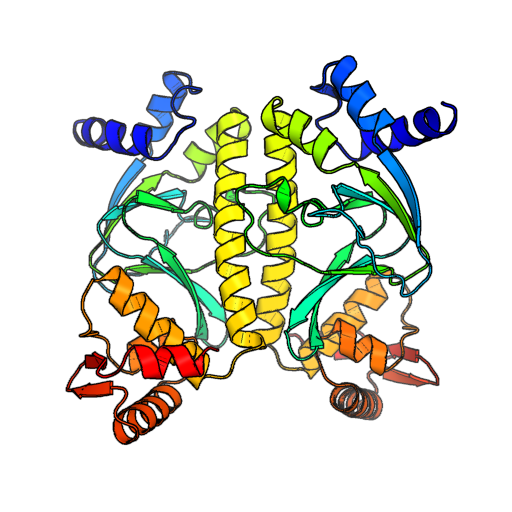89.38 181 GLN B N 1
ATOM 3232 C CA . GLN B 1 181 ? -23.375 -4.547 -1.734 1 89.38 181 GLN B CA 1
ATOM 3233 C C . GLN B 1 181 ? -22.297 -5.289 -0.958 1 89.38 181 GLN B C 1
ATOM 3235 O O . GLN B 1 181 ? -21.125 -4.871 -0.954 1 89.38 181 GLN B O 1
ATOM 3240 N N . LEU B 1 182 ? -22.688 -6.363 -0.341 1 94.06 182 LEU B N 1
ATOM 3241 C CA . LEU B 1 182 ? -21.719 -7.184 0.388 1 94.06 182 LEU B CA 1
ATOM 3242 C C . LEU B 1 182 ? -20.641 -7.703 -0.545 1 94.06 182 LEU B C 1
ATOM 3244 O O . LEU B 1 182 ? -19.453 -7.734 -0.179 1 94.06 182 LEU B O 1
ATOM 3248 N N . ALA B 1 183 ? -21.062 -8.109 -1.717 1 93.38 183 ALA B N 1
ATOM 3249 C CA . ALA B 1 183 ? -20.109 -8.586 -2.721 1 93.38 183 ALA B CA 1
ATOM 3250 C C . ALA B 1 183 ? -19.109 -7.496 -3.1 1 93.38 183 ALA B C 1
ATOM 3252 O O . ALA B 1 183 ? -17.906 -7.738 -3.143 1 93.38 183 ALA B O 1
ATOM 3253 N N . LYS B 1 184 ? -19.531 -6.309 -3.248 1 89.19 184 LYS B N 1
ATOM 3254 C CA . LYS B 1 184 ? -18.703 -5.16 -3.6 1 89.19 184 LYS B CA 1
ATOM 3255 C C . LYS B 1 184 ? -17.688 -4.855 -2.496 1 89.19 184 LYS B C 1
ATOM 3257 O O . LYS B 1 184 ? -16.516 -4.594 -2.775 1 89.19 184 LYS B O 1
ATOM 3262 N N . TYR B 1 185 ? -18.141 -5.012 -1.305 1 90.5 185 TYR B N 1
ATOM 3263 C CA . TYR B 1 185 ? -17.312 -4.625 -0.173 1 90.5 185 TYR B CA 1
ATOM 3264 C C . TYR B 1 185 ? -16.312 -5.723 0.167 1 90.5 185 TYR B C 1
ATOM 3266 O O . TYR B 1 185 ? -15.258 -5.449 0.746 1 90.5 185 TYR B O 1
ATOM 3274 N N . THR B 1 186 ? -16.625 -6.922 -0.208 1 91.62 186 THR B N 1
ATOM 3275 C CA . THR B 1 186 ? -15.742 -8.031 0.131 1 91.62 186 THR B CA 1
ATOM 3276 C C . THR B 1 186 ? -14.969 -8.5 -1.096 1 91.62 186 THR B C 1
ATOM 3278 O O . THR B 1 186 ? -14.227 -9.477 -1.03 1 91.62 186 THR B O 1
ATOM 3281 N N . GLY B 1 187 ? -15.133 -7.762 -2.16 1 87.62 187 GLY B N 1
ATOM 3282 C CA . GLY B 1 187 ? -14.414 -8.109 -3.377 1 87.62 187 GLY B CA 1
ATOM 3283 C C . GLY B 1 187 ? -14.75 -9.492 -3.896 1 87.62 187 GLY B C 1
ATOM 3284 O O . GLY B 1 187 ? -13.852 -10.273 -4.215 1 87.62 187 GLY B O 1
ATOM 3285 N N . SER B 1 188 ? -15.938 -9.828 -3.898 1 91.75 188 SER B N 1
ATOM 3286 C CA . SER B 1 188 ? -16.406 -11.133 -4.359 1 91.75 188 SER B CA 1
ATOM 3287 C C . SER B 1 188 ? -17.609 -10.984 -5.289 1 91.75 188 SER B C 1
ATOM 3289 O O . SER B 1 188 ? -17.906 -9.883 -5.75 1 91.75 188 SER B O 1
ATOM 3291 N N . ALA B 1 189 ? -18.109 -12.086 -5.789 1 92.25 189 ALA B N 1
ATOM 3292 C CA . ALA B 1 189 ? -19.312 -12.094 -6.625 1 92.25 189 ALA B CA 1
ATOM 3293 C C . ALA B 1 189 ? -20.562 -12.273 -5.781 1 92.25 189 ALA B C 1
ATOM 3295 O O . ALA B 1 189 ? -20.531 -12.961 -4.754 1 92.25 189 ALA B O 1
ATOM 3296 N N . ARG B 1 190 ? -21.641 -11.664 -6.297 1 93.88 190 ARG B N 1
ATOM 3297 C CA . ARG B 1 190 ? -22.922 -11.719 -5.582 1 93.88 190 ARG B CA 1
ATOM 3298 C C . ARG B 1 190 ? -23.328 -13.164 -5.305 1 93.88 190 ARG B C 1
ATOM 3300 O O . ARG B 1 190 ? -23.797 -13.477 -4.215 1 93.88 190 ARG B O 1
ATOM 3307 N N . GLU B 1 191 ? -23.094 -13.961 -6.262 1 96.44 191 GLU B N 1
ATOM 3308 C CA . GLU B 1 191 ? -23.484 -15.359 -6.137 1 96.44 191 GLU B CA 1
ATOM 3309 C C . GLU B 1 191 ? -22.703 -16.047 -5.016 1 96.44 191 GLU B C 1
ATOM 3311 O O . GLU B 1 191 ? -23.266 -16.859 -4.27 1 96.44 191 GLU B O 1
ATOM 3316 N N . VAL B 1 192 ? -21.531 -15.781 -4.898 1 96.31 192 VAL B N 1
ATOM 3317 C CA . VAL B 1 192 ? -20.672 -16.375 -3.875 1 96.31 192 VAL B CA 1
ATOM 3318 C C . VAL B 1 192 ? -21.109 -15.898 -2.492 1 96.31 192 VAL B C 1
ATOM 3320 O O . VAL B 1 192 ? -21.219 -16.703 -1.561 1 96.31 192 VAL B O 1
ATOM 3323 N N . VAL B 1 193 ? -21.422 -14.664 -2.367 1 96.88 193 VAL B N 1
ATOM 3324 C CA . VAL B 1 193 ? -21.891 -14.086 -1.108 1 96.88 193 VAL B CA 1
ATOM 3325 C C . VAL B 1 193 ? -23.188 -14.758 -0.695 1 96.88 193 VAL B C 1
ATOM 3327 O O . VAL B 1 193 ? -23.359 -15.156 0.459 1 96.88 193 VAL B O 1
ATOM 3330 N N . SER B 1 194 ? -24.062 -14.875 -1.647 1 97.38 194 SER B N 1
ATOM 3331 C CA . SER B 1 194 ? -25.375 -15.469 -1.378 1 97.38 194 SER B CA 1
ATOM 3332 C C . SER B 1 194 ? -25.234 -16.891 -0.855 1 97.38 194 SER B C 1
ATOM 3334 O O . SER B 1 194 ? -25.891 -17.266 0.123 1 97.38 194 SER B O 1
ATOM 3336 N N . ARG B 1 195 ? -24.391 -17.625 -1.515 1 97.81 195 ARG B N 1
ATOM 3337 C CA . ARG B 1 195 ? -24.172 -19 -1.106 1 97.81 195 ARG B CA 1
ATOM 3338 C C . ARG B 1 195 ? -23.562 -19.078 0.288 1 97.81 195 ARG B C 1
ATOM 3340 O O . ARG B 1 195 ? -23.969 -19.906 1.108 1 97.81 195 ARG B O 1
ATOM 3347 N N . MET B 1 196 ? -22.641 -18.297 0.515 1 97.81 196 MET B N 1
ATOM 3348 C CA . MET B 1 196 ? -21.953 -18.297 1.802 1 97.81 196 MET B CA 1
ATOM 3349 C C . MET B 1 196 ? -22.891 -17.891 2.928 1 97.81 196 MET B C 1
ATOM 3351 O O . MET B 1 196 ? -22.875 -18.469 4.012 1 97.81 196 MET B O 1
ATOM 3355 N N . LEU B 1 197 ? -23.688 -16.875 2.662 1 97.75 197 LEU B N 1
ATOM 3356 C CA . LEU B 1 197 ? -24.641 -16.406 3.662 1 97.75 197 LEU B CA 1
ATOM 3357 C C . LEU B 1 197 ? -25.672 -17.5 3.963 1 97.75 197 LEU B C 1
ATOM 3359 O O . LEU B 1 197 ? -26.109 -17.656 5.109 1 97.75 197 LEU B O 1
ATOM 3363 N N . LYS B 1 198 ? -26.109 -18.156 2.945 1 97.81 198 LYS B N 1
ATOM 3364 C CA . LYS B 1 198 ? -27.016 -19.281 3.154 1 97.81 198 LYS B CA 1
ATOM 3365 C C . LYS B 1 198 ? -26.375 -20.344 4.051 1 97.81 198 LYS B C 1
ATOM 3367 O O . LYS B 1 198 ? -27.031 -20.875 4.941 1 97.81 198 LYS B O 1
ATOM 3372 N N . TYR B 1 199 ? -25.188 -20.578 3.732 1 98 199 TYR B N 1
ATOM 3373 C CA . TYR B 1 199 ? -24.438 -21.516 4.559 1 98 199 TYR B CA 1
ATOM 3374 C C . TYR B 1 199 ? -24.359 -21.031 6 1 98 199 TYR B C 1
ATOM 3376 O O . TYR B 1 199 ? -24.625 -21.781 6.934 1 98 199 TYR B O 1
ATOM 3384 N N . PHE B 1 200 ? -23.938 -19.766 6.215 1 98.12 200 PHE B N 1
ATOM 3385 C CA . PHE B 1 200 ? -23.875 -19.172 7.547 1 98.12 200 PHE B CA 1
ATOM 3386 C C . PHE B 1 200 ? -25.219 -19.297 8.25 1 98.12 200 PHE B C 1
ATOM 3388 O O . PHE B 1 200 ? -25.266 -19.562 9.453 1 98.12 200 PHE B O 1
ATOM 3395 N N . SER B 1 201 ? -26.25 -19.062 7.508 1 98 201 SER B N 1
ATOM 3396 C CA . SER B 1 201 ? -27.594 -19.141 8.062 1 98 201 SER B CA 1
ATOM 3397 C C . SER B 1 201 ? -27.922 -20.562 8.5 1 98 201 SER B C 1
ATOM 3399 O O . SER B 1 201 ? -28.484 -20.766 9.578 1 98 201 SER B O 1
ATOM 3401 N N . SER B 1 202 ? -27.609 -21.5 7.699 1 98.19 202 SER B N 1
ATOM 3402 C CA . SER B 1 202 ? -27.875 -22.891 8.023 1 98.19 202 SER B CA 1
ATOM 3403 C C . SER B 1 202 ? -27.109 -23.328 9.273 1 98.19 202 SER B C 1
ATOM 3405 O O . SER B 1 202 ? -27.562 -24.219 10 1 98.19 202 SER B O 1
ATOM 3407 N N . GLU B 1 203 ? -26.016 -22.688 9.539 1 97.56 203 GLU B N 1
ATOM 3408 C CA . GLU B 1 203 ? -25.188 -23 10.703 1 97.56 203 GLU B CA 1
ATOM 3409 C C . GLU B 1 203 ? -25.625 -22.172 11.922 1 97.56 203 GLU B C 1
ATOM 3411 O O . GLU B 1 203 ? -25.016 -22.281 12.984 1 97.56 203 GLU B O 1
ATOM 3416 N N . GLY B 1 204 ? -26.594 -21.328 11.719 1 97.88 204 GLY B N 1
ATOM 3417 C CA . GLY B 1 204 ? -27.141 -20.547 12.812 1 97.88 204 GLY B CA 1
ATOM 3418 C C . GLY B 1 204 ? -26.312 -19.312 13.141 1 97.88 204 GLY B C 1
ATOM 3419 O O . GLY B 1 204 ? -26.469 -18.734 14.211 1 97.88 204 GLY B O 1
ATOM 3420 N N . LEU B 1 205 ? -25.453 -18.922 12.25 1 98.38 205 LEU B N 1
ATOM 3421 C CA . LEU B 1 205 ? -24.562 -17.781 12.508 1 98.38 205 LEU B CA 1
ATOM 3422 C C . LEU B 1 205 ? -25.266 -16.469 12.188 1 98.38 205 LEU B C 1
ATOM 3424 O O . LEU B 1 205 ? -25.016 -15.461 12.852 1 98.38 205 LEU B O 1
ATOM 3428 N N . VAL B 1 206 ? -26.078 -16.516 11.156 1 98.56 206 VAL B N 1
ATOM 3429 C CA . VAL B 1 206 ? -26.781 -15.312 10.742 1 98.56 206 VAL B CA 1
ATOM 3430 C C . VAL B 1 206 ? -28.219 -15.656 10.352 1 98.56 206 VAL B C 1
ATOM 3432 O O . VAL B 1 206 ? -28.547 -16.828 10.156 1 98.56 206 VAL B O 1
ATOM 3435 N N . LYS B 1 207 ? -29.031 -14.641 10.32 1 98.25 207 LYS B N 1
ATOM 3436 C CA . LYS B 1 207 ? -30.375 -14.703 9.758 1 98.25 207 LYS B CA 1
ATOM 3437 C C . LYS B 1 207 ? -30.516 -13.773 8.555 1 98.25 207 LYS B C 1
ATOM 3439 O O . LYS B 1 207 ? -30.094 -12.617 8.602 1 98.25 207 LYS B O 1
ATOM 3444 N N . LEU B 1 208 ? -31.078 -14.344 7.547 1 97.12 208 LEU B N 1
ATOM 3445 C CA . LEU B 1 208 ? -31.219 -13.555 6.324 1 97.12 208 LEU B CA 1
ATOM 3446 C C . LEU B 1 208 ? -32.594 -12.945 6.227 1 97.12 208 LEU B C 1
ATOM 3448 O O . LEU B 1 208 ? -33.594 -13.586 6.602 1 97.12 208 LEU B O 1
ATOM 3452 N N . SER B 1 209 ? -32.625 -11.758 5.883 1 93.31 209 SER B N 1
ATOM 3453 C CA . SER B 1 209 ? -33.875 -11.047 5.602 1 93.31 209 SER B CA 1
ATOM 3454 C C . SER B 1 209 ? -33.781 -10.25 4.309 1 93.31 209 SER B C 1
ATOM 3456 O O . SER B 1 209 ? -32.719 -10.203 3.676 1 93.31 209 SER B O 1
ATOM 3458 N N . ARG B 1 210 ? -34.938 -9.664 3.932 1 89.69 210 ARG B N 1
ATOM 3459 C CA . ARG B 1 210 ? -34.906 -8.836 2.73 1 89.69 210 ARG B CA 1
ATOM 3460 C C . ARG B 1 210 ? -34.031 -7.609 2.926 1 89.69 210 ARG B C 1
ATOM 3462 O O . ARG B 1 210 ? -34.25 -6.797 3.82 1 89.69 210 ARG B O 1
ATOM 3469 N N . GLY B 1 211 ? -33.031 -7.551 2.277 1 87.75 211 GLY B N 1
ATOM 3470 C CA . GLY B 1 211 ? -32.156 -6.387 2.273 1 87.75 211 GLY B CA 1
ATOM 3471 C C . GLY B 1 211 ? -31.188 -6.352 3.453 1 87.75 211 GLY B C 1
ATOM 3472 O O . GLY B 1 211 ? -30.562 -5.324 3.719 1 87.75 211 GLY B O 1
ATOM 3473 N N . GLY B 1 212 ? -31.141 -7.559 4.117 1 93.75 212 GLY B N 1
ATOM 3474 C CA . GLY B 1 212 ? -30.297 -7.453 5.297 1 93.75 212 GLY B CA 1
ATOM 3475 C C . GLY B 1 212 ? -29.859 -8.797 5.836 1 93.75 212 GLY B C 1
ATOM 3476 O O . GLY B 1 212 ? -30.359 -9.844 5.402 1 93.75 212 GLY B O 1
ATOM 3477 N N . VAL B 1 213 ? -28.875 -8.742 6.711 1 97.38 213 VAL B N 1
ATOM 3478 C CA . VAL B 1 213 ? -28.297 -9.883 7.422 1 97.38 213 VAL B CA 1
ATOM 3479 C C . VAL B 1 213 ? -28.219 -9.578 8.914 1 97.38 213 VAL B C 1
ATOM 3481 O O . VAL B 1 213 ? -27.75 -8.508 9.305 1 97.38 213 VAL B O 1
ATOM 3484 N N . THR B 1 214 ? -28.75 -10.43 9.734 1 98.25 214 THR B N 1
ATOM 3485 C CA . THR B 1 214 ? -28.641 -10.266 11.18 1 98.25 214 THR B CA 1
ATOM 3486 C C . THR B 1 214 ? -27.672 -11.273 11.773 1 98.25 214 THR B C 1
ATOM 3488 O O . THR B 1 214 ? -27.797 -12.484 11.555 1 98.25 214 THR B O 1
ATOM 3491 N N . ILE B 1 215 ? -26.703 -10.805 12.484 1 98.38 215 ILE B N 1
ATOM 3492 C CA . ILE B 1 215 ? -25.75 -11.688 13.148 1 98.38 215 ILE B CA 1
ATOM 3493 C C . ILE B 1 215 ? -26.406 -12.336 14.367 1 98.38 215 ILE B C 1
ATOM 3495 O O . ILE B 1 215 ? -26.906 -11.633 15.258 1 98.38 215 ILE B O 1
ATOM 3499 N N . LEU B 1 216 ? -26.375 -13.594 14.43 1 98.25 216 LEU B N 1
ATOM 3500 C CA . LEU B 1 216 ? -27 -14.328 15.531 1 98.25 216 LEU B CA 1
ATOM 3501 C C . LEU B 1 216 ? -25.938 -14.82 16.516 1 98.25 216 LEU B C 1
ATOM 3503 O O . LEU B 1 216 ? -26.203 -14.945 17.703 1 98.25 216 LEU B O 1
ATOM 3507 N N . ASP B 1 217 ? -24.812 -15.156 16 1 97.88 217 ASP B N 1
ATOM 3508 C CA . ASP B 1 217 ? -23.766 -15.773 16.812 1 97.88 217 ASP B CA 1
ATOM 3509 C C . ASP B 1 217 ? -22.406 -15.156 16.516 1 97.88 217 ASP B C 1
ATOM 3511 O O . ASP B 1 217 ? -21.625 -15.719 15.75 1 97.88 217 ASP B O 1
ATOM 3515 N N . LYS B 1 218 ? -22.047 -14.102 17.188 1 96.88 218 LYS B N 1
ATOM 3516 C CA . LYS B 1 218 ? -20.797 -13.398 16.969 1 96.88 218 LYS B CA 1
ATOM 3517 C C . LYS B 1 218 ? -19.609 -14.289 17.328 1 96.88 218 LYS B C 1
ATOM 3519 O O . LYS B 1 218 ? -18.578 -14.266 16.641 1 96.88 218 LYS B O 1
ATOM 3524 N N . LYS B 1 219 ? -19.781 -15.023 18.359 1 96.75 219 LYS B N 1
ATOM 3525 C CA . LYS B 1 219 ? -18.703 -15.93 18.781 1 96.75 219 LYS B CA 1
ATOM 3526 C C . LYS B 1 219 ? -18.406 -16.969 17.703 1 96.75 219 LYS B C 1
ATOM 3528 O O . LYS B 1 219 ? -17.234 -17.25 17.438 1 96.75 219 LYS B O 1
ATOM 3533 N N . GLY B 1 220 ? -19.469 -17.5 17.203 1 96.94 220 GLY B N 1
ATOM 3534 C CA . GLY B 1 220 ? -19.297 -18.453 16.109 1 96.94 220 GLY B CA 1
ATOM 3535 C C . GLY B 1 220 ? -18.578 -17.875 14.914 1 96.94 220 GLY B C 1
ATOM 3536 O O . GLY B 1 220 ? -17.734 -18.531 14.312 1 96.94 220 GLY B O 1
ATOM 3537 N N . LEU B 1 221 ? -18.922 -16.641 14.547 1 97.44 221 LEU B N 1
ATOM 3538 C CA . LEU B 1 221 ? -18.266 -15.961 13.438 1 97.44 221 LEU B CA 1
ATOM 3539 C C . LEU B 1 221 ? -16.781 -15.734 13.75 1 97.44 221 LEU B C 1
ATOM 3541 O O . LEU B 1 221 ? -15.93 -15.906 12.875 1 97.44 221 LEU B O 1
ATOM 3545 N N . LYS B 1 222 ? -16.469 -15.367 15 1 96.31 222 LYS B N 1
ATOM 3546 C CA . LYS B 1 222 ? -15.094 -15.125 15.414 1 96.31 222 LYS B CA 1
ATOM 3547 C C . LYS B 1 222 ? -14.258 -16.406 15.328 1 96.31 222 LYS B C 1
ATOM 3549 O O . LYS B 1 222 ? -13.062 -16.359 15.039 1 96.31 222 LYS B O 1
ATOM 3554 N N . GLN B 1 223 ? -14.898 -17.531 15.523 1 95.44 223 GLN B N 1
ATOM 3555 C CA . GLN B 1 223 ? -14.211 -18.812 15.477 1 95.44 223 GLN B CA 1
ATOM 3556 C C . GLN B 1 223 ? -13.758 -19.141 14.062 1 95.44 223 GLN B C 1
ATOM 3558 O O . GLN B 1 223 ? -12.773 -19.859 13.875 1 95.44 223 GLN B O 1
ATOM 3563 N N . LEU B 1 224 ? -14.484 -18.625 13.094 1 92.94 224 LEU B N 1
ATOM 3564 C CA . LEU B 1 224 ? -14.125 -18.859 11.695 1 92.94 224 LEU B CA 1
ATOM 3565 C C . LEU B 1 224 ? -12.812 -18.172 11.344 1 92.94 224 LEU B C 1
ATOM 3567 O O . LEU B 1 224 ? -12.133 -18.562 10.398 1 92.94 224 LEU B O 1
ATOM 3571 N N . ILE B 1 225 ? -12.516 -17.094 11.984 1 89.44 225 ILE B N 1
ATOM 3572 C CA . ILE B 1 225 ? -11.375 -16.234 11.664 1 89.44 225 ILE B CA 1
ATOM 3573 C C . ILE B 1 225 ? -10.141 -16.734 12.406 1 89.44 225 ILE B C 1
ATOM 3575 O O . ILE B 1 225 ? -9.008 -16.406 12.039 1 89.44 225 ILE B O 1
ATOM 3579 N N . SER B 1 226 ? -10.32 -17.469 13.57 1 77.81 226 SER B N 1
ATOM 3580 C CA . SER B 1 226 ? -9.234 -18 14.383 1 77.81 226 SER B CA 1
ATOM 3581 C C . SER B 1 226 ? -8.562 -19.188 13.695 1 77.81 226 SER B C 1
ATOM 3583 O O . SER B 1 226 ? -9.203 -19.938 12.961 1 77.81 226 SER B O 1
#

Solvent-accessible surface area (backbone atoms only — not comparable to full-atom values): 23488 Å² total; per-residue (Å²): 119,74,68,40,66,68,42,45,63,56,50,50,72,68,33,79,43,52,83,77,48,53,71,69,52,51,48,46,49,42,70,46,38,45,82,44,80,39,50,59,67,32,72,63,70,44,90,87,45,96,39,51,9,36,36,35,30,69,35,43,34,34,38,32,26,42,72,44,97,88,67,51,59,37,48,43,51,71,42,41,58,67,36,70,38,48,63,46,18,28,84,61,35,86,48,44,82,64,79,69,42,39,31,22,68,30,58,22,36,32,37,36,29,35,39,68,58,48,35,58,45,37,76,73,30,65,57,43,36,24,50,47,27,38,51,44,29,36,50,42,32,43,38,51,52,41,51,49,45,68,76,71,45,54,66,68,30,52,50,34,50,50,52,51,51,49,23,62,73,70,71,36,52,65,41,81,45,41,50,59,54,50,9,47,62,66,49,52,48,42,67,57,42,48,53,48,50,51,51,36,31,76,71,54,32,30,44,81,51,92,54,25,39,32,62,66,27,68,67,62,40,54,55,58,64,102,121,75,69,39,65,70,42,46,63,54,48,50,72,67,34,81,45,52,83,77,50,52,70,67,53,50,49,45,49,41,69,45,39,46,79,44,78,36,50,59,68,31,72,63,70,44,91,89,44,95,39,51,9,35,35,35,29,69,34,43,34,34,38,33,26,41,71,46,96,88,66,51,59,37,46,42,51,72,42,42,59,67,37,70,40,50,63,46,19,27,83,61,35,86,47,44,82,63,80,66,43,38,30,21,69,29,58,22,36,31,37,35,30,36,38,67,57,49,37,57,44,37,76,71,30,64,57,44,37,25,49,48,27,39,52,45,29,36,50,42,33,42,38,50,52,41,49,49,45,68,74,70,44,54,66,70,32,51,50,34,50,49,54,52,51,51,23,63,73,70,70,35,52,65,40,82,46,40,51,59,54,50,9,48,62,66,49,52,49,42,68,58,40,47,53,49,49,50,51,38,31,76,70,54,32,30,44,81,53,93,54,24,40,30,60,67,28,67,67,63,41,52,54,60,65,100

Foldseek 3Di:
DVQLVVCLVLCCQLQVCCVVDDPVLSVLQSVQKDKDKDAAFDWQADPPDPFQAKKAWQAAKKWKWDADPVGQIDTQDMDGHSAIDLLSLQVLPPVHDDHIIMTGNHTTIMMGGDSVSLSVCLVVPVSSVVVSVVSVVVSVVSNVVLVCCVVPHDLLLLLLVVQLVQCVVVVFQKAQAQLCRSCNHSSHDSVVSVVSLVVCVVVVQWDDDVRIIGGRNNPVSVVRND/DVQLVVCLVLCCQLQVCCVVDDPVLSVLQSVQKDKDKDAAFGWQADPPDPFQAKKAWQAAKKWKWDADPVGQIDTQDMDGHSAIDLLSLQVLPPVHDDHIIMTGNHTTIMMGGDSVSLSVCLVVPVSSVVVSVVSVVVSVVSNVVLVCCVVPHDLLLLLLVVQLVVCVVVVFQKAQAQLCRSCNHNSHDSVVSVVSLVVCVVVVQWDDDVRIIGGRNNPVSVVRND

Radius of gyration: 24.09 Å; Cα contacts (8 Å, |Δi|>4): 798; chains: 2; bounding box: 72×61×48 Å

Secondary structure (DSSP, 8-state):
-HHHHHHHHHHHHH-GGGGGS-HHHHHHHHHTEEEEEE-TT-B---TTSSS--EEEEEES-EEEEEE-TTS-EEEEEEE-TT-EE-GGGGGG-TT-----EEEESS-EEEEEE-HHHHHHHHHH-HHHHHHHHHHHHHHHHHHHHHHHHHHHS-HHHHHHHHHHHHHHHHT-SEE---HHHHHHHHTS-HHHHHHHHHHHHHTTSEEEETTEEEES-HHHHHHHH-/-HHHHHHHHHHHHH-GGGGGS-HHHHHHHHHTEEEEEE-TT-B---TTSSS--EEEEEES-EEEEEE-TTS-EEEEEEE-TT-EE-GGGGGG-TT-----EEEESSSEEEEEE-HHHHHHHHHH-HHHHHHHHHHHHHHHHHHHHHHHHHHHS-HHHHHHHHHHHHHHHHT-SEE---HHHHHHHHTS-HHHHHHHHHHHHHTTSEEEETTEEEES-HHHHHHHH-

InterPro domains:
  IPR000595 Cyclic nucleotide-binding domain [PF00027] (36-125)
  IPR000595 Cyclic nucleotide-binding domain [cd00038] (19-125)
  IPR012318 Crp-type HTH domain [PF13545] (157-224)
  IPR012318 Crp-type HTH domain [PR00034] (175-191)
  IPR012318 Crp-type HTH domain [PR00034] (191-206)
  IPR012318 Crp-type HTH domain [PS51063] (153-219)
  IPR012318 Crp-type HTH domain [SM00419] (169-217)
  IPR014710 RmlC-like jelly roll fold [G3DSA:2.60.120.10] (10-150)
  IPR018490 Cyclic nucleotide-binding domain superfamily [SSF51206] (14-153)
  IPR036388 Winged helix-like DNA-binding domain superfamily [G3DSA:1.10.10.10] (151-225)
  IPR036390 Winged helix DNA-binding domain superfamily [SSF46785] (155-225)
  IPR050397 Global Transcriptional Regulators in Environmental Response [PTHR24567] (24-223)

pLDDT: mean 94.24, std 7.34, range [40.91, 98.69]

Organism: Anaerostipes caccae (strain DSM 14662 / CCUG 47493 / JCM 13470 / NCIMB 13811 / L1-92) (NCBI:txid411490)

Nearest PDB structures (foldseek):
  3dv8-assembly1_A-2  TM=9.403E-01  e=3.573E-25  Agathobacter rectalis ATCC 33656
  3la7-assembly1_B  TM=7.430E-01  e=3.643E-11  Nostoc sp. PCC 7120 = FACHB-418
  2bgc-assembly4_H  TM=7.186E-01  e=2.155E-08  Listeria monocytogenes EGD-e
  1omi-assembly3_A  TM=6.827E-01  e=1.716E-08  Listeria monocytogenes
  6euz-assembly1_A  TM=6.241E-01  e=1.027E-08  Listeria monocytogenes

Sequence (452 aa):
MEHADEMIPILKSSLPFWEHLKETEKKTLSQWSQLIRYEKGGIIRCQNCECTGVLIIKSGSVRTYMLSEEGKEITLYRLEQGDVCVLSASCVLSAITFEVQMEAVTESEIIQISAGAYSEIVDRNIYAEAFTYKQATERFSDVMWTMQQILFMSFDQRLAIFLLDESGKTGSDDIHMTHEQLAKYTGSAREVVSRMLKYFSSEGLVKLSRGGVTILDKKGLKQLISMEHADEMIPILKSSLPFWEHLKETEKKTLSQWSQLIRYEKGGIIRCQNCECTGVLIIKSGSVRTYMLSEEGKEITLYRLEQGDVCVLSASCVLSAITFEVQMEAVTESEIIQISAGAYSEIVDRNIYAEAFTYKQATERFSDVMWTMQQILFMSFDQRLAIFLLDESGKTGSDDIHMTHEQLAKYTGSAREVVSRMLKYFSSEGLVKLSRGGVTILDKKGLKQLIS